Protein 1YN8 (pdb70)

Sequence (354 aa):
GQRAVALYDFEPENDNELRLAEGDIIVFISYKHGQGWLVAENESGSKTTGLLVPEEFVSSYIIQGQRAVALYDFEPENDNELRLAEGDIVFISYKHGQGWLVAENESGSKTGLVPEEFVVSYIQGQRAVALYDFEPENDNELRLAEGDIVFISYKHGQGWLVAENESGSKTTGLVPEEEFVSYIIQGQRRAVALYDFEPENDNELRLAEEGDIVFISSYKHGQGWLVAENESGSKTTGLVPEEFVSYIQGQRRAVALYDFEEPENDNELRLAEGDIVFISYKHGQGWLVAENESGSKTTGLVPEEFVSYIQGQQRAVALYDFEPENDNELRLAEGDIIVFISYKHGQGWLVAENESGSKTTGLVPEEFVSYIQ

Secondary structure (DSSP, 8-state):
-EEEEE-S-B---STTBPPB-TT-EEEEEEEEETTEEEEE-TTSS-EEEEEGGGEEE--/-EEEEE-S-B--SSTTBPPB-TT-EEEEEEEEETTEEEEE-TTSS-EEEEEGGGEEE--/-EEEEE-S-B--SSTTBPPB-TT-EEEEEEEETTTEEEEEETTSS-EEEEEGGGEEE--/-EEEEESS-B--SSTTBPPB-TT-EEEEEEEEETTEEEEE-TTSS-EEEEEGGGEEE--/-EEEEESS-B---STTB--B-TT-EEEEEEEEETTEEEEE-TTSS-EEEEEGGGEEE--/-EEEEESS-B--SSTTB--B-TT-EEEEEEE-STTEEEEE-TTSS-EEEEEGGGEEE--

CATH classification: 2.30.30.40

InterPro domains:
  IPR001452 SH3 domain [PF00018] (116-162)
  IPR001452 SH3 domain [PS50002] (110-171)
  IPR001452 SH3 domain [SM00326] (113-170)
  IPR036028 SH3-like domain superfamily [SSF50044] (103-173)

Organism: Saccharomyces cerevisiae (strain ATCC 204508 / S288c) (NCBI:txid559292)

B-factor: mean 27.91, std 5.93, range [13.0, 69.08]

Solvent-accessible surface area: 21763 Å² total; per-residue (Å²): 82,108,162,0,39,3,70,118,103,23,114,18,158,61,157,57,22,20,144,6,49,130,46,54,71,2,42,11,61,132,119,57,25,174,29,33,8,18,0,57,37,126,95,38,86,139,92,9,12,0,21,57,135,56,14,47,93,86,229,89,105,35,0,0,0,54,20,69,2,75,27,88,80,163,97,20,7,140,6,51,62,11,58,19,2,46,10,59,131,122,117,31,164,18,32,6,16,0,55,30,105,67,11,0,66,63,7,28,0,3,64,60,1,21,30,97,9,125,84,108,120,0,13,2,72,24,101,4,98,34,110,82,154,90,19,13,151,6,50,127,41,58,8,2,48,12,60,133,103,99,37,148,10,31,8,16,0,68,36,96,94,42,87,130,80,4,28,0,0,73,36,0,14,44,96,48,168,69,109,119,0,35,3,87,123,101,30,103,30,150,89,155,89,32,10,151,8,47,129,47,58,55,2,40,10,35,34,88,90,23,168,35,92,4,26,1,57,38,130,93,31,88,137,97,9,23,0,21,56,137,52,16,43,103,73,232,81,92,126,0,39,1,74,18,67,4,78,31,66,77,150,84,21,10,151,6,47,94,41,62,48,2,48,0,47,130,109,110,31,149,12,29,4,18,0,68,34,130,95,39,89,136,82,7,26,0,4,64,59,0,14,47,116,87,234,68,120,93,0,37,2,88,120,105,26,117,27,152,88,162,100,31,9,135,6,50,128,44,58,36,2,53,10,48,163,118,97,54,163,31,87,6,37,0,65,38,124,90,44,96,123,87,6,30,0,20,64,142,54,16,46,129,62,206

Structure (mmCIF, N/CA/C/O backbone):
data_1YN8
#
_entry.id   1YN8
#
_cell.length_a   32.410
_cell.length_b   53.300
_cell.length_c   57.830
_cell.angle_alpha   111.94
_cell.angle_beta   90.98
_cell.angle_gamma   104.18
#
_symmetry.space_group_name_H-M   'P 1'
#
loop_
_entity.id
_entity.type
_entity.pdbx_description
1 polymer 'NAP1-binding protein 2'
2 non-polymer 'CALCIUM ION'
3 water water
#
loop_
_atom_site.group_PDB
_atom_site.id
_atom_site.type_symbol
_atom_site.label_atom_id
_atom_site.label_alt_id
_atom_site.label_comp_id
_atom_site.label_asym_id
_atom_site.label_entity_id
_atom_site.label_seq_id
_atom_site.pdbx_PDB_ins_code
_atom_site.Cartn_x
_atom_site.Cartn_y
_atom_site.Cartn_z
_atom_site.occupancy
_atom_site.B_iso_or_equiv
_atom_site.auth_seq_id
_atom_site.auth_comp_id
_atom_site.auth_asym_id
_atom_site.auth_atom_id
_atom_site.pdbx_PDB_model_num
ATOM 1 N N . GLY A 1 1 ? -4.564 25.503 24.113 1.00 24.33 1 GLY A N 1
ATOM 2 C CA . GLY A 1 1 ? -4.990 26.813 24.706 1.00 24.29 1 GLY A CA 1
ATOM 3 C C . GLY A 1 1 ? -4.558 27.997 23.861 1.00 23.83 1 GLY A C 1
ATOM 4 O O . GLY A 1 1 ? -3.901 27.821 22.836 1.00 23.07 1 GLY A O 1
ATOM 5 N N . GLN A 1 2 ? -4.949 29.199 24.275 1.00 24.11 2 GLN A N 1
ATOM 6 C CA . GLN A 1 2 ? -4.738 30.402 23.484 1.00 23.74 2 GLN A CA 1
ATOM 7 C C . GLN A 1 2 ? -3.361 30.990 23.719 1.00 23.59 2 GLN A C 1
ATOM 8 O O . GLN A 1 2 ? -3.014 31.250 24.844 1.00 25.44 2 GLN A O 1
ATOM 14 N N . ARG A 1 3 ? -2.623 31.292 22.650 1.00 23.85 3 ARG A N 1
ATOM 15 C CA . ARG A 1 3 ? -1.234 31.761 22.771 1.00 23.94 3 ARG A CA 1
ATOM 16 C C . ARG A 1 3 ? -1.079 33.125 23.473 1.00 23.64 3 ARG A C 1
ATOM 17 O O . ARG A 1 3 ? -1.731 34.100 23.082 1.00 21.81 3 ARG A O 1
ATOM 25 N N . ALA A 1 4 ? -0.161 33.208 24.44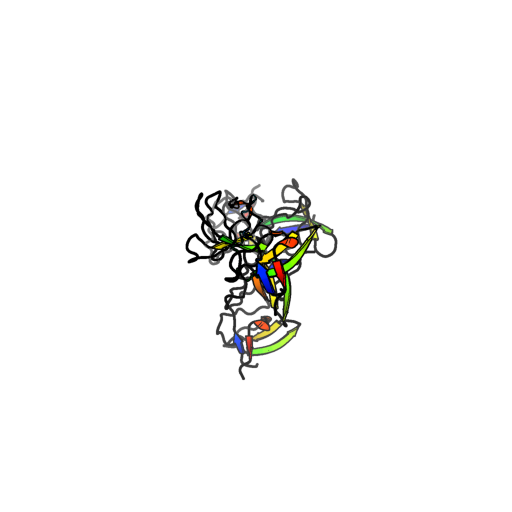3 1.00 24.31 4 ALA A N 1
ATOM 26 C CA . ALA A 1 4 ? 0.130 34.461 25.175 1.00 23.35 4 ALA A CA 1
ATOM 27 C C . ALA A 1 4 ? 1.602 34.536 25.683 1.00 23.90 4 ALA A C 1
ATOM 28 O O . ALA A 1 4 ? 2.377 33.572 25.572 1.00 24.68 4 ALA A O 1
ATOM 30 N N . VAL A 1 5 ? 1.966 35.692 26.225 1.00 23.61 5 VAL A N 1
ATOM 31 C CA . VAL A 1 5 ? 3.320 35.922 26.828 1.00 24.36 5 VAL A CA 1
ATOM 32 C C . VAL A 1 5 ? 3.178 36.657 28.172 1.00 25.01 5 VAL A C 1
ATOM 33 O O . VAL A 1 5 ? 2.252 37.493 28.368 1.00 26.68 5 VAL A O 1
ATOM 37 N N . ALA A 1 6 ? 4.089 36.336 29.086 1.00 25.32 6 ALA A N 1
ATOM 38 C CA . ALA A 1 6 ? 4.177 37.011 30.388 1.00 26.03 6 ALA A CA 1
ATOM 39 C C . ALA A 1 6 ? 4.824 38.391 30.295 1.00 25.85 6 ALA A C 1
ATOM 40 O O . ALA A 1 6 ? 5.940 38.539 29.798 1.00 25.84 6 ALA A O 1
ATOM 42 N N . LEU A 1 7 ? 4.122 39.382 30.843 1.00 25.20 7 LEU A N 1
ATOM 43 C CA . LEU A 1 7 ? 4.576 40.786 30.896 1.00 25.38 7 LEU A CA 1
ATOM 44 C C . LEU A 1 7 ? 5.561 41.066 32.039 1.00 26.32 7 LEU A C 1
ATOM 45 O O . LEU A 1 7 ? 6.483 41.876 31.881 1.00 28.62 7 LEU A O 1
ATOM 50 N N . TYR A 1 8 ? 5.320 40.447 33.205 1.00 25.07 8 TYR A N 1
ATOM 51 C CA . TYR A 1 8 ? 6.122 40.673 34.420 1.00 24.83 8 TYR A CA 1
ATOM 52 C C . TYR A 1 8 ? 6.474 39.358 35.132 1.00 24.02 8 TYR A C 1
ATOM 53 O O . TYR A 1 8 ? 5.750 38.379 34.989 1.00 22.86 8 TYR A O 1
ATOM 62 N N . ASP A 1 9 ? 7.552 39.386 35.941 1.00 24.86 9 ASP A N 1
ATOM 63 C CA . ASP A 1 9 ? 7.831 38.316 36.914 1.00 24.27 9 ASP A CA 1
ATOM 64 C C . ASP A 1 9 ? 6.609 38.126 37.823 1.00 26.15 9 ASP A C 1
ATOM 65 O O . ASP A 1 9 ? 5.934 39.105 38.197 1.00 27.09 9 ASP A O 1
ATOM 70 N N . PHE A 1 10 ? 6.307 36.881 38.179 1.00 25.84 10 PHE A N 1
ATOM 71 C CA . PHE A 1 10 ? 5.233 36.599 39.146 1.00 26.56 10 PHE A CA 1
ATOM 72 C C . PHE A 1 10 ? 5.678 35.528 40.160 1.00 28.90 10 PHE A C 1
ATOM 73 O O . PHE A 1 10 ? 5.951 34.388 39.782 1.00 28.35 10 PHE A O 1
ATOM 81 N N . GLU A 1 11 ? 5.734 35.953 41.425 1.00 30.95 11 GLU A N 1
ATOM 82 C CA . GLU A 1 11 ? 6.116 35.175 42.607 1.00 34.34 11 GLU A CA 1
ATOM 83 C C . GLU A 1 11 ? 4.850 34.615 43.304 1.00 34.93 11 GLU A C 1
ATOM 84 O O . GLU A 1 11 ? 4.069 35.377 43.889 1.00 35.76 11 GLU A O 1
ATOM 90 N N . PRO A 1 12 ? 4.634 33.297 43.221 1.00 36.48 12 PRO A N 1
ATOM 91 C CA . PRO A 1 12 ? 3.379 32.642 43.641 1.00 38.62 12 PRO A CA 1
ATOM 92 C C . PRO A 1 12 ? 2.905 32.751 45.115 1.00 40.80 12 PRO A C 1
ATOM 93 O O . PRO A 1 12 ? 1.775 33.175 45.354 1.00 43.05 12 PRO A O 1
ATOM 97 N N . GLU A 1 13 ? 3.701 32.355 46.096 1.00 42.32 13 GLU A N 1
ATOM 98 C CA . GLU A 1 13 ? 3.208 32.322 47.498 1.00 43.98 13 GLU A CA 1
ATOM 99 C C . GLU A 1 13 ? 2.117 31.274 47.801 1.00 44.06 13 GLU A C 1
ATOM 100 O O . GLU A 1 13 ? 1.599 31.241 48.924 1.00 44.53 13 GLU A O 1
ATOM 106 N N . ASN A 1 14 ? 1.746 30.459 46.818 1.00 43.88 14 ASN A N 1
ATOM 107 C CA . ASN A 1 14 ? 0.713 29.428 46.984 1.00 43.50 14 ASN A CA 1
ATOM 108 C C . ASN A 1 14 ? 0.948 28.291 45.988 1.00 42.28 14 ASN A C 1
ATOM 109 O O . ASN A 1 14 ? 1.387 28.539 44.870 1.00 42.15 14 ASN A O 1
ATOM 114 N N . ASP A 1 15 ? 0.624 27.062 46.382 1.00 40.48 15 ASP A N 1
ATOM 115 C CA . ASP A 1 15 ? 0.784 25.886 45.513 1.00 40.11 15 ASP A CA 1
ATOM 116 C C . ASP A 1 15 ? -0.137 25.855 44.281 1.00 38.33 15 ASP A C 1
ATOM 117 O O . ASP A 1 15 ? 0.102 25.087 43.350 1.00 39.34 15 ASP A O 1
ATOM 122 N N . ASN A 1 16 ? -1.188 26.665 44.295 1.00 35.48 16 ASN A N 1
ATOM 123 C CA . ASN A 1 16 ? -2.161 26.726 43.205 1.00 34.05 16 ASN A CA 1
ATOM 124 C C . ASN A 1 16 ? -1.689 27.649 42.048 1.00 31.45 16 ASN A C 1
ATOM 125 O O . ASN A 1 16 ? -2.216 27.565 40.939 1.00 28.90 16 ASN A O 1
ATOM 130 N N . GLU A 1 17 ? -0.701 28.511 42.329 1.00 30.25 17 GLU A N 1
ATOM 131 C CA . GLU A 1 17 ? -0.252 29.565 41.404 1.00 30.23 17 GLU A CA 1
ATOM 132 C C . GLU A 1 17 ? 1.015 29.142 40.627 1.00 29.84 17 GLU A C 1
ATOM 133 O O . GLU A 1 17 ? 1.877 28.435 41.172 1.00 30.01 17 GLU A O 1
ATOM 139 N N . LEU A 1 18 ? 1.102 29.529 39.348 1.00 28.37 18 LEU A N 1
ATOM 140 C CA . LEU A 1 18 ? 2.204 29.158 38.456 1.00 28.57 18 LEU A CA 1
ATOM 141 C C . LEU A 1 18 ? 3.237 30.280 38.381 1.00 28.50 18 LEU A C 1
ATOM 142 O O . LEU A 1 18 ? 2.909 31.374 37.938 1.00 27.92 18 LEU A O 1
ATOM 147 N N . ARG A 1 19 ? 4.481 30.008 38.760 1.00 28.17 19 ARG A N 1
ATOM 148 C CA . ARG A 1 19 ? 5.539 31.035 38.696 1.00 28.65 19 ARG A CA 1
ATOM 149 C C . ARG A 1 19 ? 5.779 31.486 37.250 1.00 28.18 19 ARG A C 1
ATOM 150 O O . ARG A 1 19 ? 5.883 30.664 36.331 1.00 28.40 19 ARG A O 1
ATOM 158 N N . LEU A 1 20 ? 5.908 32.803 37.055 1.00 26.12 20 LEU A N 1
ATOM 159 C CA . LEU A 1 20 ? 6.287 33.348 35.769 1.00 25.01 20 LEU A CA 1
ATOM 160 C C . LEU A 1 20 ? 7.554 34.202 35.885 1.00 24.05 20 LEU A C 1
ATOM 161 O O . LEU A 1 20 ? 7.851 34.806 36.926 1.00 25.63 20 LEU A O 1
ATOM 166 N N . ALA A 1 21 ? 8.295 34.209 34.789 1.00 23.91 21 ALA A N 1
ATOM 167 C CA . ALA A 1 21 ? 9.316 35.200 34.516 1.00 22.72 21 ALA A CA 1
ATOM 168 C C . ALA A 1 21 ? 8.925 36.038 33.272 1.00 22.87 21 ALA A C 1
ATOM 169 O O . ALA A 1 21 ? 8.356 35.515 32.281 1.00 22.38 21 ALA A O 1
ATOM 171 N N . GLU A 1 22 ? 9.254 37.328 33.311 1.00 23.89 22 GLU A N 1
ATOM 172 C CA . GLU A 1 22 ? 9.017 38.234 32.201 1.00 24.82 22 GLU A CA 1
ATOM 173 C C . GLU A 1 22 ? 9.518 37.584 30.902 1.00 25.54 22 GLU A C 1
ATOM 174 O O . GLU A 1 22 ? 10.655 37.090 30.867 1.00 24.77 22 GLU A O 1
ATOM 180 N N . GLY A 1 23 ? 8.665 37.580 29.874 1.00 23.70 23 GLY A N 1
ATOM 181 C CA . GLY A 1 23 ? 8.968 36.990 28.547 1.00 25.20 23 GLY A CA 1
ATOM 182 C C . GLY A 1 23 ? 8.620 35.522 28.322 1.00 24.83 23 GLY A C 1
ATOM 183 O O . GLY A 1 23 ? 8.773 34.993 27.182 1.00 23.99 23 GLY A O 1
ATOM 184 N N . ASP A 1 24 ? 8.221 34.826 29.389 1.00 24.77 24 ASP A N 1
ATOM 185 C CA . ASP A 1 24 ? 7.780 33.416 29.280 1.00 24.68 24 ASP A CA 1
ATOM 186 C C . ASP A 1 24 ? 6.630 33.213 28.254 1.00 25.78 24 ASP A C 1
ATOM 187 O O . ASP A 1 24 ? 5.644 33.978 28.242 1.00 25.09 24 ASP A O 1
ATOM 192 N N A ILE A 1 25 ? 6.774 32.187 27.416 0.50 25.59 25 ILE A N 1
ATOM 193 N N B ILE A 1 25 ? 6.784 32.197 27.401 0.50 25.69 25 ILE A N 1
ATOM 194 C CA A ILE A 1 25 ? 5.716 31.723 26.508 0.50 26.63 25 ILE A CA 1
ATOM 195 C CA B ILE A 1 25 ? 5.723 31.708 26.503 0.50 26.95 25 ILE A CA 1
ATOM 196 C C A ILE A 1 25 ? 4.742 30.829 27.263 0.50 27.11 25 ILE A C 1
ATOM 197 C C B ILE A 1 25 ? 4.743 30.842 27.285 0.50 27.23 25 ILE A C 1
ATOM 198 O O A ILE A 1 25 ? 5.144 29.824 27.868 0.50 26.60 25 ILE A O 1
ATOM 199 O O B ILE A 1 25 ? 5.145 29.862 27.929 0.50 26.79 25 ILE A O 1
ATOM 208 N N . VAL A 1 26 ? 3.456 31.194 27.217 1.00 25.93 26 VAL A N 1
ATOM 209 C CA . VAL A 1 26 ? 2.391 30.433 27.902 1.00 24.63 26 VAL A CA 1
ATOM 210 C C . VAL A 1 26 ? 1.118 30.250 27.041 1.00 25.11 26 VAL A C 1
ATOM 211 O O . VAL A 1 26 ? 0.964 30.879 26.007 1.00 25.51 26 VAL A O 1
ATOM 215 N N . PHE A 1 27 ? 0.213 29.377 27.490 1.00 24.00 27 PHE A N 1
ATOM 216 C CA . PHE A 1 27 ? -1.052 29.084 26.789 1.00 24.78 27 PHE A CA 1
ATOM 217 C C . PHE A 1 27 ? -2.165 29.161 27.815 1.00 24.93 27 PHE A C 1
ATOM 218 O O . PHE A 1 27 ? -2.093 28.471 28.846 1.00 26.16 27 PHE A O 1
ATOM 226 N N . ILE A 1 28 ? -3.179 29.987 27.539 1.00 23.58 28 ILE A N 1
ATOM 227 C CA . ILE A 1 28 ? -4.266 30.207 28.485 1.00 24.07 28 ILE A CA 1
ATOM 228 C C . ILE A 1 28 ? -5.369 29.198 28.204 1.00 24.44 28 ILE A C 1
ATOM 229 O O . ILE A 1 28 ? -5.948 29.181 27.097 1.00 24.93 28 ILE A O 1
ATOM 234 N N . SER A 1 29 ? -5.687 28.357 29.204 1.00 24.58 29 SER A N 1
ATOM 235 C CA . SER A 1 29 ? -6.752 27.362 29.054 1.00 26.65 29 SER A CA 1
ATOM 236 C C . SER A 1 29 ? -8.173 27.933 29.183 1.00 25.86 29 SER A C 1
ATOM 237 O O . SER A 1 29 ? -9.073 27.569 28.405 1.00 25.76 29 SER A O 1
ATOM 240 N N . TYR A 1 30 ? -8.383 28.774 30.214 1.00 25.19 30 TYR A N 1
ATOM 241 C CA . TYR A 1 30 ? -9.653 29.388 30.539 1.00 25.28 30 TYR A CA 1
ATOM 242 C C . TYR A 1 30 ? -9.474 30.426 31.660 1.00 25.57 30 TYR A C 1
ATOM 243 O O . TYR A 1 30 ? -8.412 30.498 32.291 1.00 25.36 30 TYR A O 1
ATOM 252 N N . L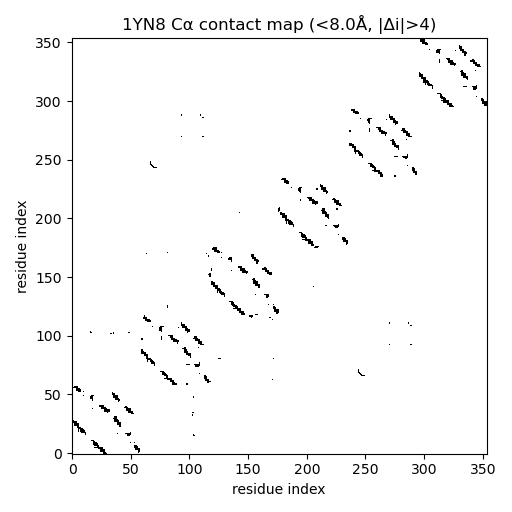YS A 1 31 ? -10.522 31.227 31.847 1.00 23.61 31 LYS A N 1
ATOM 253 C CA . LYS A 1 31 ? -10.614 32.166 32.973 1.00 24.34 31 LYS A CA 1
ATOM 254 C C . LYS A 1 31 ? -11.279 31.511 34.185 1.00 23.58 31 LYS A C 1
ATOM 255 O O . LYS A 1 31 ? -12.478 31.151 34.147 1.00 22.53 31 LYS A O 1
ATOM 261 N N . HIS A 1 32 ? -10.538 31.439 35.290 1.00 24.85 32 HIS A N 1
ATOM 262 C CA . HIS A 1 32 ? -11.050 30.846 36.536 1.00 25.35 32 HIS A CA 1
ATOM 263 C C . HIS A 1 32 ? -12.032 31.741 37.308 1.00 24.47 32 HIS A C 1
ATOM 264 O O . HIS A 1 32 ? -13.018 31.257 37.868 1.00 23.79 32 HIS A O 1
ATOM 271 N N . GLY A 1 33 ? -11.711 33.033 37.408 1.00 25.37 33 GLY A N 1
ATOM 272 C CA . GLY A 1 33 ? -12.608 34.029 38.004 1.00 24.30 33 GLY A CA 1
ATOM 273 C C . GLY A 1 33 ? -12.017 35.418 37.813 1.00 24.17 33 GLY A C 1
ATOM 274 O O . GLY A 1 33 ? -11.056 35.555 37.093 1.00 24.29 33 GLY A O 1
ATOM 275 N N . GLN A 1 34 ? -12.613 36.437 38.443 1.00 24.64 34 GLN A N 1
ATOM 276 C CA . GLN A 1 34 ? -12.132 37.811 38.331 1.00 26.58 34 GLN A CA 1
ATOM 277 C C . GLN A 1 34 ? -10.643 37.862 38.707 1.00 25.13 34 GLN A C 1
ATOM 278 O O . GLN A 1 34 ? -10.274 37.567 39.841 1.00 25.06 34 GLN A O 1
ATOM 284 N N . GLY A 1 35 ? -9.806 38.242 37.755 1.00 24.34 35 GLY A N 1
ATOM 285 C CA . GLY A 1 35 ? -8.397 38.484 38.024 1.00 23.78 35 GLY A CA 1
ATOM 286 C C . GLY A 1 35 ? -7.485 37.279 37.937 1.00 23.00 35 GLY A C 1
ATOM 287 O O . GLY A 1 35 ? -6.277 37.431 38.126 1.00 23.55 35 GLY A O 1
ATOM 288 N N . TRP A 1 36 ? -8.026 36.095 37.596 1.00 22.48 36 TRP A N 1
ATOM 289 C CA . TRP A 1 36 ? -7.234 34.852 37.545 1.00 21.32 36 TRP A CA 1
ATOM 290 C C . TRP A 1 36 ? -7.466 34.044 36.252 1.00 21.62 36 TRP A C 1
ATOM 291 O O . TRP A 1 36 ? -8.612 33.689 35.940 1.00 22.96 36 TRP A O 1
ATOM 302 N N . LEU A 1 37 ? -6.354 33.738 35.574 1.00 21.58 37 LEU A N 1
ATOM 303 C CA . LEU A 1 37 ? -6.340 32.831 34.441 1.00 22.88 37 LEU A CA 1
ATOM 304 C C . LEU A 1 37 ? -5.650 31.500 34.832 1.00 23.02 37 LEU A C 1
ATOM 305 O O . LEU A 1 37 ? -4.699 31.499 35.638 1.00 24.03 37 LEU A O 1
ATOM 310 N N . VAL A 1 38 ? -6.096 30.400 34.212 1.00 22.86 38 VAL A N 1
ATOM 311 C CA . VAL A 1 38 ? -5.396 29.116 34.257 1.00 24.71 38 VAL A CA 1
ATOM 312 C C . VAL A 1 38 ? -4.512 29.018 32.997 1.00 25.92 38 VAL A C 1
ATOM 313 O O . VAL A 1 38 ? -5.009 29.047 31.849 1.00 26.36 38 VAL A O 1
ATOM 317 N N . ALA A 1 39 ? -3.221 28.878 33.236 1.00 25.65 39 ALA A N 1
ATOM 318 C CA . ALA A 1 39 ? -2.193 28.887 32.210 1.00 25.72 39 ALA A CA 1
ATOM 319 C C . ALA A 1 39 ? -1.344 27.623 32.260 1.00 25.20 39 ALA A C 1
ATOM 320 O O . ALA A 1 39 ? -1.180 27.014 33.331 1.00 23.60 39 ALA A O 1
ATOM 322 N N . GLU A 1 40 ? -0.844 27.199 31.095 1.00 25.18 40 GLU A N 1
ATOM 323 C CA . GLU A 1 40 ? 0.236 26.207 31.028 1.00 27.37 40 GLU A CA 1
ATOM 324 C C . GLU A 1 40 ? 1.539 26.843 30.508 1.00 25.44 40 GLU A C 1
ATOM 325 O O . GLU A 1 40 ? 1.525 27.866 29.773 1.00 25.42 40 GLU A O 1
ATOM 331 N N . ASN A 1 41 ? 2.666 26.281 30.957 1.00 24.66 41 ASN A N 1
ATOM 332 C CA . ASN A 1 41 ? 4.001 26.727 30.510 1.00 23.92 41 ASN A CA 1
ATOM 333 C C . ASN A 1 41 ? 4.237 26.347 29.037 1.00 24.84 41 ASN A C 1
ATOM 334 O O . ASN A 1 41 ? 3.392 25.660 28.420 1.00 26.53 41 ASN A O 1
ATOM 339 N N . GLU A 1 42 ? 5.395 26.746 28.500 1.00 24.09 42 GLU A N 1
ATOM 340 C CA . GLU A 1 42 ? 5.729 26.522 27.055 1.00 23.54 42 GLU A CA 1
ATOM 341 C C . GLU A 1 42 ? 5.554 25.087 26.539 1.00 23.82 42 GLU A C 1
ATOM 342 O O . GLU A 1 42 ? 4.980 24.869 25.428 1.00 24.92 42 GLU A O 1
ATOM 348 N N . SER A 1 43 ? 6.084 24.115 27.304 1.00 22.09 43 SER A N 1
ATOM 349 C CA . SER A 1 43 ? 5.998 22.693 26.932 1.00 23.23 43 SER A CA 1
ATOM 350 C C . SER A 1 43 ? 4.671 21.982 27.318 1.00 23.45 43 SER A C 1
ATOM 351 O O . SER A 1 43 ? 4.444 20.831 26.914 1.00 24.26 43 SER A O 1
ATOM 354 N N . GLY A 1 44 ? 3.851 22.620 28.150 1.00 22.37 44 GLY A N 1
ATOM 355 C CA . GLY A 1 44 ? 2.633 22.022 28.729 1.00 23.88 44 GLY A CA 1
ATOM 356 C C . GLY A 1 44 ? 2.847 21.101 29.934 1.00 22.80 44 GLY A C 1
ATOM 357 O O . GLY A 1 44 ? 1.904 20.443 30.377 1.00 24.20 44 GLY A O 1
ATOM 358 N N . SER A 1 45 ? 4.088 21.023 30.444 1.00 22.61 45 SER A N 1
ATOM 359 C CA . SER A 1 45 ? 4.428 20.115 31.563 1.00 21.38 45 SER A CA 1
ATOM 360 C C . SER A 1 45 ? 3.937 20.591 32.946 1.00 21.99 45 SER A C 1
ATOM 361 O O . SER A 1 45 ? 3.903 19.790 33.892 1.00 23.48 45 SER A O 1
ATOM 364 N N . LYS A 1 46 ? 3.561 21.867 33.053 1.00 23.83 46 LYS A N 1
ATOM 365 C CA . LYS A 1 46 ? 3.086 22.443 34.314 1.00 25.59 46 LYS A CA 1
ATOM 366 C C . LYS A 1 46 ? 1.926 23.394 34.044 1.00 24.66 46 LYS A C 1
ATOM 367 O O . LYS A 1 46 ? 1.897 24.063 32.995 1.00 24.20 46 LYS A O 1
ATOM 373 N N A THR A 1 47 ? 0.971 23.482 34.971 0.50 24.85 47 THR A N 1
ATOM 374 N N B THR A 1 47 ? 1.006 23.464 35.013 0.50 24.91 47 THR A N 1
ATOM 375 C CA A THR A 1 47 ? -0.170 24.395 34.816 0.50 24.70 47 THR A CA 1
ATOM 376 C CA B THR A 1 47 ? -0.205 24.279 34.929 0.50 24.84 47 THR A CA 1
ATOM 377 C C A THR A 1 47 ? -0.598 24.965 36.171 0.50 23.93 47 THR A C 1
ATOM 378 C C B THR A 1 47 ? -0.451 25.036 36.244 0.50 24.00 47 THR A C 1
ATOM 379 O O A THR A 1 47 ? -0.499 24.290 37.193 0.50 24.05 47 THR A O 1
ATOM 380 O O B THR A 1 47 ? -0.047 24.583 37.319 0.50 24.38 47 THR A O 1
ATOM 387 N N . GLY A 1 48 ? -1.095 26.199 36.172 1.00 23.07 48 GLY A N 1
ATOM 388 C CA . GLY A 1 48 ? -1.578 26.836 37.409 1.00 24.36 48 GLY A CA 1
ATOM 389 C C . GLY A 1 48 ? -2.157 28.221 37.183 1.00 23.54 48 GLY A C 1
ATOM 390 O O . GLY A 1 48 ? -2.279 28.654 36.044 1.00 23.50 48 GLY A O 1
ATOM 391 N N A LEU A 1 49 ? -2.523 28.895 38.269 0.50 23.60 49 LEU A N 1
ATOM 392 N N B LEU A 1 49 ? -2.534 28.879 38.282 0.50 23.63 49 LEU A N 1
ATOM 393 C CA A LEU A 1 49 ? -3.146 30.225 38.191 0.50 23.02 49 LEU A CA 1
ATOM 394 C CA B LEU A 1 49 ? -3.123 30.232 38.266 0.50 23.17 49 LEU A CA 1
ATOM 395 C C A LEU A 1 49 ? -2.133 31.364 38.132 0.50 23.65 49 LEU A C 1
ATOM 396 C C B LEU A 1 49 ? -2.078 31.327 38.075 0.50 23.73 49 LEU A C 1
ATOM 397 O O A LEU A 1 49 ? -1.127 31.380 38.878 0.50 22.97 49 LEU A O 1
ATOM 398 O O B LEU A 1 49 ? -0.981 31.270 38.672 0.50 23.36 49 LEU A O 1
ATOM 407 N N . VAL A 1 50 ? -2.433 32.327 37.259 1.00 23.67 50 VAL A N 1
ATOM 408 C CA . VAL A 1 50 ? -1.637 33.563 37.105 1.00 25.71 50 VAL A CA 1
ATOM 409 C C . VAL A 1 50 ? -2.577 34.799 37.099 1.00 24.23 50 VAL A C 1
ATOM 410 O O . VAL A 1 50 ? -3.759 34.682 36.727 1.00 22.19 50 VAL A O 1
ATOM 414 N N . PRO A 1 51 ? -2.050 35.977 37.465 1.00 23.38 51 PRO A N 1
ATOM 415 C CA . PRO A 1 51 ? -2.893 37.172 37.397 1.00 23.36 51 PRO A CA 1
ATOM 416 C C . PRO A 1 51 ? -3.310 37.532 35.940 1.00 23.48 51 PRO A C 1
ATOM 417 O O . PRO A 1 51 ? -2.470 37.519 35.044 1.00 22.93 51 PRO A O 1
ATOM 421 N N . GLU A 1 52 ? -4.584 37.907 35.755 1.00 25.33 52 GLU A N 1
ATOM 422 C CA . GLU A 1 52 ? -5.115 38.301 34.443 1.00 27.40 52 GLU A CA 1
ATOM 423 C C . GLU A 1 52 ? -4.327 39.458 33.792 1.00 27.06 52 GLU A C 1
ATOM 424 O O . GLU A 1 52 ? -4.117 39.485 32.551 1.00 27.43 52 GLU A O 1
ATOM 430 N N . GLU A 1 53 ? -3.903 40.419 34.617 1.00 26.13 53 GLU A N 1
ATOM 431 C CA . GLU A 1 53 ? -3.160 41.591 34.105 1.00 26.36 53 GLU A CA 1
ATOM 432 C C . GLU A 1 53 ? -1.641 41.360 33.820 1.00 25.39 53 GLU A C 1
ATOM 433 O O . GLU A 1 53 ? -0.946 42.303 33.395 1.00 25.73 53 GLU A O 1
ATOM 439 N N . PHE A 1 54 ? -1.119 40.151 34.085 1.00 24.22 54 PHE A N 1
ATOM 440 C CA . PHE A 1 54 ? 0.312 39.832 33.927 1.00 25.85 54 PHE A CA 1
ATOM 441 C C . PHE A 1 54 ? 0.615 39.113 32.591 1.00 26.07 54 PHE A C 1
ATOM 442 O O . PHE A 1 54 ? 1.763 38.724 32.353 1.00 25.60 54 PHE A O 1
ATOM 450 N N . VAL A 1 55 ? -0.411 38.904 31.753 1.00 26.65 55 VAL A N 1
ATOM 451 C CA . VAL A 1 55 ? -0.176 38.326 30.397 1.00 27.32 55 VAL A CA 1
ATOM 452 C C . VAL A 1 55 ? -0.801 39.139 29.274 1.00 26.44 55 VAL A C 1
ATOM 453 O O . VAL A 1 55 ? -1.791 39.858 29.511 1.00 26.06 55 VAL A O 1
ATOM 457 N N A SER A 1 56 ? -0.249 38.989 28.068 0.50 24.90 56 SER A N 1
ATOM 458 N N B SER A 1 56 ? -0.220 39.076 28.067 0.50 24.97 56 SER A N 1
ATOM 459 C CA A SER A 1 56 ? -0.776 39.600 26.862 0.50 25.11 56 SER A CA 1
ATOM 460 C CA B SER A 1 56 ? -0.843 39.639 26.859 0.50 25.17 56 SER A CA 1
ATOM 461 C C A SER A 1 56 ? -0.930 38.521 25.775 0.50 24.33 56 SER A C 1
ATOM 462 C C B SER A 1 56 ? -0.903 38.581 25.737 0.50 24.43 56 SER A C 1
ATOM 463 O O A SER A 1 56 ? -0.090 37.605 25.680 0.50 24.41 56 SER A O 1
ATOM 464 O O B SER A 1 56 ? 0.009 37.744 25.585 0.50 24.70 56 SER A O 1
ATOM 469 N N . TYR A 1 57 ? -1.989 38.633 24.972 1.00 23.86 57 TYR A N 1
ATOM 470 C CA . TYR A 1 57 ? -2.249 37.656 23.902 1.00 23.64 57 TYR A CA 1
ATOM 471 C C . TYR A 1 57 ? -1.414 37.983 22.673 1.00 24.72 57 TYR A C 1
ATOM 472 O O . TYR A 1 57 ? -1.279 39.145 22.304 1.00 25.48 57 TYR A O 1
ATOM 481 N N A ILE A 1 58 ? -0.862 36.947 22.045 0.50 25.22 58 ILE A N 1
ATOM 482 N N B ILE A 1 58 ? -0.866 36.942 22.055 0.50 25.37 58 ILE A N 1
ATOM 483 C CA A ILE A 1 58 ? 0.000 37.086 20.866 0.50 26.18 58 ILE A CA 1
ATOM 484 C CA B ILE A 1 58 ? -0.064 37.074 20.844 0.50 26.28 58 ILE A CA 1
ATOM 485 C C A ILE A 1 58 ? -0.857 37.270 19.595 0.50 27.42 58 ILE A C 1
ATOM 486 C C B ILE A 1 58 ? -0.995 37.374 19.683 0.50 27.47 58 ILE A C 1
ATOM 487 O O A ILE A 1 58 ? -1.686 36.431 19.253 0.50 27.83 58 ILE A O 1
ATOM 488 O O B ILE A 1 58 ? -2.039 36.735 19.520 0.50 27.06 58 ILE A O 1
ATOM 497 N N . GLN A 1 59 ? -0.638 38.380 18.891 1.00 28.29 59 GLN A N 1
ATOM 498 C CA . GLN A 1 59 ? -1.494 38.790 17.774 1.00 29.41 59 GLN A CA 1
ATOM 499 C C . GLN A 1 59 ? -1.177 38.074 16.472 1.00 30.97 59 GLN A C 1
ATOM 500 O O . GLN A 1 59 ? -0.564 37.006 16.449 1.00 31.84 59 GLN A O 1
ATOM 507 N N . GLY B 1 1 ? -20.290 34.899 44.832 1.00 27.77 1 GLY B N 1
ATOM 508 C CA . GLY B 1 1 ? -20.524 34.285 46.179 1.00 25.79 1 GLY B CA 1
ATOM 509 C C . GLY B 1 1 ? -20.893 35.300 47.255 1.00 26.52 1 GLY B C 1
ATOM 510 O O . GLY B 1 1 ? -20.783 36.504 47.057 1.00 26.07 1 GLY B O 1
ATOM 511 N N . GLN B 1 2 ? -21.337 34.799 48.402 1.00 25.41 2 GLN B N 1
ATOM 512 C CA . GLN B 1 2 ? -21.730 35.637 49.545 1.00 27.03 2 GLN B CA 1
ATOM 513 C C . GLN B 1 2 ? -20.587 35.783 50.572 1.00 25.82 2 GLN B C 1
ATOM 514 O O . GLN B 1 2 ? -20.050 34.763 51.009 1.00 24.57 2 GLN B O 1
ATOM 520 N N . ARG B 1 3 ? -20.224 37.035 50.928 1.00 25.53 3 ARG B N 1
ATOM 521 C CA . ARG B 1 3 ? -19.100 37.309 51.876 1.00 25.53 3 ARG B CA 1
ATOM 522 C C . ARG B 1 3 ? -19.386 36.718 53.264 1.00 24.03 3 ARG B C 1
ATOM 523 O O . ARG B 1 3 ? -20.503 36.821 53.770 1.00 21.07 3 ARG B O 1
ATOM 531 N N . ALA B 1 4 ? -18.356 36.120 53.868 1.00 23.71 4 ALA B N 1
ATOM 532 C CA . ALA B 1 4 ? -18.468 35.469 55.191 1.00 23.18 4 ALA B CA 1
ATOM 533 C C . ALA B 1 4 ? -17.135 35.454 55.944 1.00 23.36 4 ALA B C 1
ATOM 534 O O . ALA B 1 4 ? -16.085 35.739 55.358 1.00 24.24 4 ALA B O 1
ATOM 536 N N . VAL B 1 5 ? -17.174 35.139 57.239 1.00 22.95 5 VAL B N 1
ATOM 537 C CA . VAL B 1 5 ? -15.946 35.019 58.055 1.00 22.78 5 VAL B CA 1
ATOM 538 C C . VAL B 1 5 ? -15.842 33.623 58.710 1.00 22.36 5 VAL B C 1
ATOM 539 O O . VAL B 1 5 ? -16.855 33.096 59.194 1.00 23.52 5 VAL B O 1
ATOM 543 N N . ALA B 1 6 ? -14.635 33.045 58.697 1.00 23.77 6 ALA B N 1
ATOM 544 C CA . ALA B 1 6 ? -14.331 31.842 59.472 1.00 22.58 6 ALA B CA 1
ATOM 545 C C . ALA B 1 6 ? -14.180 32.162 60.959 1.00 24.40 6 ALA B C 1
ATOM 546 O O . ALA B 1 6 ? -13.323 33.004 61.353 1.00 24.11 6 ALA B O 1
ATOM 548 N N . LEU B 1 7 ? -14.958 31.468 61.792 1.00 25.03 7 LEU B N 1
ATOM 549 C CA . LEU B 1 7 ? -14.885 31.635 63.254 1.00 24.79 7 LEU B CA 1
ATOM 550 C C . LEU B 1 7 ? -14.070 30.521 63.971 1.00 23.46 7 LEU B C 1
ATOM 551 O O . LEU B 1 7 ? -13.918 30.562 65.199 1.00 22.09 7 LEU B O 1
ATOM 556 N N . TYR B 1 8 ? -13.511 29.589 63.195 1.00 23.23 8 TYR B N 1
ATOM 557 C CA . TYR B 1 8 ? -12.652 28.483 63.723 1.00 23.93 8 TYR B CA 1
ATOM 558 C C . TYR B 1 8 ? -11.535 28.237 62.704 1.00 25.19 8 TYR B C 1
ATOM 559 O O . TYR B 1 8 ? -11.691 28.593 61.513 1.00 25.81 8 TYR B O 1
ATOM 568 N N . ASP B 1 9 ? -10.408 27.677 63.146 1.00 24.60 9 ASP B N 1
ATOM 569 C CA . ASP B 1 9 ? -9.427 27.091 62.207 1.00 26.01 9 ASP B CA 1
ATOM 570 C C . ASP B 1 9 ? -10.005 25.781 61.613 1.00 25.30 9 ASP B C 1
ATOM 571 O O . ASP B 1 9 ? -10.779 25.088 62.272 1.00 25.20 9 ASP B O 1
ATOM 576 N N . PHE B 1 10 ? -9.574 25.417 60.399 1.00 23.94 10 PHE B N 1
ATOM 577 C CA . PHE B 1 10 ? -9.992 24.164 59.726 1.00 23.33 10 PHE B CA 1
ATOM 578 C C . PHE B 1 10 ? -8.804 23.624 58.930 1.00 23.65 10 PHE B C 1
ATOM 579 O O . PHE B 1 10 ? -8.366 24.249 57.957 1.00 25.02 10 PHE B O 1
ATOM 587 N N . GLU B 1 11 ? -8.295 22.464 59.360 1.00 24.67 11 GLU B N 1
ATOM 588 C CA . GLU B 1 11 ? -7.175 21.784 58.704 1.00 25.10 11 GLU B CA 1
ATOM 589 C C . GLU B 1 11 ? -7.713 20.650 57.819 1.00 25.64 11 GLU B C 1
ATOM 590 O O . GLU B 1 11 ? -8.221 19.654 58.343 1.00 24.82 11 GLU B O 1
ATOM 596 N N . PRO B 1 12 ? -7.669 20.816 56.481 1.00 25.04 12 PRO B N 1
ATOM 597 C CA . PRO B 1 12 ? -8.269 19.822 55.574 1.00 24.78 12 PRO B CA 1
ATOM 598 C C . PRO B 1 12 ? -7.647 18.418 55.672 1.00 23.76 12 PRO B C 1
ATOM 599 O O . PRO B 1 12 ? -6.461 18.300 55.989 1.00 23.55 12 PRO B O 1
ATOM 603 N N . GLU B 1 13 ? -8.444 17.392 55.359 1.00 23.63 13 GLU B N 1
ATOM 604 C CA . GLU B 1 13 ? -7.960 16.016 55.178 1.00 23.31 13 GLU B CA 1
ATOM 605 C C . GLU B 1 13 ? -8.008 15.547 53.685 1.00 23.64 13 GLU B C 1
ATOM 606 O O . GLU B 1 13 ? -7.412 14.532 53.353 1.00 25.47 13 GLU B O 1
ATOM 612 N N . ASN B 1 14 ? -8.676 16.313 52.804 1.00 22.86 14 ASN B N 1
ATOM 613 C CA . ASN B 1 14 ? -8.805 15.990 51.362 1.00 22.72 14 ASN B CA 1
ATOM 614 C C . ASN B 1 14 ? -8.517 17.184 50.474 1.00 22.14 14 ASN B C 1
ATOM 615 O O . ASN B 1 14 ? -8.759 18.315 50.880 1.00 23.72 14 ASN B O 1
ATOM 620 N N . ASP B 1 15 ? -8.022 16.908 49.252 1.00 22.33 15 ASP B N 1
ATOM 621 C CA . ASP B 1 15 ? -7.538 17.964 48.354 1.00 23.03 15 ASP B CA 1
ATOM 622 C C . ASP B 1 15 ? -8.658 18.864 47.833 1.00 23.10 15 ASP B C 1
ATOM 623 O O . ASP B 1 15 ? -8.375 20.000 47.381 1.00 24.20 15 ASP B O 1
ATOM 628 N N . ASN B 1 16 ? -9.912 18.404 47.934 1.00 22.49 16 ASN B N 1
ATOM 629 C CA . ASN B 1 16 ? -11.093 19.223 47.561 1.00 23.96 16 ASN B CA 1
ATOM 630 C C . ASN B 1 16 ? -11.713 20.102 48.654 1.00 24.50 16 ASN B C 1
ATOM 631 O O . ASN B 1 16 ? -12.778 20.694 48.422 1.00 24.19 16 ASN B O 1
ATOM 636 N N . GLU B 1 17 ? -11.037 20.182 49.815 1.00 22.36 17 GLU B N 1
ATOM 637 C CA . GLU B 1 17 ? -11.412 21.036 50.934 1.00 23.73 17 GLU B CA 1
ATOM 638 C C . GLU B 1 17 ? -10.545 22.300 50.947 1.00 22.46 17 GLU B C 1
ATOM 639 O O . GLU B 1 17 ? -9.416 22.254 50.445 1.00 25.63 17 GLU B O 1
ATOM 645 N N . LEU B 1 18 ? -11.082 23.410 51.473 1.00 22.61 18 LEU B N 1
ATOM 646 C CA . LEU B 1 18 ? -10.328 24.678 51.637 1.00 23.02 18 LEU B CA 1
ATOM 647 C C . LEU B 1 18 ? -9.867 24.942 53.092 1.00 23.20 18 LEU B C 1
ATOM 648 O O . LEU B 1 18 ? -10.708 25.025 54.005 1.00 23.71 18 LEU B O 1
ATOM 653 N N . ARG B 1 19 ? -8.567 25.147 53.302 1.00 23.77 19 ARG B N 1
ATOM 654 C CA . ARG B 1 19 ? -8.040 25.496 54.654 1.00 24.02 19 ARG B CA 1
ATOM 655 C C . ARG B 1 19 ? -8.520 26.885 55.163 1.00 24.57 19 ARG B C 1
ATOM 656 O O . ARG B 1 19 ? -8.533 27.876 54.393 1.00 25.80 19 ARG B O 1
ATOM 664 N N . LEU B 1 20 ? -8.884 26.951 56.452 1.00 23.96 20 LEU B N 1
ATOM 665 C CA . LEU B 1 20 ? -9.291 28.220 57.112 1.00 23.90 20 LEU B CA 1
ATOM 666 C C . LEU B 1 20 ? -8.410 28.533 58.335 1.00 23.98 20 LEU B C 1
ATOM 667 O O . LEU B 1 20 ? -8.027 27.621 59.058 1.00 23.44 20 LEU B O 1
ATOM 672 N N . ALA B 1 21 ? -8.057 29.812 58.500 1.00 23.17 21 ALA B N 1
ATOM 673 C CA . ALA B 1 21 ? -7.542 30.344 59.765 1.00 23.68 21 ALA B CA 1
ATOM 674 C C . ALA B 1 21 ? -8.665 31.181 60.376 1.00 23.58 21 ALA B C 1
ATOM 675 O O . ALA B 1 21 ? -9.331 31.918 59.663 1.00 24.05 21 ALA B O 1
ATOM 677 N N . GLU B 1 22 ? -8.888 31.079 61.687 1.00 24.14 22 GLU B N 1
ATOM 678 C CA . GLU B 1 22 ? -9.867 31.913 62.374 1.00 24.84 22 GLU B CA 1
ATOM 679 C C . GLU B 1 22 ? -9.713 33.387 61.954 1.00 23.36 22 GLU B C 1
ATOM 680 O O . GLU B 1 22 ? -8.616 33.941 62.020 1.00 22.25 22 GLU B O 1
ATOM 686 N N . GLY B 1 23 ? -10.807 34.015 61.534 1.00 23.58 23 GLY B N 1
ATOM 687 C CA . GLY B 1 23 ? -10.791 35.410 61.093 1.00 23.21 23 GLY B CA 1
ATOM 688 C C . GLY B 1 23 ? -10.701 35.655 59.588 1.00 24.29 23 GLY B C 1
ATOM 689 O O . GLY B 1 23 ? -10.850 36.809 59.134 1.00 22.51 23 GLY B O 1
ATOM 690 N N . ASP B 1 24 ? -10.384 34.605 58.824 1.00 23.32 24 ASP B N 1
ATOM 691 C CA . ASP B 1 24 ? -10.308 34.683 57.351 1.00 24.88 24 ASP B CA 1
ATOM 692 C C . ASP B 1 24 ? -11.674 35.059 56.743 1.00 24.17 24 ASP B C 1
ATOM 693 O O . ASP B 1 24 ? -12.702 34.491 57.133 1.00 27.20 24 ASP B O 1
ATOM 698 N N . ILE B 1 25 ? -11.654 35.971 55.772 1.00 25.58 25 ILE B N 1
ATOM 699 C CA . ILE B 1 25 ? -12.803 36.214 54.888 1.00 24.40 25 ILE B CA 1
ATOM 700 C C . ILE B 1 25 ? -12.885 35.138 53.765 1.00 25.65 25 ILE B C 1
ATOM 701 O O . ILE B 1 25 ? -11.883 34.825 53.126 1.00 25.97 25 ILE B O 1
ATOM 706 N N . VAL B 1 26 ? -14.081 34.589 53.545 1.00 23.93 26 VAL B N 1
ATOM 707 C CA . VAL B 1 26 ? -14.356 33.673 52.415 1.00 25.25 26 VAL B CA 1
ATOM 708 C C . VAL B 1 26 ? -15.633 34.103 51.669 1.00 24.47 26 VAL B C 1
ATOM 709 O O . VAL B 1 26 ? -16.402 34.922 52.178 1.00 24.45 26 VAL B O 1
ATOM 713 N N . PHE B 1 27 ? -15.844 33.546 50.471 1.00 24.53 27 PHE B N 1
ATOM 714 C CA . PHE B 1 27 ? -17.056 33.767 49.655 1.00 24.06 27 PHE B CA 1
ATOM 715 C C . PHE B 1 27 ? -17.774 32.451 49.327 1.00 24.18 27 PHE B C 1
ATOM 716 O O . PHE B 1 27 ? -17.219 31.581 48.638 1.00 24.52 27 PHE B O 1
ATOM 724 N N . ILE B 1 28 ? -19.008 32.310 49.809 1.00 23.50 28 ILE B N 1
ATOM 725 C CA . ILE B 1 28 ? -19.764 31.031 49.668 1.00 25.22 28 ILE B CA 1
ATOM 726 C C . ILE B 1 28 ? -20.506 30.975 48.320 1.00 25.70 28 ILE B C 1
ATOM 727 O O . ILE B 1 28 ? -21.332 31.843 48.037 1.00 26.45 28 ILE B O 1
ATOM 732 N N . SER B 1 29 ? -20.192 29.950 47.512 1.00 25.01 29 SER B N 1
ATOM 733 C CA . SER B 1 29 ? -20.764 29.724 46.193 1.00 26.70 29 SER B CA 1
ATOM 734 C C . SER B 1 29 ? -22.094 28.979 46.239 1.00 26.99 29 SER B C 1
ATOM 735 O O . SER B 1 29 ? -23.059 29.400 45.606 1.00 26.84 29 SER B O 1
ATOM 738 N N . TYR B 1 30 ? -22.141 27.868 46.959 1.00 27.24 30 TYR B N 1
ATOM 739 C CA . TYR B 1 30 ? -23.388 27.102 47.111 1.00 28.35 30 TYR B CA 1
ATOM 740 C C . TYR B 1 30 ? -23.229 26.026 48.187 1.00 28.90 30 TYR B C 1
ATOM 741 O O . TYR B 1 30 ? -22.124 25.837 48.697 1.00 27.36 30 TYR B O 1
ATOM 750 N N . LYS B 1 31 ? -24.334 25.361 48.533 1.00 28.89 31 LYS B N 1
ATOM 751 C CA . LYS B 1 31 ? -24.337 24.249 49.500 1.00 30.44 31 LYS B CA 1
ATOM 752 C C . LYS B 1 31 ? -24.105 22.903 48.796 1.00 31.29 31 LYS B C 1
ATOM 753 O O . LYS B 1 31 ? -24.824 22.563 47.858 1.00 30.05 31 LYS B O 1
ATOM 759 N N . HIS B 1 32 ? -23.134 22.127 49.270 1.00 31.98 32 HIS B N 1
ATOM 760 C CA . HIS B 1 32 ? -22.797 20.859 48.609 1.00 34.02 32 HIS B CA 1
ATOM 761 C C . HIS B 1 32 ? -23.683 19.699 49.076 1.00 34.62 32 HIS B C 1
ATOM 762 O O . HIS B 1 32 ? -24.215 18.928 48.270 1.00 34.93 32 HIS B O 1
ATOM 769 N N . GLY B 1 33 ? -23.822 19.557 50.382 1.00 34.57 33 GLY B N 1
ATOM 770 C CA . GLY B 1 33 ? -24.776 18.597 50.939 1.00 34.23 33 GLY B CA 1
ATOM 771 C C . GLY B 1 33 ? -24.900 18.911 52.409 1.00 33.36 33 GLY B C 1
ATOM 772 O O . GLY B 1 33 ? -24.314 19.897 52.875 1.00 33.68 33 GLY B O 1
ATOM 773 N N . GLN B 1 34 ? -25.623 18.078 53.151 1.00 32.70 34 GLN B N 1
ATOM 774 C CA . GLN B 1 34 ? -25.784 18.312 54.588 1.00 31.74 34 GLN B CA 1
ATOM 775 C C . GLN B 1 34 ? -24.439 18.617 55.261 1.00 29.32 34 GLN B C 1
ATOM 776 O O . GLN B 1 34 ? -23.521 17.778 55.242 1.00 28.83 34 GLN B O 1
ATOM 782 N N . GLY B 1 35 ? -24.326 19.814 55.836 1.00 26.81 35 GLY B N 1
ATOM 783 C CA . GLY B 1 35 ? -23.157 20.189 56.662 1.00 25.77 35 GLY B CA 1
ATOM 784 C C . GLY B 1 35 ? -21.954 20.804 56.001 1.00 24.85 35 GLY B C 1
ATOM 785 O O . GLY B 1 35 ? -21.025 21.220 56.727 1.00 22.80 35 GLY B O 1
ATOM 786 N N . TRP B 1 36 ? -21.974 20.935 54.659 1.00 22.82 36 TRP B N 1
ATOM 787 C CA . TRP B 1 36 ? -20.805 21.417 53.903 1.00 23.53 36 TRP B CA 1
ATOM 788 C C . TRP B 1 36 ? -21.212 22.469 52.854 1.00 22.59 36 TRP B C 1
ATOM 789 O O . TRP B 1 36 ? -22.229 22.309 52.182 1.00 23.11 36 TRP B O 1
ATOM 800 N N . LEU B 1 37 ? -20.374 23.489 52.721 1.00 21.59 37 LEU B N 1
ATOM 801 C CA . LEU B 1 37 ? -20.486 24.551 51.697 1.00 22.44 37 LEU B CA 1
ATOM 802 C C . LEU B 1 37 ? -19.269 24.539 50.746 1.00 23.72 37 LEU B C 1
ATOM 803 O O . LEU B 1 37 ? -18.176 24.094 51.120 1.00 24.66 37 LEU B O 1
ATOM 808 N N . VAL B 1 38 ? -19.457 25.023 49.519 1.00 24.21 38 VAL B N 1
ATOM 809 C CA . VAL B 1 38 ? -18.316 25.288 48.630 1.00 25.01 38 VAL B CA 1
ATOM 810 C C . VAL B 1 38 ? -17.983 26.777 48.767 1.00 24.66 38 VAL B C 1
ATOM 811 O O . VAL B 1 38 ? -18.875 27.638 48.645 1.00 25.57 38 VAL B O 1
ATOM 815 N N . ALA B 1 39 ? -16.709 27.069 49.013 1.00 24.24 39 ALA B N 1
ATOM 816 C CA . ALA B 1 39 ? -16.227 28.420 49.284 1.00 24.76 39 ALA B CA 1
ATOM 817 C C . ALA B 1 39 ? -14.982 28.792 48.449 1.00 26.08 39 ALA B C 1
ATOM 818 O O . ALA B 1 39 ? -14.170 27.937 48.136 1.00 25.26 39 ALA B O 1
ATOM 820 N N . GLU B 1 40 ? -14.835 30.078 48.136 1.00 24.68 40 GLU B N 1
ATOM 821 C CA . GLU B 1 40 ? -13.610 30.656 47.575 1.00 25.31 40 GLU B CA 1
ATOM 822 C C . GLU B 1 40 ? -12.878 31.402 48.706 1.00 25.74 40 GLU B C 1
ATOM 823 O O . GLU B 1 40 ? -13.528 31.990 49.594 1.00 25.17 40 GLU B O 1
ATOM 829 N N . ASN B 1 41 ? -11.542 31.414 48.674 1.00 24.36 41 ASN B N 1
ATOM 830 C CA . ASN B 1 41 ? -10.775 32.260 49.607 1.00 24.11 41 ASN B CA 1
ATOM 831 C C . ASN B 1 41 ? -10.874 33.761 49.266 1.00 22.98 41 ASN B C 1
ATOM 832 O O . ASN B 1 41 ? -11.515 34.136 48.307 1.00 21.59 41 ASN B O 1
ATOM 837 N N . GLU B 1 42 ? -10.259 34.615 50.084 1.00 24.10 42 GLU B N 1
ATOM 838 C CA . GLU B 1 42 ? -10.438 36.056 49.941 1.00 25.58 42 GLU B CA 1
ATOM 839 C C . GLU B 1 42 ? -9.977 36.561 48.562 1.00 23.91 42 GLU B C 1
ATOM 840 O O . GLU B 1 42 ? -10.627 37.446 47.967 1.00 24.59 42 GLU B O 1
ATOM 846 N N . SER B 1 43 ? -8.862 36.028 48.054 1.00 22.58 43 SER B N 1
ATOM 847 C CA . SER B 1 43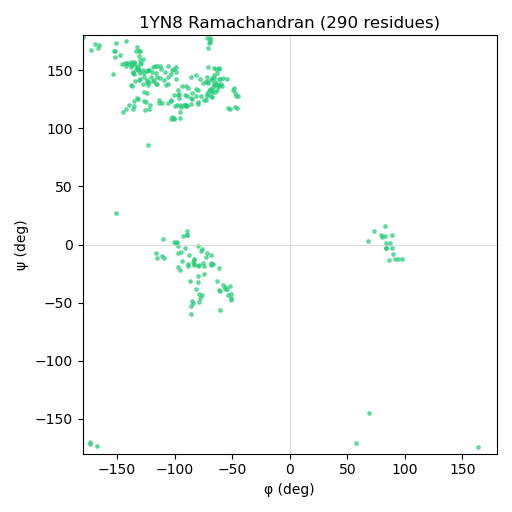 ? -8.288 36.521 46.780 1.00 23.62 43 SER B CA 1
ATOM 848 C C . SER B 1 43 ? -8.958 35.878 45.561 1.00 23.54 43 SER B C 1
ATOM 849 O O . SER B 1 43 ? -8.804 36.358 44.429 1.00 22.00 43 SER B O 1
ATOM 852 N N . GLY B 1 44 ? -9.658 34.772 45.787 1.00 24.48 44 GLY B N 1
ATOM 853 C CA . GLY B 1 44 ? -10.274 34.004 44.687 1.00 26.47 44 GLY B CA 1
ATOM 854 C C . GLY B 1 44 ? -9.359 33.033 43.951 1.00 27.01 44 GLY B C 1
ATOM 855 O O . GLY B 1 44 ? -9.709 32.565 42.853 1.00 29.52 44 GLY B O 1
ATOM 856 N N . SER B 1 45 ? -8.204 32.710 44.529 1.00 25.84 45 SER B N 1
ATOM 857 C CA . SER B 1 45 ? -7.229 31.814 43.874 1.00 26.84 45 SER B CA 1
ATOM 858 C C . SER B 1 45 ? -7.414 30.348 44.308 1.00 27.47 45 SER B C 1
ATOM 859 O O . SER B 1 45 ? -6.863 29.432 43.676 1.00 26.72 45 SER B O 1
ATOM 862 N N . LYS B 1 46 ? -8.178 30.122 45.380 1.00 28.73 46 LYS B N 1
ATOM 863 C CA . LYS B 1 46 ? -8.486 28.756 45.834 1.00 29.55 46 LYS B CA 1
ATOM 864 C C . LYS B 1 46 ? -9.979 28.577 46.081 1.00 29.84 46 LYS B C 1
ATOM 865 O O . LYS B 1 46 ? -10.626 29.470 46.625 1.00 29.62 46 LYS B O 1
ATOM 871 N N . THR B 1 47 ? -10.491 27.399 45.719 1.00 29.29 47 THR B N 1
ATOM 872 C CA . THR B 1 47 ? -11.868 27.005 45.991 1.00 28.41 47 THR B CA 1
ATOM 873 C C . THR B 1 47 ? -11.899 25.614 46.645 1.00 26.82 47 THR B C 1
ATOM 874 O O . THR B 1 47 ? -11.088 24.748 46.315 1.00 27.36 47 THR B O 1
ATOM 878 N N . GLY B 1 48 ? -12.813 25.416 47.597 1.00 25.49 48 GLY B N 1
ATOM 879 C CA . GLY B 1 48 ? -13.058 24.053 48.121 1.00 24.65 48 GLY B CA 1
ATOM 880 C C . GLY B 1 48 ? -14.127 23.988 49.195 1.00 24.08 48 GLY B C 1
ATOM 881 O O . GLY B 1 48 ? -14.713 25.022 49.563 1.00 24.70 48 GLY B O 1
ATOM 882 N N . LEU B 1 49 ? -14.393 22.767 49.677 1.00 23.03 49 LEU B N 1
ATOM 883 C CA . LEU B 1 49 ? -15.394 22.501 50.722 1.00 23.75 49 LEU B CA 1
ATOM 884 C C . LEU B 1 49 ? -14.953 22.980 52.114 1.00 23.11 49 LEU B C 1
ATOM 885 O O . LEU B 1 49 ? -13.786 22.841 52.463 1.00 24.14 49 LEU B O 1
ATOM 890 N N . VAL B 1 50 ? -15.903 23.481 52.911 1.00 22.71 50 VAL B N 1
ATOM 891 C CA . VAL B 1 50 ? -15.683 23.918 54.307 1.00 22.94 50 VAL B CA 1
ATOM 892 C C . VAL B 1 50 ? -16.913 23.542 55.172 1.00 22.49 50 VAL B C 1
ATOM 893 O O . VAL B 1 50 ? -18.035 23.426 54.640 1.00 22.91 50 VAL B O 1
ATOM 897 N N . PRO B 1 51 ? -16.727 23.353 56.503 1.00 22.92 51 PRO B N 1
ATOM 898 C CA . PRO B 1 51 ? -17.852 23.045 57.374 1.00 22.68 51 PRO B CA 1
ATOM 899 C C . PRO B 1 51 ? -18.803 24.231 57.519 1.00 23.80 51 PRO B C 1
ATOM 900 O O . PRO B 1 51 ? -18.358 25.340 57.812 1.00 22.70 51 PRO B O 1
ATOM 904 N N . GLU B 1 52 ? -20.092 23.959 57.271 1.00 22.21 52 GLU B N 1
ATOM 905 C CA . GLU B 1 52 ? -21.157 24.995 57.362 1.00 23.69 52 GLU B CA 1
ATOM 906 C C . GLU B 1 52 ? -21.158 25.650 58.744 1.00 22.40 52 GLU B C 1
ATOM 907 O O . GLU B 1 52 ? -21.371 26.875 58.867 1.00 22.73 52 GLU B O 1
ATOM 913 N N . GLU B 1 53 ? -20.883 24.870 59.797 1.00 22.52 53 GLU B N 1
ATOM 914 C CA . GLU B 1 53 ? -20.902 25.425 61.171 1.00 22.12 53 GLU B CA 1
ATOM 915 C C . GLU B 1 53 ? -19.736 26.343 61.527 1.00 21.75 53 GLU B C 1
ATOM 916 O O . GLU B 1 53 ? -19.727 26.957 62.624 1.00 23.86 53 GLU B O 1
ATOM 922 N N . PHE B 1 54 ? -18.728 26.389 60.673 1.00 22.95 54 PHE B N 1
ATOM 923 C CA . PHE B 1 54 ? -17.556 27.236 60.939 1.00 23.83 54 PHE B CA 1
ATOM 924 C C . PHE B 1 54 ? -17.602 28.632 60.277 1.00 25.97 54 PHE B C 1
ATOM 925 O O . PHE B 1 54 ? -16.638 29.402 60.423 1.00 27.01 54 PHE B O 1
ATOM 933 N N A VAL B 1 55 ? -18.701 28.928 59.582 0.50 25.62 55 VAL B N 1
ATOM 934 N N B VAL B 1 55 ? -18.651 28.936 59.517 0.50 25.25 55 VAL B N 1
ATOM 935 C CA A VAL B 1 55 ? -18.825 30.141 58.763 0.50 25.02 55 VAL B CA 1
ATOM 936 C CA B VAL B 1 55 ? -18.704 30.236 58.833 0.50 24.26 55 VAL B CA 1
ATOM 937 C C A VAL B 1 55 ? -19.955 31.038 59.274 0.50 25.49 55 VAL B C 1
ATOM 938 C C B VAL B 1 55 ? -19.942 31.045 59.183 0.50 25.08 55 VAL B C 1
ATOM 939 O O A VAL B 1 55 ? -21.019 30.532 59.682 0.50 25.57 55 VAL B O 1
ATOM 940 O O B VAL B 1 55 ? -21.047 30.501 59.352 0.50 25.48 55 VAL B O 1
ATOM 947 N N . SER B 1 56 ? -19.747 32.364 59.240 1.00 25.05 56 SER B N 1
ATOM 948 C CA . SER B 1 56 ? -20.804 33.319 59.609 1.00 25.83 56 SER B CA 1
ATOM 949 C C . SER B 1 56 ? -20.916 34.392 58.509 1.00 25.39 56 SER B C 1
ATOM 950 O O . SER B 1 56 ? -19.911 35.005 58.114 1.00 24.21 56 SER B O 1
ATOM 953 N N . TYR B 1 57 ? -22.115 34.555 57.960 1.00 24.97 57 TYR B N 1
ATOM 954 C CA . TYR B 1 57 ? -22.317 35.441 56.819 1.00 24.45 57 TYR B CA 1
ATOM 955 C C . TYR B 1 57 ? -22.204 36.899 57.275 1.00 22.84 57 TYR B C 1
ATOM 956 O O . TYR B 1 57 ? -22.715 37.265 58.348 1.00 21.11 57 TYR B O 1
ATOM 965 N N . ILE B 1 58 ? -21.572 37.715 56.430 1.00 23.10 58 ILE B N 1
ATOM 966 C CA . ILE B 1 58 ? -21.498 39.159 56.641 1.00 25.22 58 ILE B CA 1
ATOM 967 C C . ILE B 1 58 ? -22.480 39.849 55.716 1.00 26.80 58 ILE B C 1
ATOM 968 O O . ILE B 1 58 ? -22.268 39.891 54.498 1.00 27.62 58 ILE B O 1
ATOM 973 N N . GLN B 1 59 ? -23.553 40.371 56.292 1.00 28.65 59 GLN B N 1
ATOM 974 C CA . GLN B 1 59 ? -24.534 41.159 55.559 1.00 31.66 59 GLN B CA 1
ATOM 975 C C . GLN B 1 59 ? -25.453 41.928 56.505 1.00 32.15 59 GLN B C 1
ATOM 976 O O . GLN B 1 59 ? -26.277 42.717 56.020 1.00 32.96 59 GLN B O 1
ATOM 983 N N . GLY C 1 1 ? -18.853 55.943 73.017 1.00 25.63 1 GLY C N 1
ATOM 984 C CA . GLY C 1 1 ? -19.386 54.610 72.631 1.00 24.07 1 GLY C CA 1
ATOM 985 C C . GLY C 1 1 ? -19.010 53.522 73.629 1.00 23.95 1 GLY C C 1
ATOM 986 O O . GLY C 1 1 ? -18.281 53.762 74.596 1.00 21.52 1 GLY C O 1
ATOM 987 N N . GLN C 1 2 ? -19.501 52.319 73.374 1.00 23.31 2 GLN C N 1
ATOM 988 C CA . GLN C 1 2 ? -19.240 51.162 74.254 1.00 23.07 2 GLN C CA 1
ATOM 989 C C . GLN C 1 2 ? -17.865 50.537 73.950 1.00 22.97 2 GLN C C 1
ATOM 990 O O . GLN C 1 2 ? -17.550 50.200 72.798 1.00 24.45 2 GLN C O 1
ATOM 996 N N . ARG C 1 3 ? -17.038 50.367 74.988 1.00 23.70 3 ARG C N 1
ATOM 997 C CA . ARG C 1 3 ? -15.689 49.831 74.823 1.00 22.34 3 ARG C CA 1
ATOM 998 C C . ARG C 1 3 ? -15.674 48.383 74.286 1.00 24.18 3 ARG C C 1
ATOM 999 O O . ARG C 1 3 ? -16.401 47.517 74.787 1.00 23.63 3 ARG C O 1
ATOM 1007 N N . ALA C 1 4 ? -14.840 48.119 73.282 1.00 22.77 4 ALA C N 1
ATOM 1008 C CA . ALA C 1 4 ? -14.691 46.756 72.725 1.00 23.27 4 ALA C CA 1
ATOM 1009 C C . ALA C 1 4 ? -13.296 46.587 72.150 1.00 24.15 4 ALA C C 1
ATOM 1010 O O . ALA C 1 4 ? -12.575 47.555 71.987 1.00 24.33 4 ALA C O 1
ATOM 1012 N N . VAL C 1 5 ? -12.915 45.332 71.864 1.00 24.40 5 VAL C N 1
ATOM 1013 C CA . VAL C 1 5 ? -11.606 45.007 71.281 1.00 24.86 5 VAL C CA 1
ATOM 1014 C C . VAL C 1 5 ? -11.828 44.216 69.972 1.00 23.33 5 VAL C C 1
ATOM 1015 O O . VAL C 1 5 ? -12.724 43.359 69.866 1.00 23.99 5 VAL C O 1
ATOM 1019 N N . ALA C 1 6 ? -11.026 44.530 68.975 1.00 22.14 6 ALA C N 1
ATOM 1020 C CA . ALA C 1 6 ? -11.025 43.785 67.707 1.00 21.70 6 ALA C CA 1
ATOM 1021 C C . ALA C 1 6 ? -10.396 42.376 67.876 1.00 22.41 6 ALA C C 1
ATOM 1022 O O . ALA C 1 6 ? -9.244 42.236 68.343 1.00 24.19 6 ALA C O 1
ATOM 1024 N N . LEU C 1 7 ? -11.110 41.337 67.436 1.00 24.22 7 LEU C N 1
ATOM 1025 C CA . LEU C 1 7 ? -10.626 39.946 67.494 1.00 22.75 7 LEU C CA 1
ATOM 1026 C C . LEU C 1 7 ? -9.631 39.549 66.362 1.00 22.80 7 LEU C C 1
ATOM 1027 O O . LEU C 1 7 ? -8.761 38.672 66.555 1.00 25.66 7 LEU C O 1
ATOM 1032 N N . TYR C 1 8 ? -9.821 40.146 65.185 1.00 22.92 8 TYR C N 1
ATOM 1033 C CA . TYR C 1 8 ? -9.122 39.795 63.958 1.00 23.59 8 TYR C CA 1
ATOM 1034 C C . TYR C 1 8 ? -8.798 41.062 63.175 1.00 23.95 8 TYR C C 1
ATOM 1035 O O . TYR C 1 8 ? -9.537 42.062 63.279 1.00 24.83 8 TYR C O 1
ATOM 1044 N N . ASP C 1 9 ? -7.774 40.981 62.319 1.00 24.27 9 ASP C N 1
ATOM 1045 C CA . ASP C 1 9 ? -7.578 41.989 61.243 1.00 24.38 9 ASP C CA 1
ATOM 1046 C C . ASP C 1 9 ? -8.827 42.042 60.339 1.00 25.38 9 ASP C C 1
ATOM 1047 O O . ASP C 1 9 ? 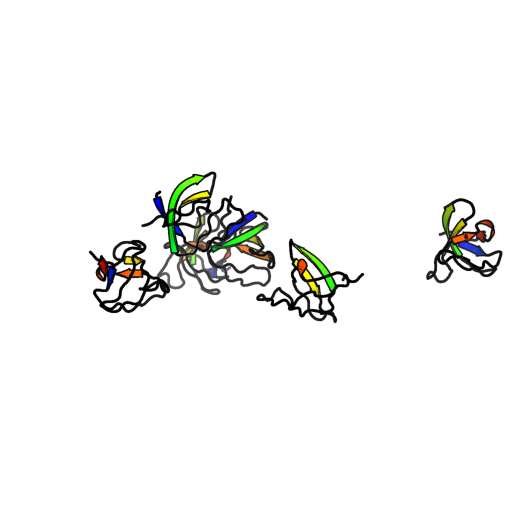-9.447 41.000 60.056 1.00 25.55 9 ASP C O 1
ATOM 1052 N N . PHE C 1 10 ? -9.185 43.244 59.876 1.00 24.86 10 PHE C N 1
ATOM 1053 C CA . PHE C 1 10 ? -10.312 43.429 58.920 1.00 25.44 10 PHE C CA 1
ATOM 1054 C C . PHE C 1 10 ? -9.951 44.477 57.853 1.00 26.23 10 PHE C C 1
ATOM 1055 O O . PHE C 1 10 ? -9.683 45.627 58.193 1.00 25.76 10 PHE C O 1
ATOM 1063 N N . GLU C 1 11 ? -9.954 44.068 56.584 1.00 26.42 11 GLU C N 1
ATOM 1064 C CA . GLU C 1 11 ? -9.631 44.964 55.447 1.00 26.53 11 GLU C CA 1
ATOM 1065 C C . GLU C 1 11 ? -10.889 45.492 54.735 1.00 26.01 11 GLU C C 1
ATOM 1066 O O . GLU C 1 11 ? -11.668 44.718 54.167 1.00 23.61 11 GLU C O 1
ATOM 1072 N N . PRO C 1 12 ? -11.080 46.826 54.724 1.00 27.33 12 PRO C N 1
ATOM 1073 C CA . PRO C 1 12 ? -12.318 47.351 54.120 1.00 28.08 12 PRO C CA 1
ATOM 1074 C C . PRO C 1 12 ? -12.500 47.013 52.640 1.00 28.32 12 PRO C C 1
ATOM 1075 O O . PRO C 1 12 ? -11.517 47.008 51.893 1.00 29.14 12 PRO C O 1
ATOM 1079 N N . GLU C 1 13 ? -13.747 46.741 52.239 1.00 28.19 13 GLU C N 1
ATOM 1080 C CA . GLU C 1 13 ? -14.124 46.520 50.830 1.00 29.07 13 GLU C CA 1
ATOM 1081 C C . GLU C 1 13 ? -14.695 47.780 50.164 1.00 27.52 13 GLU C C 1
ATOM 1082 O O . GLU C 1 13 ? -14.800 47.842 48.917 1.00 26.07 13 GLU C O 1
ATOM 1088 N N . ASN C 1 14 ? -15.137 48.733 50.978 1.00 26.47 14 ASN C N 1
ATOM 1089 C CA . ASN C 1 14 ? -15.493 50.071 50.483 1.00 26.68 14 ASN C CA 1
ATOM 1090 C C . ASN C 1 14 ? -15.082 51.179 51.452 1.00 26.88 14 ASN C C 1
ATOM 1091 O O . ASN C 1 14 ? -14.575 50.893 52.531 1.00 26.85 14 ASN C O 1
ATOM 1096 N N . ASP C 1 15 ? -15.274 52.445 51.063 1.00 27.11 15 ASP C N 1
ATOM 1097 C CA . ASP C 1 15 ? -14.779 53.566 51.884 1.00 27.66 15 ASP C CA 1
ATOM 1098 C C . ASP C 1 15 ? -15.621 53.901 53.144 1.00 27.67 15 ASP C C 1
ATOM 1099 O O . ASP C 1 15 ? -15.220 54.748 53.952 1.00 29.52 15 ASP C O 1
ATOM 1104 N N . ASN C 1 16 ? -16.764 53.247 53.346 1.00 26.47 16 ASN C N 1
ATOM 1105 C CA . ASN C 1 16 ? -17.509 53.418 54.600 1.00 25.43 16 ASN C CA 1
ATOM 1106 C C . ASN C 1 16 ? -17.163 52.336 55.647 1.00 24.62 16 ASN C C 1
ATOM 1107 O O . ASN C 1 16 ? -17.652 52.396 56.783 1.00 24.83 16 ASN C O 1
ATOM 1112 N N . GLU C 1 17 ? -16.365 51.331 55.256 1.00 24.35 17 GLU C N 1
ATOM 1113 C CA . GLU C 1 17 ? -15.890 50.283 56.199 1.00 25.28 17 GLU C CA 1
ATOM 1114 C C . GLU C 1 17 ? -14.597 50.732 56.959 1.00 24.84 17 GLU C C 1
ATOM 1115 O O . GLU C 1 17 ? -13.780 51.443 56.399 1.00 27.29 17 GLU C O 1
ATOM 1121 N N . LEU C 1 18 ? -14.433 50.359 58.235 1.00 24.75 18 LEU C N 1
ATOM 1122 C CA . LEU C 1 18 ? -13.266 50.767 59.049 1.00 25.29 18 LEU C CA 1
ATOM 1123 C C . LEU C 1 18 ? -12.213 49.639 59.137 1.00 25.55 18 LEU C C 1
ATOM 1124 O O . LEU C 1 18 ? -12.536 48.518 59.519 1.00 25.85 18 LEU C O 1
ATOM 1129 N N . ARG C 1 19 ? -10.954 49.955 58.833 1.00 26.57 19 ARG C N 1
ATOM 1130 C CA . ARG C 1 19 ? -9.858 48.978 58.953 1.00 27.00 19 ARG C CA 1
ATOM 1131 C C . ARG C 1 19 ? -9.535 48.672 60.436 1.00 26.48 19 ARG C C 1
ATOM 1132 O O . ARG C 1 19 ? -9.375 49.605 61.260 1.00 27.50 19 ARG C O 1
ATOM 1140 N N . LEU C 1 20 ? -9.446 47.375 60.776 1.00 25.70 20 LEU C N 1
ATOM 1141 C CA . LEU C 1 20 ? -9.085 46.934 62.136 1.00 25.19 20 LEU C CA 1
ATOM 1142 C C . LEU C 1 20 ? -7.820 46.090 62.043 1.00 24.71 20 LEU C C 1
ATOM 1143 O O . LEU C 1 20 ? -7.601 45.359 61.024 1.00 23.97 20 LEU C O 1
ATOM 1148 N N . ALA C 1 21 ? -6.971 46.237 63.067 1.00 23.73 21 ALA C N 1
ATOM 1149 C CA . ALA C 1 21 ? -5.886 45.289 63.374 1.00 24.49 21 ALA C CA 1
ATOM 1150 C C . ALA C 1 21 ? -6.245 44.538 64.656 1.00 24.24 21 ALA C C 1
ATOM 1151 O O . ALA C 1 21 ? -6.819 45.124 65.558 1.00 24.04 21 ALA C O 1
ATOM 1153 N N . GLU C 1 22 ? -5.942 43.234 64.716 1.00 25.04 22 GLU C N 1
ATOM 1154 C CA . GLU C 1 22 ? -6.189 42.428 65.907 1.00 25.83 22 GLU C CA 1
ATOM 1155 C C . GLU C 1 22 ? -5.628 43.181 67.133 1.00 24.69 22 GLU C C 1
ATOM 1156 O O . GLU C 1 22 ? -4.501 43.662 67.083 1.00 23.77 22 GLU C O 1
ATOM 1162 N N . GLY C 1 23 ? -6.413 43.267 68.206 1.00 24.38 23 GLY C N 1
ATOM 1163 C CA . GLY C 1 23 ? -6.026 43.956 69.453 1.00 24.81 23 GLY C CA 1
ATOM 1164 C C . GLY C 1 23 ? -6.379 45.436 69.600 1.00 24.28 23 GLY C C 1
ATOM 1165 O O . GLY C 1 23 ? -6.292 46.000 70.721 1.00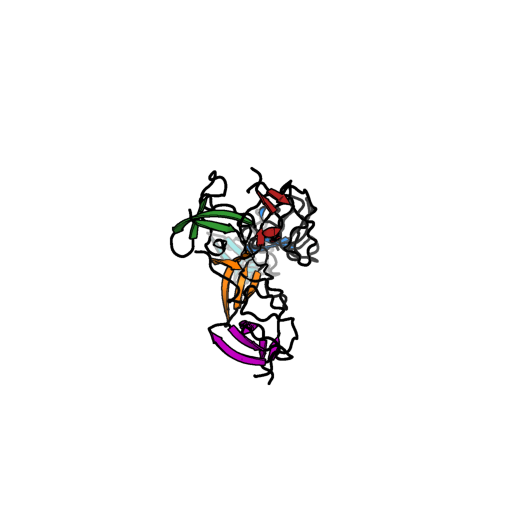 24.89 23 GLY C O 1
ATOM 1166 N N . ASP C 1 24 ? -6.776 46.079 68.498 1.00 24.73 24 ASP C N 1
ATOM 1167 C CA . ASP C 1 24 ? -7.201 47.481 68.510 1.00 25.12 24 ASP C CA 1
ATOM 1168 C C . ASP C 1 24 ? -8.403 47.676 69.477 1.00 25.47 24 ASP C C 1
ATOM 1169 O O . ASP C 1 24 ? -9.338 46.851 69.516 1.00 24.88 24 ASP C O 1
ATOM 1174 N N . ILE C 1 25 ? -8.368 48.740 70.268 1.00 25.12 25 ILE C N 1
ATOM 1175 C CA . ILE C 1 25 ? -9.535 49.127 71.044 1.00 24.28 25 ILE C CA 1
ATOM 1176 C C . ILE C 1 25 ? -10.406 50.067 70.195 1.00 25.51 25 ILE C C 1
ATOM 1177 O O . ILE C 1 25 ? -9.890 50.955 69.514 1.00 26.57 25 ILE C O 1
ATOM 1182 N N . VAL C 1 26 ? -11.710 49.815 70.193 1.00 26.77 26 VAL C N 1
ATOM 1183 C CA . VAL C 1 26 ? -12.687 50.649 69.470 1.00 25.81 26 VAL C CA 1
ATOM 1184 C C . VAL C 1 26 ? -13.828 50.990 70.428 1.00 27.07 26 VAL C C 1
ATOM 1185 O O . VAL C 1 26 ? -14.010 50.341 71.461 1.00 27.75 26 VAL C O 1
ATOM 1189 N N . PHE C 1 27 ? -14.599 52.008 70.067 1.00 25.18 27 PHE C N 1
ATOM 1190 C CA . PHE C 1 27 ? -15.815 52.388 70.799 1.00 24.83 27 PHE C CA 1
ATOM 1191 C C . PHE C 1 27 ? -17.027 52.319 69.859 1.00 25.63 27 PHE C C 1
ATOM 1192 O O . PHE C 1 27 ? -17.046 52.991 68.810 1.00 25.56 27 PHE C O 1
ATOM 1200 N N . ILE C 1 28 ? -18.002 51.477 70.201 1.00 24.62 28 ILE C N 1
ATOM 1201 C CA . ILE C 1 28 ? -19.163 51.167 69.326 1.00 23.92 28 ILE C CA 1
ATOM 1202 C C . ILE C 1 28 ? -20.317 52.143 69.569 1.00 23.26 28 ILE C C 1
ATOM 1203 O O . ILE C 1 28 ? -20.831 52.269 70.705 1.00 24.21 28 ILE C O 1
ATOM 1208 N N . SER C 1 29 ? -20.704 52.888 68.522 1.00 23.17 29 SER C N 1
ATOM 1209 C CA . SER C 1 29 ? -21.781 53.878 68.623 1.00 24.63 29 SER C CA 1
ATOM 1210 C C . SER C 1 29 ? -23.197 53.275 68.580 1.00 22.68 29 SER C C 1
ATOM 1211 O O . SER C 1 29 ? -24.052 53.613 69.428 1.00 23.36 29 SER C O 1
ATOM 1214 N N . TYR C 1 30 ? -23.466 52.414 67.589 1.00 22.71 30 TYR C N 1
ATOM 1215 C CA . TYR C 1 30 ? -24.755 51.741 67.430 1.00 23.35 30 TYR C CA 1
ATOM 1216 C C . TYR C 1 30 ? -24.655 50.565 66.440 1.00 22.65 30 TYR C C 1
ATOM 1217 O O . TYR C 1 30 ? -23.608 50.402 65.790 1.00 23.42 30 TYR C O 1
ATOM 1226 N N . LYS C 1 31 ? -25.739 49.779 66.356 1.00 23.76 31 LYS C N 1
ATOM 1227 C CA . LYS C 1 31 ? -25.876 48.700 65.373 1.00 25.27 31 LYS C CA 1
ATOM 1228 C C . LYS C 1 31 ? -26.668 49.167 64.147 1.00 22.93 31 LYS C C 1
ATOM 1229 O O . LYS C 1 31 ? -27.738 49.722 64.283 1.00 21.77 31 LYS C O 1
ATOM 1235 N N . HIS C 1 32 ? -26.144 48.851 62.956 1.00 23.45 32 HIS C N 1
ATOM 1236 C CA . HIS C 1 32 ? -26.790 49.126 61.692 1.00 25.83 32 HIS C CA 1
ATOM 1237 C C . HIS C 1 32 ? -27.253 47.861 60.989 1.00 25.98 32 HIS C C 1
ATOM 1238 O O . HIS C 1 32 ? -26.460 46.988 60.684 1.00 25.56 32 HIS C O 1
ATOM 1245 N N . GLY C 1 33 ? -28.540 47.769 60.720 1.00 28.41 33 GLY C N 1
ATOM 1246 C CA . GLY C 1 33 ? -29.065 46.666 59.921 1.00 30.27 33 GLY C CA 1
ATOM 1247 C C . GLY C 1 33 ? -28.958 45.367 60.678 1.00 31.92 33 GLY C C 1
ATOM 1248 O O . GLY C 1 33 ? -29.069 45.363 61.899 1.00 33.53 33 GLY C O 1
ATOM 1249 N N . GLN C 1 34 ? -28.698 44.274 59.962 1.00 32.89 34 GLN C N 1
ATOM 1250 C CA . GLN C 1 34 ? -28.762 42.944 60.559 1.00 33.26 34 GLN C CA 1
ATOM 1251 C C . GLN C 1 34 ? -27.457 42.514 61.219 1.00 32.04 34 GLN C C 1
ATOM 1252 O O . GLN C 1 34 ? -27.496 41.791 62.220 1.00 34.94 34 GLN C O 1
ATOM 1258 N N . GLY C 1 35 ? -26.314 42.958 60.698 1.00 29.29 35 GLY C N 1
ATOM 1259 C CA . GLY C 1 35 ? -25.025 42.484 61.204 1.00 27.68 35 GLY C CA 1
ATOM 1260 C C . GLY C 1 35 ? -23.811 43.390 61.126 1.00 28.18 35 GLY C C 1
ATOM 1261 O O . GLY C 1 35 ? -22.665 42.879 61.116 1.00 28.95 35 GLY C O 1
ATOM 1262 N N . TRP C 1 36 ? -24.038 44.709 61.133 1.00 24.39 36 TRP C N 1
ATOM 1263 C CA . TRP C 1 36 ? -22.946 45.703 61.099 1.00 23.39 36 TRP C CA 1
ATOM 1264 C C . TRP C 1 36 ? -22.970 46.605 62.334 1.00 24.22 36 TRP C C 1
ATOM 1265 O O . TRP C 1 36 ? -24.068 46.896 62.872 1.00 24.66 36 TRP C O 1
ATOM 1276 N N . LEU C 1 37 ? -21.775 47.050 62.744 1.00 22.24 37 LEU C N 1
ATOM 1277 C CA . LEU C 1 37 ? -21.601 48.024 63.835 1.00 24.50 37 LEU C CA 1
ATOM 1278 C C . LEU C 1 37 ? -20.946 49.310 63.348 1.00 23.68 37 LEU C C 1
ATOM 1279 O O . LEU C 1 37 ? -20.014 49.252 62.533 1.00 24.86 37 LEU C O 1
ATOM 1284 N N . VAL C 1 38 ? -21.374 50.475 63.861 1.00 23.40 38 VAL C N 1
ATOM 1285 C CA . VAL C 1 38 ? -20.690 51.749 63.578 1.00 23.65 38 VAL C CA 1
ATOM 1286 C C . VAL C 1 38 ? -19.704 52.007 64.702 1.00 24.57 38 VAL C C 1
ATOM 1287 O O . VAL C 1 38 ? -20.116 52.157 65.867 1.00 25.33 38 VAL C O 1
ATOM 1291 N N . ALA C 1 39 ? -18.418 52.069 64.356 1.00 25.08 39 ALA C N 1
ATOM 1292 C CA . ALA C 1 39 ? -17.303 52.080 65.342 1.00 25.72 39 ALA C CA 1
ATOM 1293 C C . ALA C 1 39 ? -16.360 53.249 65.151 1.00 25.22 39 ALA C C 1
ATOM 1294 O O . ALA C 1 39 ? -16.091 53.642 64.024 1.00 25.00 39 ALA C O 1
ATOM 1296 N N . GLU C 1 40 ? -15.849 53.781 66.272 1.00 24.93 40 GLU C N 1
ATOM 1297 C CA . GLU C 1 40 ? -14.750 54.752 66.294 1.00 26.40 40 GLU C CA 1
ATOM 1298 C C . GLU C 1 40 ? -13.459 54.040 66.767 1.00 26.07 40 GLU C C 1
ATOM 1299 O O . GLU C 1 40 ? -13.528 53.107 67.601 1.00 25.41 40 GLU C O 1
ATOM 1305 N N . ASN C 1 41 ? -12.296 54.427 66.206 1.00 26.03 41 ASN C N 1
ATOM 1306 C CA . ASN C 1 41 ? -10.977 53.978 66.710 1.00 25.79 41 ASN C CA 1
ATOM 1307 C C . ASN C 1 41 ? -10.659 54.621 68.086 1.00 25.28 41 ASN C C 1
ATOM 1308 O O . ASN C 1 41 ? -11.406 55.481 68.596 1.00 23.65 41 ASN C O 1
ATOM 1313 N N . GLU C 1 42 ? -9.570 54.175 68.689 1.00 24.83 42 GLU C N 1
ATOM 1314 C CA . GLU C 1 42 ? -9.235 54.559 70.063 1.00 25.84 42 GLU C CA 1
ATOM 1315 C C . GLU C 1 42 ? -9.029 56.068 70.237 1.00 25.72 42 GLU C C 1
ATOM 1316 O O . GLU C 1 42 ? -9.478 56.632 71.228 1.00 25.75 42 GLU C O 1
ATOM 1322 N N . SER C 1 43 ? -8.396 56.713 69.257 1.00 24.48 43 SER C N 1
ATOM 1323 C CA . SER C 1 43 ? -8.126 58.154 69.298 1.00 24.19 43 SER C CA 1
ATOM 1324 C C . SER C 1 43 ? -9.329 59.010 68.929 1.00 23.77 43 SER C C 1
ATOM 1325 O O . SER C 1 43 ? -9.359 60.216 69.182 1.00 22.68 43 SER C O 1
ATOM 1328 N N . GLY C 1 44 ? -10.304 58.403 68.282 1.00 23.56 44 GLY C N 1
ATOM 1329 C CA . GLY C 1 44 ? -11.435 59.125 67.734 1.00 24.25 44 GLY C CA 1
ATOM 1330 C C . GLY C 1 44 ? -11.170 59.753 66.369 1.00 25.37 44 GLY C C 1
ATOM 1331 O O . GLY C 1 44 ? -12.007 60.503 65.879 1.00 28.36 44 GLY C O 1
ATOM 1332 N N . SER C 1 45 ? -10.029 59.470 65.745 1.00 25.02 45 SER C N 1
ATOM 1333 C CA . SER C 1 45 ? -9.677 60.131 64.465 1.00 25.03 45 SER C CA 1
ATOM 1334 C C . SER C 1 45 ? -10.323 59.469 63.236 1.00 25.56 45 SER C C 1
ATOM 1335 O O . SER C 1 45 ? -10.289 60.053 62.147 1.00 24.04 45 SER C O 1
ATOM 1338 N N . LYS C 1 46 ? -10.874 58.260 63.398 1.00 25.98 46 LYS C N 1
ATOM 1339 C CA . LYS C 1 46 ? -11.641 57.585 62.311 1.00 26.76 46 LYS C CA 1
ATOM 1340 C C . LYS C 1 46 ? -12.911 56.881 62.770 1.00 25.26 46 LYS C C 1
ATOM 1341 O O . LYS C 1 46 ? -12.994 56.401 63.906 1.00 26.77 46 LYS C O 1
ATOM 1347 N N A THR C 1 47 ? -13.920 56.821 61.894 0.50 24.17 47 THR C N 1
ATOM 1348 N N B THR C 1 47 ? -13.844 56.756 61.830 0.50 24.63 47 THR C N 1
ATOM 1349 C CA A THR C 1 47 ? -15.178 56.114 62.182 0.50 23.68 47 THR C CA 1
ATOM 1350 C CA B THR C 1 47 ? -15.146 56.160 62.056 0.50 24.75 47 THR C CA 1
ATOM 1351 C C A THR C 1 47 ? -15.676 55.385 60.918 0.50 23.55 47 THR C C 1
ATOM 1352 C C B THR C 1 47 ? -15.465 55.256 60.861 0.50 23.80 47 THR C C 1
ATOM 1353 O O A THR C 1 47 ? -15.623 55.933 59.810 0.50 22.30 47 THR C O 1
ATOM 1354 O O B THR C 1 47 ? -15.022 55.526 59.736 0.50 22.60 47 THR C O 1
ATOM 1361 N N . GLY C 1 48 ? -16.198 54.178 61.101 1.00 21.54 48 GLY C N 1
ATOM 1362 C CA . GLY C 1 48 ? -16.729 53.373 60.005 1.00 22.10 48 GLY C CA 1
ATOM 1363 C C . GLY C 1 48 ? -17.406 52.083 60.440 1.00 23.66 48 GLY C C 1
ATOM 1364 O O . GLY C 1 48 ? -17.550 51.817 61.659 1.00 24.98 48 GLY C O 1
ATOM 1365 N N . LEU C 1 49 ? -17.836 51.289 59.445 1.00 22.59 49 LEU C N 1
ATOM 1366 C CA . LEU C 1 49 ? -18.613 50.088 59.684 1.00 24.17 49 LEU C CA 1
ATOM 1367 C C . LEU C 1 49 ? -17.710 48.857 59.778 1.00 24.52 49 LEU C C 1
ATOM 1368 O O . LEU C 1 49 ? -16.750 48.729 59.011 1.00 24.11 49 LEU C O 1
ATOM 1373 N N . VAL C 1 50 ? -17.989 48.007 60.767 1.00 24.54 50 VAL C N 1
ATOM 1374 C CA . VAL C 1 50 ? -17.334 46.699 60.885 1.00 23.85 50 VAL C CA 1
ATOM 1375 C C . VAL C 1 50 ? -18.396 45.609 61.137 1.00 24.24 50 VAL C C 1
ATOM 1376 O O . VAL C 1 50 ? -19.454 45.913 61.712 1.00 24.14 50 VAL C O 1
ATOM 1380 N N . PRO C 1 51 ? -18.120 44.354 60.721 1.00 24.45 51 PRO C N 1
ATOM 1381 C CA . PRO C 1 51 ? -19.085 43.293 61.052 1.00 23.67 51 PRO C CA 1
ATOM 1382 C C . PRO C 1 51 ? -19.047 42.975 62.547 1.00 24.64 51 PRO C C 1
ATOM 1383 O O . PRO C 1 51 ? -17.956 43.020 63.145 1.00 24.88 51 PRO C O 1
ATOM 1387 N N A GLU C 1 52 ? -20.209 42.641 63.118 0.50 25.02 52 GLU C N 1
ATOM 1388 N N B GLU C 1 52 ? -20.209 42.661 63.133 0.50 25.34 52 GLU C N 1
ATOM 1389 C CA A GLU C 1 52 ? -20.332 42.404 64.560 0.50 25.67 52 GLU C CA 1
ATOM 1390 C CA B GLU C 1 52 ? -20.312 42.386 64.576 0.50 26.34 52 GLU C CA 1
ATOM 1391 C C A GLU C 1 52 ? -19.465 41.238 65.052 0.50 25.20 52 GLU C C 1
ATOM 1392 C C B GLU C 1 52 ? -19.360 41.284 65.024 0.50 25.38 52 GLU C C 1
ATOM 1393 O O A GLU C 1 52 ? -19.036 41.227 66.212 0.50 25.89 52 GLU C O 1
ATOM 1394 O O B GLU C 1 52 ? -18.753 41.367 66.106 0.50 25.45 52 GLU C O 1
ATOM 1405 N N . GLU C 1 53 ? -19.183 40.286 64.157 1.00 24.75 53 GLU C N 1
ATOM 1406 C CA . GLU C 1 53 ? -18.330 39.129 64.453 1.00 23.02 53 GLU C CA 1
ATOM 1407 C C . GLU C 1 53 ? -16.874 39.471 64.794 1.00 25.02 53 GLU C C 1
ATOM 1408 O O . GLU C 1 53 ? -16.182 38.642 65.369 1.00 25.83 53 GLU C O 1
ATOM 1414 N N . PHE C 1 54 ? -16.426 40.670 64.422 1.00 24.23 54 PHE C N 1
ATOM 1415 C CA . PHE C 1 54 ? -15.017 41.076 64.518 1.00 24.59 54 PHE C CA 1
ATOM 1416 C C . PHE C 1 54 ? -14.656 41.744 65.840 1.00 24.73 54 PHE C C 1
ATOM 1417 O O . PHE C 1 54 ? -13.459 42.091 66.018 1.00 27.11 54 PHE C O 1
ATOM 1425 N N . VAL C 1 55 ? -15.645 41.938 66.729 1.00 25.58 55 VAL C N 1
ATOM 1426 C CA . VAL C 1 55 ? -15.366 42.567 68.054 1.00 26.53 55 VAL C CA 1
ATOM 1427 C C . VAL C 1 55 ? -15.923 41.791 69.267 1.00 25.63 55 VAL C C 1
ATOM 1428 O O . VAL C 1 55 ? -16.896 41.018 69.173 1.00 25.83 55 VAL C O 1
ATOM 1432 N N . SER C 1 56 ? -15.282 42.018 70.408 1.00 25.00 56 SER C N 1
ATOM 1433 C CA . SER C 1 56 ? -15.751 41.522 71.692 1.00 26.13 56 SER C CA 1
ATOM 1434 C C . SER C 1 56 ? -15.848 42.688 72.683 1.00 26.54 56 SER C C 1
ATOM 1435 O O . SER C 1 56 ? -14.901 43.461 72.815 1.00 24.73 56 SER C O 1
ATOM 1438 N N . TYR C 1 57 ? -16.989 42.791 73.368 1.00 26.62 57 TYR C N 1
ATOM 1439 C CA . TYR C 1 57 ? -17.198 43.819 74.418 1.00 28.13 57 TYR C CA 1
ATOM 1440 C C . TYR C 1 57 ? -16.334 43.524 75.640 1.00 29.86 57 TYR C C 1
ATOM 1441 O O . TYR C 1 57 ? -16.085 42.365 75.973 1.00 27.77 57 TYR C O 1
ATOM 1450 N N A ILE C 1 58 ? -15.828 44.565 76.293 0.50 31.35 58 ILE C N 1
ATOM 1451 N N B ILE C 1 58 ? -15.902 44.583 76.320 0.50 31.43 58 ILE C N 1
ATOM 1452 C CA A ILE C 1 58 ? -14.817 44.333 77.316 0.50 33.65 58 ILE C CA 1
ATOM 1453 C CA B ILE C 1 58 ? -14.971 44.427 77.425 0.50 33.74 58 ILE C CA 1
ATOM 1454 C C A ILE C 1 58 ? -15.432 43.843 78.619 0.50 36.17 58 ILE C C 1
ATOM 1455 C C B ILE C 1 58 ? -15.624 43.787 78.625 0.50 36.23 58 ILE C C 1
ATOM 1456 O O A ILE C 1 58 ? -16.121 44.582 79.323 0.50 37.61 58 ILE C O 1
ATOM 1457 O O B ILE C 1 58 ? -16.518 44.355 79.256 0.50 37.29 58 ILE C O 1
ATOM 1466 N N . GLN C 1 59 ? -15.209 42.546 78.856 1.00 38.22 59 GLN C N 1
ATOM 1467 C CA . GLN C 1 59 ? -15.237 41.926 80.141 1.00 40.23 59 GLN C CA 1
ATOM 1468 C C . GLN C 1 59 ? -13.773 41.549 80.314 1.00 41.65 59 GLN C C 1
ATOM 1469 O O . GLN C 1 59 ? -13.340 41.057 81.377 1.00 42.96 59 GLN C O 1
ATOM 1476 N N . GLY D 1 1 ? -2.785 53.521 75.069 1.00 29.58 1 GLY D N 1
ATOM 1477 C CA . GLY D 1 1 ? -3.026 52.888 76.390 1.00 28.38 1 GLY D CA 1
ATOM 1478 C C . GLY D 1 1 ? -2.514 53.688 77.568 1.00 28.61 1 GLY D C 1
ATOM 1479 O O . GLY D 1 1 ? -1.910 54.747 77.408 1.00 30.24 1 GLY D O 1
ATOM 1480 N N . GLN D 1 2 ? -2.717 53.149 78.770 1.00 26.70 2 GLN D N 1
ATOM 1481 C CA . GLN D 1 2 ? -2.464 53.885 80.009 1.00 25.61 2 GLN D CA 1
ATOM 1482 C C . GLN D 1 2 ? -1.095 53.533 80.648 1.00 26.06 2 GLN D C 1
ATOM 1483 O O . GLN D 1 2 ? -0.802 52.358 80.910 1.00 26.80 2 GLN D O 1
ATOM 1489 N N A ARG D 1 3 ? -0.277 54.559 80.896 0.50 26.78 3 ARG D N 1
ATOM 1490 N N B ARG D 1 3 ? -0.288 54.558 80.915 0.50 27.03 3 ARG D N 1
ATOM 1491 C CA A ARG D 1 3 ? 1.115 54.384 81.354 0.50 26.35 3 ARG D CA 1
ATOM 1492 C CA B ARG D 1 3 ? 1.107 54.374 81.340 0.50 26.90 3 ARG D CA 1
ATOM 1493 C C A ARG D 1 3 ? 1.209 53.784 82.764 0.50 26.79 3 ARG D C 1
ATOM 1494 C C B ARG D 1 3 ? 1.230 53.801 82.763 0.50 27.05 3 ARG D C 1
ATOM 1495 O O A ARG D 1 3 ? 0.559 54.270 83.700 0.50 26.33 3 ARG D O 1
ATOM 1496 O O B ARG D 1 3 ? 0.617 54.321 83.706 0.50 26.63 3 ARG D O 1
ATOM 1511 N N . ALA D 1 4 ? 2.029 52.740 82.905 1.00 26.16 4 ALA D N 1
ATOM 1512 C CA . ALA D 1 4 ? 2.256 52.053 84.204 1.00 27.07 4 ALA D CA 1
ATOM 1513 C C . ALA D 1 4 ? 3.681 51.475 84.327 1.00 27.31 4 ALA D C 1
ATOM 1514 O O . ALA D 1 4 ? 4.421 51.414 83.342 1.00 28.19 4 ALA D O 1
ATOM 1516 N N . VAL D 1 5 ? 4.055 51.027 85.529 1.00 25.93 5 VAL D N 1
ATOM 1517 C CA . VAL D 1 5 ? 5.383 50.449 85.786 1.00 26.38 5 VAL D CA 1
ATOM 1518 C C . VAL D 1 5 ? 5.255 49.071 86.456 1.00 25.97 5 VAL D C 1
ATOM 1519 O O . VAL D 1 5 ? 4.404 48.888 87.336 1.00 27.20 5 VAL D O 1
ATOM 1523 N N . ALA D 1 6 ? 6.072 48.104 86.025 1.00 25.74 6 ALA D N 1
ATOM 1524 C CA . ALA D 1 6 ? 6.082 46.773 86.632 1.00 25.09 6 ALA D CA 1
ATOM 1525 C C . ALA D 1 6 ? 6.667 46.803 88.059 1.00 25.08 6 ALA D C 1
ATOM 1526 O O . ALA D 1 6 ? 7.731 47.402 88.310 1.00 26.00 6 ALA D O 1
ATOM 1528 N N . LEU D 1 7 ? 5.968 46.149 88.984 1.00 26.48 7 LEU D N 1
ATOM 1529 C CA . LEU D 1 7 ? 6.380 46.033 90.386 1.00 24.51 7 LEU D CA 1
ATOM 1530 C C . LEU D 1 7 ? 7.148 44.744 90.732 1.00 24.41 7 LEU D C 1
ATOM 1531 O O . LEU D 1 7 ? 7.821 44.704 91.759 1.00 25.65 7 LEU D O 1
ATOM 1536 N N . TYR D 1 8 ? 6.972 43.700 89.907 1.00 24.01 8 TYR D N 1
ATOM 1537 C CA . TYR D 1 8 ? 7.576 42.359 90.069 1.00 23.57 8 TYR D CA 1
ATOM 1538 C C . TYR D 1 8 ? 8.057 41.850 88.691 1.00 24.95 8 TYR D C 1
ATOM 1539 O O . TYR D 1 8 ? 7.557 42.307 87.637 1.00 25.77 8 TYR D O 1
ATOM 1548 N N . ASP D 1 9 ? 9.028 40.919 88.692 1.00 23.05 9 ASP D N 1
ATOM 1549 C CA . ASP D 1 9 ? 9.316 40.121 87.502 1.00 24.02 9 ASP D CA 1
ATOM 1550 C C . ASP D 1 9 ? 8.090 39.219 87.213 1.00 23.98 9 ASP D C 1
ATOM 1551 O O . ASP D 1 9 ? 7.378 38.825 88.137 1.00 24.95 9 ASP D O 1
ATOM 1556 N N . PHE D 1 10 ? 7.870 38.862 85.949 1.00 23.40 10 PHE D N 1
ATOM 1557 C CA . PHE D 1 10 ? 6.818 37.903 85.547 1.00 23.76 10 PHE D CA 1
ATOM 1558 C C . PHE D 1 10 ? 7.333 37.027 84.406 1.00 23.98 10 PHE D C 1
ATOM 1559 O O . PHE D 1 10 ? 7.618 37.519 83.325 1.00 24.56 10 PHE D O 1
ATOM 1567 N N . GLU D 1 11 ? 7.435 35.729 84.671 1.00 23.29 11 GLU D N 1
ATOM 1568 C CA . GLU D 1 11 ? 7.883 34.766 83.651 1.00 25.14 11 GLU D CA 1
ATOM 1569 C C . GLU D 1 11 ? 6.700 33.961 83.045 1.00 24.62 11 GLU D C 1
ATOM 1570 O O . GLU D 1 11 ? 6.112 33.118 83.715 1.00 23.17 11 GLU D O 1
ATOM 1576 N N . PRO D 1 12 ? 6.357 34.210 81.770 1.00 25.24 12 PRO D N 1
ATOM 1577 C CA . PRO D 1 12 ? 5.203 33.516 81.184 1.00 26.20 12 PRO D CA 1
ATOM 1578 C C . PRO D 1 12 ? 5.257 31.987 81.104 1.00 24.73 12 PRO D C 1
ATOM 1579 O O . PRO D 1 12 ? 6.330 31.392 80.951 1.00 24.34 12 PRO D O 1
ATOM 1583 N N . GLU D 1 13 ? 4.071 31.376 81.163 1.00 24.30 13 GLU D N 1
ATOM 1584 C CA . GLU D 1 13 ? 3.879 29.940 80.934 1.00 25.31 13 GLU D CA 1
ATOM 1585 C C . GLU D 1 13 ? 3.013 29.627 79.682 1.00 24.57 13 GLU D C 1
ATOM 1586 O O . GLU D 1 13 ? 2.917 28.463 79.260 1.00 24.23 13 GLU D O 1
ATOM 1592 N N . ASN D 1 14 ? 2.360 30.654 79.123 1.00 25.86 14 ASN D N 1
ATOM 1593 C CA . ASN D 1 14 ? 1.453 30.498 77.956 1.00 27.56 14 ASN D CA 1
ATOM 1594 C C . ASN D 1 14 ? 1.778 31.538 76.885 1.00 27.34 14 ASN D C 1
ATOM 1595 O O . ASN D 1 14 ? 2.297 32.598 77.230 1.00 26.90 14 ASN D O 1
ATOM 1600 N N . ASP D 1 15 ? 1.513 31.240 75.597 1.00 26.88 15 ASP D N 1
ATOM 1601 C CA . ASP D 1 15 ? 1.935 32.167 74.520 1.00 29.01 15 ASP D CA 1
ATOM 1602 C C . ASP D 1 15 ? 1.193 33.512 74.491 1.00 28.81 15 ASP D C 1
ATOM 1603 O O . ASP D 1 15 ? 1.662 34.441 73.834 1.00 31.59 15 ASP D O 1
ATOM 1608 N N . ASN D 1 16 ? 0.053 33.616 75.180 1.00 26.49 16 ASN D N 1
ATOM 1609 C CA . ASN D 1 16 ? -0.733 34.879 75.216 1.00 26.38 16 ASN D CA 1
ATOM 1610 C C . ASN D 1 16 ? -0.363 35.859 76.343 1.00 25.54 16 ASN D C 1
ATOM 1611 O O . ASN D 1 16 ? -1.042 36.884 76.495 1.00 24.97 16 ASN D O 1
ATOM 1616 N N . GLU D 1 17 ? 0.725 35.571 77.073 1.00 24.71 17 GLU D N 1
ATOM 1617 C CA . GLU D 1 17 ? 1.222 36.385 78.194 1.00 25.41 17 GLU D CA 1
ATOM 1618 C C . GLU D 1 17 ? 2.443 37.241 77.787 1.00 26.14 17 GLU D C 1
ATOM 1619 O O . GLU D 1 17 ? 3.190 36.843 76.879 1.00 28.05 17 GLU D O 1
ATOM 1625 N N . LEU D 1 18 ? 2.616 38.408 78.425 1.00 25.39 18 LEU D N 1
ATOM 1626 C CA . LEU D 1 18 ? 3.751 39.326 78.214 1.00 25.80 18 LEU D CA 1
ATOM 1627 C C . LEU D 1 18 ? 4.787 39.228 79.353 1.00 26.95 18 LEU D C 1
ATOM 1628 O O . LEU D 1 18 ? 4.447 39.425 80.512 1.00 25.78 18 LEU D O 1
ATOM 1633 N N . ARG D 1 19 ? 6.043 38.943 79.012 1.00 26.75 19 ARG D N 1
ATOM 1634 C CA . ARG D 1 19 ? 7.143 38.907 79.995 1.00 27.09 19 ARG D CA 1
ATOM 1635 C C . ARG D 1 19 ? 7.445 40.297 80.575 1.00 26.17 19 ARG D C 1
ATOM 1636 O O . ARG D 1 19 ? 7.504 41.291 79.834 1.00 26.62 19 ARG D O 1
ATOM 1644 N N . LEU D 1 20 ? 7.632 40.344 81.898 1.00 24.28 20 LEU D N 1
ATOM 1645 C CA . LEU D 1 20 ? 8.027 41.559 82.644 1.00 23.01 20 LEU D CA 1
ATOM 1646 C C . LEU D 1 20 ? 9.270 41.375 83.528 1.00 22.37 20 LEU D C 1
ATOM 1647 O O . LEU D 1 20 ? 9.526 40.256 84.074 1.00 22.94 20 LEU D O 1
ATOM 1652 N N . ALA D 1 21 ? 10.033 42.472 83.650 1.00 22.54 21 ALA D N 1
ATOM 1653 C CA . ALA D 1 21 ? 11.061 42.663 84.695 1.00 23.61 21 ALA D CA 1
ATOM 1654 C C . ALA D 1 21 ? 10.671 43.834 85.581 1.00 25.93 21 ALA D C 1
ATOM 1655 O O . ALA D 1 21 ? 10.203 44.859 85.073 1.00 26.24 21 ALA D O 1
ATOM 1657 N N A GLU D 1 22 ? 10.890 43.695 86.892 0.50 25.72 22 GLU D N 1
ATOM 1658 N N B GLU D 1 22 ? 10.851 43.693 86.894 0.50 25.12 22 GLU D N 1
ATOM 1659 C CA A GLU D 1 22 ? 10.689 44.802 87.841 0.50 26.37 22 GLU D CA 1
ATOM 1660 C CA B GLU D 1 22 ? 10.550 44.793 87.814 0.50 25.15 22 GLU D CA 1
ATOM 1661 C C A GLU D 1 22 ? 11.222 46.116 87.242 0.50 25.79 22 GLU D C 1
ATOM 1662 C C B GLU D 1 22 ? 11.198 46.099 87.293 0.50 25.25 22 GLU D C 1
ATOM 1663 O O A GLU D 1 22 ? 12.354 46.161 86.741 0.50 25.39 22 GLU D O 1
ATOM 1664 O O B GLU D 1 22 ? 12.370 46.112 86.884 0.50 25.05 22 GLU D O 1
ATOM 1675 N N . GLY D 1 23 ? 10.417 47.176 87.287 1.00 25.68 23 GLY D N 1
ATOM 1676 C CA . GLY D 1 23 ? 10.861 48.489 86.762 1.00 25.36 23 GLY D CA 1
ATOM 1677 C C . GLY D 1 23 ? 10.549 48.772 85.297 1.00 25.72 23 GLY D C 1
ATOM 1678 O O . GLY D 1 23 ? 10.737 49.915 84.830 1.00 26.29 23 GLY D O 1
ATOM 1679 N N . ASP D 1 24 ? 10.087 47.754 84.558 1.00 26.13 24 ASP D N 1
ATOM 1680 C CA . ASP D 1 24 ? 9.723 47.924 83.130 1.00 26.23 24 ASP D CA 1
ATOM 1681 C C . ASP D 1 24 ? 8.522 48.890 82.962 1.00 25.17 24 ASP D C 1
ATOM 1682 O O . ASP D 1 24 ? 7.526 48.845 83.723 1.00 27.47 24 ASP D O 1
ATOM 1687 N N . ILE D 1 25 ? 8.583 49.738 81.946 1.00 25.14 25 ILE D N 1
ATOM 1688 C CA . ILE D 1 25 ? 7.447 50.595 81.548 1.00 26.47 25 ILE D CA 1
ATOM 1689 C C . ILE D 1 25 ? 6.508 49.844 80.592 1.00 25.90 25 ILE D C 1
ATOM 1690 O O . ILE D 1 25 ? 6.936 49.318 79.552 1.00 24.80 25 ILE D O 1
ATOM 1695 N N . VAL D 1 26 ? 5.218 49.803 80.938 1.00 24.86 26 VAL D N 1
ATOM 1696 C CA . VAL D 1 26 ? 4.224 49.187 80.093 1.00 24.61 26 VAL D CA 1
ATOM 1697 C C . VAL D 1 26 ? 3.027 50.136 79.878 1.00 24.40 26 VAL D C 1
ATOM 1698 O O . VAL D 1 26 ? 2.875 51.149 80.610 1.00 24.05 26 VAL D O 1
ATOM 1702 N N . PHE D 1 27 ? 2.174 49.823 78.903 1.00 24.23 27 PHE D N 1
ATOM 1703 C CA . PHE D 1 27 ? 0.934 50.580 78.677 1.00 24.55 27 PHE D CA 1
ATOM 1704 C C . PHE D 1 27 ? -0.268 49.609 78.697 1.00 25.68 27 PHE D C 1
ATOM 1705 O O . PHE D 1 27 ? -0.318 48.641 77.915 1.00 25.46 27 PHE D O 1
ATOM 1713 N N . ILE D 1 28 ? -1.213 49.883 79.594 1.00 26.04 28 ILE D N 1
ATOM 1714 C CA . ILE D 1 28 ? -2.430 49.067 79.730 1.00 26.25 28 ILE D CA 1
ATOM 1715 C C . ILE D 1 28 ? -3.512 49.399 78.705 1.00 26.16 28 ILE D C 1
ATOM 1716 O O . ILE D 1 28 ? -3.945 50.567 78.596 1.00 24.76 28 ILE D O 1
ATOM 1721 N N A SER D 1 29 ? -3.948 48.391 77.947 0.50 25.20 29 SER D N 1
ATOM 1722 N N B SER D 1 29 ? -3.941 48.381 77.950 0.50 24.97 29 SER D N 1
ATOM 1723 C CA A SER D 1 29 ? -5.048 48.565 76.988 0.50 25.51 29 SER D CA 1
ATOM 1724 C CA B SER D 1 29 ? -5.029 48.521 76.972 0.50 25.07 29 SER D CA 1
ATOM 1725 C C A SER D 1 29 ? -6.421 48.379 77.638 0.50 24.06 29 SER D C 1
ATOM 1726 C C B SER D 1 29 ? -6.404 48.372 77.632 0.50 23.84 29 SER D C 1
ATOM 1727 O O A SER D 1 29 ? -7.293 49.222 77.495 0.50 23.25 29 SER D O 1
ATOM 1728 O O B SER D 1 29 ? -7.257 49.234 77.490 0.50 23.00 29 SER D O 1
ATOM 1733 N N . TYR D 1 30 ? -6.613 47.253 78.324 1.00 23.72 30 TYR D N 1
ATOM 1734 C CA . TYR D 1 30 ? -7.891 46.951 79.005 1.00 23.81 30 TYR D CA 1
ATOM 1735 C C . TYR D 1 30 ? -7.746 45.861 80.062 1.00 23.35 30 TYR D C 1
ATOM 1736 O O . TYR D 1 30 ? -6.684 45.193 80.140 1.00 25.13 30 TYR D O 1
ATOM 1745 N N . LYS D 1 31 ? -8.795 45.705 80.885 1.00 24.52 31 LYS D N 1
ATOM 1746 C CA . LYS D 1 31 ? -8.864 44.633 81.867 1.00 26.40 31 LYS D CA 1
ATOM 1747 C C . LYS D 1 31 ? -9.563 43.446 81.221 1.00 26.87 31 LYS D C 1
ATOM 1748 O O . LYS D 1 31 ? -10.726 43.555 80.809 1.00 26.77 31 LYS D O 1
ATOM 1754 N N . HIS D 1 32 ? -8.856 42.312 81.160 1.00 26.94 32 HIS D N 1
ATOM 1755 C CA . HIS D 1 32 ? -9.342 41.086 80.492 1.00 28.51 32 HIS D CA 1
ATOM 1756 C C . HIS D 1 32 ? -10.330 40.291 81.343 1.00 30.97 32 HIS D C 1
ATOM 1757 O O . HIS D 1 32 ? -11.202 39.592 80.806 1.00 33.26 32 HIS D O 1
ATOM 1764 N N . GLY D 1 33 ? -10.213 40.422 82.662 1.00 30.82 33 GLY D N 1
ATOM 1765 C CA . GLY D 1 33 ? -11.062 39.735 83.613 1.00 30.66 33 GLY D CA 1
ATOM 1766 C C . GLY D 1 33 ? -10.444 39.763 85.002 1.00 30.47 33 GLY D C 1
ATOM 1767 O O . GLY D 1 33 ? -9.383 40.390 85.235 1.00 30.72 33 GLY D O 1
ATOM 1768 N N . GLN D 1 34 ? -11.081 39.062 85.929 1.00 30.73 34 GLN D N 1
ATOM 1769 C CA . GLN D 1 34 ? -10.623 39.081 87.306 1.00 30.78 34 GLN D CA 1
ATOM 1770 C C . GLN D 1 34 ? -9.124 38.746 87.381 1.00 28.93 34 GLN D C 1
ATOM 1771 O O . GLN D 1 34 ? -8.704 37.641 87.000 1.00 28.91 34 GLN D O 1
ATOM 1777 N N . GLY D 1 35 ? -8.327 39.707 87.855 1.00 26.60 35 GLY D N 1
ATOM 1778 C CA . GLY D 1 35 ? -6.894 39.498 88.107 1.00 24.71 35 GLY D CA 1
ATOM 1779 C C . GLY D 1 35 ? -5.886 39.622 86.970 1.00 24.18 35 GLY D C 1
ATOM 1780 O O . GLY D 1 35 ? -4.682 39.417 87.218 1.00 21.89 35 GLY D O 1
ATOM 1781 N N . TRP D 1 36 ? -6.344 39.957 85.740 1.00 23.00 36 TRP D N 1
ATOM 1782 C CA . TRP D 1 36 ? -5.469 40.040 84.549 1.00 23.20 36 TRP D CA 1
ATOM 1783 C C . TRP D 1 36 ? -5.760 41.270 83.691 1.00 24.16 36 TRP D C 1
ATOM 1784 O O . TRP D 1 36 ? -6.936 41.588 83.434 1.00 23.55 36 TRP D O 1
ATOM 1795 N N . LEU D 1 37 ? -4.697 41.941 83.236 1.00 24.45 37 LEU D N 1
ATOM 1796 C CA . LEU D 1 37 ? -4.766 43.087 82.306 1.00 25.44 37 LEU D CA 1
ATOM 1797 C C . LEU D 1 37 ? -4.153 42.732 80.948 1.00 24.46 37 LEU D C 1
ATOM 1798 O O . LEU D 1 37 ? -3.257 41.883 80.861 1.00 26.23 37 LEU D O 1
ATOM 1803 N N . VAL D 1 38 ? -4.573 43.381 79.874 1.00 22.93 38 VAL D N 1
ATOM 1804 C CA . VAL D 1 38 ? -3.807 43.255 78.597 1.00 22.63 38 VAL D CA 1
ATOM 1805 C C . VAL D 1 38 ? -2.884 44.461 78.492 1.00 24.76 38 VAL D C 1
ATOM 1806 O O . VAL D 1 38 ? -3.355 45.617 78.636 1.00 25.23 38 VAL D O 1
ATOM 1810 N N . ALA D 1 39 ? -1.593 44.204 78.250 1.00 24.20 39 ALA D N 1
ATOM 1811 C CA . ALA D 1 39 ? -0.585 45.275 78.208 1.00 25.15 39 ALA D CA 1
ATOM 1812 C C . ALA D 1 39 ? 0.294 45.198 76.944 1.00 26.00 39 ALA D C 1
ATOM 1813 O O . ALA D 1 39 ? 0.376 44.160 76.271 1.00 24.59 39 ALA D O 1
ATOM 1815 N N . GLU D 1 40 ? 0.908 46.338 76.603 1.00 24.13 40 GLU D N 1
ATOM 1816 C CA . GLU D 1 40 ? 2.019 46.359 75.648 1.00 23.96 40 GLU D CA 1
ATOM 1817 C C . GLU D 1 40 ? 3.308 46.811 76.338 1.00 23.70 40 GLU D C 1
ATOM 1818 O O . GLU D 1 40 ? 3.272 47.515 77.373 1.00 22.44 40 GLU D O 1
ATOM 1824 N N . ASN D 1 41 ? 4.448 46.366 75.784 1.00 23.28 41 ASN D N 1
ATOM 1825 C CA . ASN D 1 41 ? 5.763 46.831 76.245 1.00 22.29 41 ASN D CA 1
ATOM 1826 C C . ASN D 1 41 ? 6.044 48.308 75.887 1.00 22.43 41 ASN D C 1
ATOM 1827 O O . ASN D 1 41 ? 5.209 49.015 75.257 1.00 22.43 41 ASN D O 1
ATOM 1832 N N . GLU D 1 42 ? 7.189 48.809 76.360 1.00 22.90 42 GLU D N 1
ATOM 1833 C CA . GLU D 1 42 ? 7.540 50.222 76.215 1.00 21.61 42 GLU D CA 1
ATOM 1834 C C . GLU D 1 42 ? 7.415 50.747 74.768 1.00 22.66 42 GLU D C 1
ATOM 1835 O O . GLU D 1 42 ? 6.952 51.883 74.570 1.00 21.97 42 GLU D O 1
ATOM 1841 N N . SER D 1 43 ? 7.867 49.977 73.792 1.00 22.91 43 SER D N 1
ATOM 1842 C CA . SER D 1 43 ? 7.752 50.366 72.370 1.00 23.53 43 SER D CA 1
ATOM 1843 C C . SER D 1 43 ? 6.424 49.954 71.698 1.00 23.07 43 SER D C 1
ATOM 1844 O O . SER D 1 43 ? 6.172 50.366 70.536 1.00 23.15 43 SER D O 1
ATOM 1847 N N . GLY D 1 44 ? 5.602 49.150 72.362 1.00 21.96 44 GLY D N 1
ATOM 1848 C CA . GLY D 1 44 ? 4.376 48.609 71.722 1.00 24.94 44 GLY D CA 1
ATOM 1849 C C . GLY D 1 44 ? 4.588 47.511 70.669 1.00 25.68 44 GLY D C 1
ATOM 1850 O O . GLY D 1 44 ? 3.646 47.153 69.941 1.00 25.49 44 GLY D O 1
ATOM 1851 N N . SER D 1 45 ? 5.811 46.972 70.598 1.00 25.15 45 SER D N 1
ATOM 1852 C CA . SER D 1 45 ? 6.177 45.887 69.677 1.00 25.25 45 SER D CA 1
ATOM 1853 C C . SER D 1 45 ? 5.719 44.490 70.159 1.00 24.62 45 SER D C 1
ATOM 1854 O O . SER D 1 45 ? 5.677 43.548 69.354 1.00 25.07 45 SER D O 1
ATOM 1857 N N . LYS D 1 46 ? 5.396 44.355 71.451 1.00 23.39 46 LYS D N 1
ATOM 1858 C CA . LYS D 1 46 ? 4.872 43.112 72.019 1.00 25.73 46 LYS D CA 1
ATOM 1859 C C . LYS D 1 46 ? 3.658 43.404 72.915 1.00 25.53 46 LYS D C 1
ATOM 1860 O O . LYS D 1 46 ? 3.622 44.437 73.582 1.00 27.35 46 LYS D O 1
ATOM 1866 N N A THR D 1 47 ? 2.683 42.500 72.893 0.50 25.35 47 THR D N 1
ATOM 1867 N N B THR D 1 47 ? 2.667 42.505 72.897 0.50 25.25 47 THR D N 1
ATOM 1868 C CA A THR D 1 47 ? 1.474 42.624 73.679 0.50 25.04 47 THR D CA 1
ATOM 1869 C CA B THR D 1 47 ? 1.420 42.668 73.650 0.50 24.91 47 THR D CA 1
ATOM 1870 C C A THR D 1 47 ? 1.231 41.310 74.394 0.50 24.66 47 THR D C 1
ATOM 1871 C C B THR D 1 47 ? 0.983 41.331 74.247 0.50 24.36 47 THR D C 1
ATOM 1872 O O A THR D 1 47 ? 1.755 40.251 73.989 0.50 25.64 47 THR D O 1
ATOM 1873 O O B THR D 1 47 ? 1.072 40.285 73.583 0.50 24.60 47 THR D O 1
ATOM 1880 N N . GLY D 1 48 ? 0.457 41.372 75.465 1.00 24.30 48 GLY D N 1
ATOM 1881 C CA . GLY D 1 48 ? 0.011 40.148 76.145 1.00 25.21 48 GLY D CA 1
ATOM 1882 C C . GLY D 1 48 ? -0.610 40.383 77.519 1.00 24.40 48 GLY D C 1
ATOM 1883 O O . GLY D 1 48 ? -0.562 41.481 78.064 1.00 26.91 48 GLY D O 1
ATOM 1884 N N . LEU D 1 49 ? -1.172 39.318 78.085 1.00 24.67 49 LEU D N 1
ATOM 1885 C CA . LEU D 1 49 ? -1.695 39.347 79.481 1.00 24.61 49 LEU D CA 1
ATOM 1886 C C . LEU D 1 49 ? -0.609 39.470 80.583 1.00 26.26 49 LEU D C 1
ATOM 1887 O O . LEU D 1 49 ? 0.464 38.814 80.485 1.00 23.64 49 LEU D O 1
ATOM 1892 N N . VAL D 1 50 ? -0.920 40.256 81.640 1.00 24.03 50 VAL D N 1
ATOM 1893 C CA . VAL D 1 50 ? -0.065 40.365 82.857 1.00 24.77 50 VAL D CA 1
ATOM 1894 C C . VAL D 1 50 ? -0.956 40.395 84.114 1.00 25.59 50 VAL D C 1
ATOM 1895 O O . VAL D 1 50 ? -2.142 40.762 84.015 1.00 26.02 50 VAL D O 1
ATOM 1899 N N . PRO D 1 51 ? -0.415 39.990 85.299 1.00 25.90 51 PRO D N 1
ATOM 1900 C CA . PRO D 1 51 ? -1.246 40.068 86.503 1.00 25.08 51 PRO D CA 1
ATOM 1901 C C . PRO D 1 51 ? -1.529 41.511 86.930 1.00 24.47 51 PRO D C 1
ATOM 1902 O O . PRO D 1 51 ? -0.614 42.327 86.971 1.00 23.60 51 PRO D O 1
ATOM 1906 N N . GLU D 1 52 ? -2.793 41.798 87.240 1.00 24.75 52 GLU D N 1
ATOM 1907 C CA . GLU D 1 52 ? -3.208 43.143 87.662 1.00 25.65 52 GLU D CA 1
ATOM 1908 C C . GLU D 1 52 ? -2.432 43.602 88.912 1.00 22.99 52 GLU D C 1
ATOM 1909 O O . GLU D 1 52 ? -2.111 44.770 89.055 1.00 22.40 52 GLU D O 1
ATOM 1915 N N . GLU D 1 53 ? -2.113 42.668 89.806 1.00 22.96 53 GLU D N 1
ATOM 1916 C CA . GLU D 1 53 ? -1.353 43.008 91.030 1.00 22.21 53 GLU D CA 1
ATOM 1917 C C . GLU D 1 53 ? 0.129 43.347 90.781 1.00 23.28 53 GLU D C 1
ATOM 1918 O O . GLU D 1 53 ? 0.817 43.787 91.715 1.00 24.72 53 GLU D O 1
ATOM 1924 N N . PHE D 1 54 ? 0.624 43.162 89.551 1.00 22.94 54 PHE D N 1
ATOM 1925 C CA . PHE D 1 54 ? 2.042 43.388 89.236 1.00 25.29 54 PHE D CA 1
ATOM 1926 C C . PHE D 1 54 ? 2.327 44.758 88.604 1.00 25.97 54 PHE D C 1
ATOM 1927 O O . PHE D 1 54 ? 3.488 45.072 88.282 1.00 26.69 54 PHE D O 1
ATOM 1935 N N . VAL D 1 55 ? 1.290 45.599 88.460 1.00 25.88 55 VAL D N 1
ATOM 1936 C CA . VAL D 1 55 ? 1.516 46.944 87.944 1.00 28.41 55 VAL D CA 1
ATOM 1937 C C . VAL D 1 55 ? 0.966 48.094 88.792 1.00 27.46 55 VAL D C 1
ATOM 1938 O O . VAL D 1 55 ? 0.056 47.931 89.623 1.00 26.65 55 VAL D O 1
ATOM 1942 N N . SER D 1 56 ? 1.531 49.268 88.551 1.00 27.88 56 SER D N 1
ATOM 1943 C CA . SER D 1 56 ? 1.168 50.491 89.270 1.00 27.74 56 SER D CA 1
ATOM 1944 C C . SER D 1 56 ? 1.031 51.623 88.244 1.00 25.90 56 SER D C 1
ATOM 1945 O O . SER D 1 56 ? 1.966 51.864 87.466 1.00 26.58 56 SER D O 1
ATOM 1948 N N . TYR D 1 57 ? -0.127 52.284 88.203 1.00 25.61 57 TYR D N 1
ATOM 1949 C CA . TYR D 1 57 ? -0.349 53.383 87.249 1.00 24.85 57 TYR D CA 1
ATOM 1950 C C . TYR D 1 57 ? 0.477 54.617 87.643 1.00 24.57 57 TYR D C 1
ATOM 1951 O O . TYR D 1 57 ? 0.588 54.980 88.826 1.00 23.87 57 TYR D O 1
ATOM 1960 N N . ILE D 1 58 ? 1.054 55.267 86.642 1.00 26.19 58 ILE D N 1
ATOM 1961 C CA . ILE D 1 58 ? 1.891 56.446 86.889 1.00 28.57 58 ILE D CA 1
ATOM 1962 C C . ILE D 1 58 ? 1.034 57.671 87.106 1.00 33.02 58 ILE D C 1
ATOM 1963 O O . ILE D 1 58 ? 0.254 58.014 86.229 1.00 33.03 58 ILE D O 1
ATOM 1968 N N . GLN D 1 59 ? 1.202 58.273 88.291 1.00 35.39 59 GLN D N 1
ATOM 1969 C CA . GLN D 1 59 ? 0.835 59.660 88.633 1.00 40.10 59 GLN D CA 1
ATOM 1970 C C . GLN D 1 59 ? 1.207 59.937 90.092 1.00 41.02 59 GLN D C 1
ATOM 1971 O O . GLN D 1 59 ? 1.266 59.027 90.936 1.00 42.63 59 GLN D O 1
ATOM 1978 N N . GLY E 1 1 ? -21.778 6.184 76.449 1.00 27.12 1 GLY E N 1
ATOM 1979 C CA . GLY E 1 1 ? -22.114 6.816 75.134 1.00 26.68 1 GLY E CA 1
ATOM 1980 C C . GLY E 1 1 ? -21.784 5.878 73.996 1.00 26.71 1 GLY E C 1
ATOM 1981 O O . GLY E 1 1 ? -21.404 4.744 74.232 1.00 26.17 1 GLY E O 1
ATOM 1982 N N . GLN E 1 2 ? -21.950 6.341 72.760 1.00 24.94 2 GLN E N 1
ATOM 1983 C CA . GLN E 1 2 ? -21.721 5.526 71.583 1.00 25.67 2 GLN E CA 1
ATOM 1984 C C . GLN E 1 2 ? -20.347 5.825 70.921 1.00 24.60 2 GLN E C 1
ATOM 1985 O O . GLN E 1 2 ? -20.036 6.957 70.604 1.00 25.00 2 GLN E O 1
ATOM 1991 N N A ARG E 1 3 ? -19.539 4.785 70.711 0.50 24.05 3 ARG E N 1
ATOM 1992 N N B ARG E 1 3 ? -19.540 4.792 70.708 0.50 24.94 3 ARG E N 1
ATOM 1993 C CA A ARG E 1 3 ? -18.153 4.930 70.207 0.50 24.29 3 ARG E CA 1
ATOM 1994 C CA B ARG E 1 3 ? -18.168 4.988 70.226 0.50 25.87 3 ARG E CA 1
ATOM 1995 C C A ARG E 1 3 ? -18.091 5.575 68.812 0.50 23.15 3 ARG E C 1
ATOM 1996 C C B ARG E 1 3 ? -18.112 5.602 68.825 0.50 24.00 3 ARG E C 1
ATOM 1997 O O A ARG E 1 3 ? -18.817 5.168 67.903 0.50 22.24 3 ARG E O 1
ATOM 1998 O O B ARG E 1 3 ? -18.853 5.198 67.928 0.50 23.19 3 ARG E O 1
ATOM 2013 N N . ALA E 1 4 ? -17.220 6.569 68.645 1.00 23.78 4 ALA E N 1
ATOM 2014 C CA . ALA E 1 4 ? -17.011 7.199 67.356 1.00 24.11 4 ALA E CA 1
ATOM 2015 C C . ALA E 1 4 ? -15.575 7.625 67.223 1.00 24.81 4 ALA E C 1
ATOM 2016 O O . ALA E 1 4 ? -14.859 7.707 68.235 1.00 26.48 4 ALA E O 1
ATOM 2018 N N . VAL E 1 5 ? -15.149 7.853 65.980 1.00 23.92 5 VAL E N 1
ATOM 2019 C CA . VAL E 1 5 ? -13.783 8.296 65.703 1.00 23.73 5 VAL E CA 1
ATOM 2020 C C . VAL E 1 5 ? -13.787 9.680 65.014 1.00 23.64 5 VAL E C 1
ATOM 2021 O O . VAL E 1 5 ? -14.664 9.943 64.167 1.00 25.51 5 VAL E O 1
ATOM 2025 N N . ALA E 1 6 ? -12.825 10.538 65.399 1.00 22.76 6 ALA E N 1
ATOM 2026 C CA . ALA E 1 6 ? -12.624 11.847 64.793 1.00 21.37 6 ALA E CA 1
ATOM 2027 C C . ALA E 1 6 ? -12.039 11.722 63.394 1.00 23.63 6 ALA E C 1
ATOM 2028 O O . ALA E 1 6 ? -10.998 11.056 63.182 1.00 23.71 6 ALA E O 1
ATOM 2030 N N . LEU E 1 7 ? -12.697 12.405 62.461 1.00 23.87 7 LEU E N 1
ATOM 2031 C CA . LEU E 1 7 ? -12.246 12.488 61.048 1.00 24.43 7 LEU E CA 1
ATOM 2032 C C . LEU E 1 7 ? -11.276 13.640 60.750 1.00 24.70 7 LEU E C 1
ATOM 2033 O O . LEU E 1 7 ? -10.591 13.619 59.704 1.00 25.19 7 LEU E O 1
ATOM 2038 N N . TYR E 1 8 ? -11.231 14.638 61.645 1.00 24.15 8 TYR E N 1
ATOM 2039 C CA . TYR E 1 8 ? -10.459 15.909 61.485 1.00 24.85 8 TYR E CA 1
ATOM 2040 C C . TYR E 1 8 ? -9.944 16.375 62.851 1.00 25.13 8 TYR E C 1
ATOM 2041 O O . TYR E 1 8 ? -10.565 16.055 63.874 1.00 25.05 8 TYR E O 1
ATOM 2050 N N . ASP E 1 9 ? -8.855 17.162 62.861 1.00 25.16 9 ASP E N 1
ATOM 2051 C CA . ASP E 1 9 ? -8.449 17.967 64.049 1.00 24.62 9 ASP E CA 1
ATOM 2052 C C . ASP E 1 9 ? -9.552 19.005 64.342 1.00 24.94 9 ASP E C 1
ATOM 2053 O O . ASP E 1 9 ? -10.192 19.488 63.401 1.00 26.22 9 ASP E O 1
ATOM 2058 N N . PHE E 1 10 ? -9.751 19.355 65.618 1.00 23.52 10 PHE E N 1
ATOM 2059 C CA . PHE E 1 10 ? -10.721 20.376 66.054 1.00 23.09 10 PHE E CA 1
ATOM 2060 C C . PHE E 1 10 ? -10.123 21.156 67.228 1.00 24.19 10 PHE E C 1
ATOM 2061 O O . PHE E 1 10 ? -9.910 20.592 68.308 1.00 25.59 10 PHE E O 1
ATOM 2069 N N A GLU E 1 11 ? -9.847 22.433 66.980 0.50 22.45 11 GLU E N 1
ATOM 2070 N N B GLU E 1 11 ? -9.854 22.439 67.006 0.50 22.90 11 GLU E N 1
ATOM 2071 C CA A GLU E 1 11 ? -9.373 23.349 68.002 0.50 24.19 11 GLU E CA 1
ATOM 2072 C CA B GLU E 1 11 ? -9.331 23.311 68.049 0.50 24.92 11 GLU E CA 1
ATOM 2073 C C A GLU E 1 11 ? -10.553 24.163 68.541 0.50 24.07 11 GLU E C 1
ATOM 2074 C C B GLU E 1 11 ? -10.425 24.244 68.589 0.50 24.58 11 GLU E C 1
ATOM 2075 O O A GLU E 1 11 ? -11.203 24.868 67.785 0.50 22.71 11 GLU E O 1
ATOM 2076 O O B GLU E 1 11 ? -10.853 25.158 67.896 0.50 23.52 11 GLU E O 1
ATOM 2087 N N . PRO E 1 12 ? -10.869 24.020 69.842 1.00 24.40 12 PRO E N 1
ATOM 2088 C CA . PRO E 1 12 ? -11.921 24.825 70.480 1.00 25.00 12 PRO E CA 1
ATOM 2089 C C . PRO E 1 12 ? -11.720 26.340 70.485 1.00 23.44 12 PRO E C 1
ATOM 2090 O O . PRO E 1 12 ? -10.576 26.838 70.604 1.00 21.52 12 PRO E O 1
ATOM 2094 N N . GLU E 1 13 ? -12.839 27.071 70.371 1.00 25.19 13 GLU E N 1
ATOM 2095 C CA . GLU E 1 13 ? -12.878 28.519 70.504 1.00 25.12 13 GLU E CA 1
ATOM 2096 C C . GLU E 1 13 ? -13.726 28.975 71.712 1.00 25.65 13 GLU E C 1
ATOM 2097 O O . GLU E 1 13 ? -13.766 30.170 72.040 1.00 26.15 13 GLU E O 1
ATOM 2103 N N . ASN E 1 14 ? -14.406 28.033 72.361 1.00 27.10 14 ASN E N 1
ATOM 2104 C CA . ASN E 1 14 ? -15.316 28.322 73.477 1.00 27.55 14 ASN E CA 1
ATOM 2105 C C . ASN E 1 14 ? -15.142 27.282 74.598 1.00 28.40 14 ASN E C 1
ATOM 2106 O O . ASN E 1 14 ? -14.710 26.140 74.345 1.00 25.66 14 ASN E O 1
ATOM 2111 N N . ASP E 1 15 ? -15.450 27.713 75.826 1.00 28.43 15 ASP E N 1
ATOM 2112 C CA . ASP E 1 15 ? -15.361 26.874 77.033 1.00 29.14 15 ASP E CA 1
ATOM 2113 C C . ASP E 1 15 ? -16.078 25.527 76.958 1.00 26.92 15 ASP E C 1
ATOM 2114 O O . ASP E 1 15 ? -15.601 24.516 77.517 1.00 29.38 15 ASP E O 1
ATOM 2119 N N . ASN E 1 16 ? -17.216 25.505 76.270 1.00 26.06 16 ASN E N 1
ATOM 2120 C CA . ASN E 1 16 ? -18.083 24.321 76.267 1.00 25.36 16 ASN E CA 1
ATOM 2121 C C . ASN E 1 16 ? -17.779 23.298 75.170 1.00 24.64 16 ASN E C 1
ATOM 2122 O O . ASN E 1 16 ? -18.555 22.345 74.966 1.00 23.75 16 ASN E O 1
ATOM 2127 N N . GLU E 1 17 ? -16.633 23.463 74.496 1.00 24.79 17 GLU E N 1
ATOM 2128 C CA . GLU E 1 17 ? -16.215 22.578 73.364 1.00 25.09 17 GLU E CA 1
ATOM 2129 C C . GLU E 1 17 ? -15.080 21.618 73.767 1.00 26.07 17 GLU E C 1
ATOM 2130 O O . GLU E 1 17 ? -14.312 21.916 74.700 1.00 27.53 17 GLU E O 1
ATOM 2136 N N . LEU E 1 18 ? -14.989 20.476 73.084 1.00 24.83 18 LEU E N 1
ATOM 2137 C CA . LEU E 1 18 ? -14.036 19.406 73.416 1.00 24.15 18 LEU E CA 1
ATOM 2138 C C . LEU E 1 18 ? -13.033 19.313 72.262 1.00 25.59 18 LEU E C 1
ATOM 2139 O O . LEU E 1 18 ? -13.457 19.149 71.125 1.00 24.82 18 LEU E O 1
ATOM 2144 N N . ARG E 1 19 ? -11.741 19.424 72.547 1.00 24.52 19 ARG E N 1
ATOM 2145 C CA . ARG E 1 19 ? -10.702 19.303 71.535 1.00 24.04 19 ARG E CA 1
ATOM 2146 C C . ARG E 1 19 ? -10.630 17.886 70.935 1.00 24.09 19 ARG E C 1
ATOM 2147 O O . ARG E 1 19 ? -10.786 16.873 71.645 1.00 24.03 19 ARG E O 1
ATOM 2155 N N . LEU E 1 20 ? -10.344 17.831 69.631 1.00 24.16 20 LEU E N 1
ATOM 2156 C CA . LEU E 1 20 ? -10.064 16.575 68.906 1.00 24.06 20 LEU E CA 1
ATOM 2157 C C . LEU E 1 20 ? -8.782 16.647 68.073 1.00 23.38 20 LEU E C 1
ATOM 2158 O O . LEU E 1 20 ? -8.406 17.731 67.553 1.00 22.94 20 LEU E O 1
ATOM 2163 N N . ALA E 1 21 ? -8.121 15.492 67.958 1.00 23.44 21 ALA E N 1
ATOM 2164 C CA . ALA E 1 21 ? -7.091 15.221 66.916 1.00 24.82 21 ALA E CA 1
ATOM 2165 C C . ALA E 1 21 ? -7.663 14.132 65.968 1.00 25.84 21 ALA E C 1
ATOM 2166 O O . ALA E 1 21 ? -8.343 13.204 66.430 1.00 25.83 21 ALA E O 1
ATOM 2168 N N . GLU E 1 22 ? -7.379 14.224 64.661 1.00 26.39 22 GLU E N 1
ATOM 2169 C CA . GLU E 1 22 ? -7.787 13.163 63.715 1.00 26.48 22 GLU E CA 1
ATOM 2170 C C . GLU E 1 22 ? -7.377 11.791 64.275 1.00 25.91 22 GLU E C 1
ATOM 2171 O O . GLU E 1 22 ? -6.282 11.647 64.804 1.00 26.35 22 GLU E O 1
ATOM 2177 N N . GLY E 1 23 ? -8.291 10.828 64.198 1.00 26.20 23 GLY E N 1
ATOM 2178 C CA . GLY E 1 23 ? -8.089 9.500 64.776 1.00 25.49 23 GLY E CA 1
ATOM 2179 C C . GLY E 1 23 ? -8.442 9.254 66.239 1.00 24.45 23 GLY E C 1
ATOM 2180 O O . GLY E 1 23 ? -8.504 8.081 66.663 1.00 24.45 23 GLY E O 1
ATOM 2181 N N . ASP E 1 24 ? -8.668 10.306 67.022 1.00 24.08 24 ASP E N 1
ATOM 2182 C CA . ASP E 1 24 ? -9.082 10.164 68.435 1.00 24.51 24 ASP E CA 1
ATOM 2183 C C . ASP E 1 24 ? -10.437 9.440 68.575 1.00 26.80 24 ASP E C 1
ATOM 2184 O O . ASP E 1 24 ? -11.370 9.702 67.802 1.00 26.09 24 ASP E O 1
ATOM 2189 N N . ILE E 1 25 ? -10.558 8.607 69.617 1.00 26.41 25 ILE E N 1
ATOM 2190 C CA . ILE E 1 25 ? -11.820 7.965 69.971 1.00 25.80 25 ILE E CA 1
ATOM 2191 C C . ILE E 1 25 ? -12.558 8.874 70.951 1.00 26.51 25 ILE E C 1
ATOM 2192 O O . ILE E 1 25 ? -11.958 9.423 71.888 1.00 25.27 25 ILE E O 1
ATOM 2197 N N . VAL E 1 26 ? -13.851 9.009 70.713 1.00 23.58 26 VAL E N 1
ATOM 2198 C CA . VAL E 1 26 ? -14.767 9.703 71.646 1.00 23.55 26 VAL E CA 1
ATOM 2199 C C . VAL E 1 26 ? -16.022 8.837 71.848 1.00 25.45 26 VAL E C 1
ATOM 2200 O O . VAL E 1 26 ? -16.267 7.877 71.082 1.00 24.95 26 VAL E O 1
ATOM 2204 N N . PHE E 1 27 ? -16.860 9.236 72.826 1.00 24.92 27 PHE E N 1
ATOM 2205 C CA . PHE E 1 27 ? -18.129 8.564 73.094 1.00 24.55 27 PHE E CA 1
ATOM 2206 C C . PHE E 1 27 ? -19.249 9.591 73.058 1.00 25.36 27 PHE E C 1
ATOM 2207 O O . PHE E 1 27 ? -19.298 10.521 73.898 1.00 25.10 27 PHE E O 1
ATOM 2215 N N . ILE E 1 28 ? -20.157 9.436 72.096 1.00 25.28 28 ILE E N 1
ATOM 2216 C CA . ILE E 1 28 ? -21.215 10.414 71.873 1.00 23.64 28 ILE E CA 1
ATOM 2217 C C . ILE E 1 28 ? -22.355 10.190 72.854 1.00 24.76 28 ILE E C 1
ATOM 2218 O O . ILE E 1 28 ? -22.812 9.064 73.014 1.00 26.65 28 ILE E O 1
ATOM 2223 N N . SER E 1 29 ? -22.830 11.265 73.472 1.00 24.88 29 SER E N 1
ATOM 2224 C CA . SER E 1 29 ? -24.034 11.218 74.324 1.00 26.44 29 SER E CA 1
ATOM 2225 C C . SER E 1 29 ? -25.326 11.381 73.526 1.00 25.65 29 SER E C 1
ATOM 2226 O O . SER E 1 29 ? -26.184 10.495 73.545 1.00 27.06 29 SER E O 1
ATOM 2229 N N . TYR E 1 30 ? -25.464 12.518 72.836 1.00 25.62 30 TYR E N 1
ATOM 2230 C CA . TYR E 1 30 ? -26.656 12.876 72.055 1.00 25.85 30 TYR E CA 1
ATOM 2231 C C . TYR E 1 30 ? -26.308 14.071 71.142 1.00 25.16 30 TYR E C 1
ATOM 2232 O O . TYR E 1 30 ? -25.203 14.648 71.266 1.00 26.33 30 TYR E O 1
ATOM 2241 N N . LYS E 1 31 ? -27.211 14.370 70.209 1.00 25.69 31 LYS E N 1
ATOM 2242 C CA . LYS E 1 31 ? -27.183 15.580 69.382 1.00 25.18 31 LYS E CA 1
ATOM 2243 C C . LYS E 1 31 ? -27.720 16.802 70.135 1.00 25.24 31 LYS E C 1
ATOM 2244 O O . LYS E 1 31 ? -28.875 16.837 70.566 1.00 24.94 31 LYS E O 1
ATOM 2250 N N . HIS E 1 32 ? -26.897 17.845 70.230 1.00 27.14 32 HIS E N 1
ATOM 2251 C CA . HIS E 1 32 ? -27.244 19.088 70.948 1.00 28.70 32 HIS E CA 1
ATOM 2252 C C . HIS E 1 32 ? -28.160 20.033 70.140 1.00 30.20 32 HIS E C 1
ATOM 2253 O O . HIS E 1 32 ? -29.104 20.656 70.679 1.00 28.77 32 HIS E O 1
ATOM 2260 N N . GLY E 1 33 ? -27.859 20.173 68.858 1.00 29.51 33 GLY E N 1
ATOM 2261 C CA . GLY E 1 33 ? -28.710 20.923 67.946 1.00 29.10 33 GLY E CA 1
ATOM 2262 C C . GLY E 1 33 ? -28.151 20.731 66.559 1.00 28.73 33 GLY E C 1
ATOM 2263 O O . GLY E 1 33 ? -27.252 19.890 66.362 1.00 28.72 33 GLY E O 1
ATOM 2264 N N . GLN E 1 34 ? -28.670 21.506 65.608 1.00 27.93 34 GLN E N 1
ATOM 2265 C CA . GLN E 1 34 ? -28.158 21.513 64.237 1.00 27.60 34 GLN E CA 1
ATOM 2266 C C . GLN E 1 34 ? -26.615 21.572 64.219 1.00 26.58 34 GLN E C 1
ATOM 2267 O O . GLN E 1 34 ? -26.021 22.509 64.738 1.00 25.61 34 GLN E O 1
ATOM 2273 N N . GLY E 1 35 ? -25.980 20.540 63.669 1.00 25.05 35 GLY E N 1
ATOM 2274 C CA . GLY E 1 35 ? -24.532 20.537 63.415 1.00 25.58 35 GLY E CA 1
ATOM 2275 C C . GLY E 1 35 ? -23.576 20.164 64.544 1.00 22.54 35 GLY E C 1
ATOM 2276 O O . GLY E 1 35 ? -22.347 20.081 64.297 1.00 24.37 35 GLY E O 1
ATOM 2277 N N . TRP E 1 36 ? -24.094 19.908 65.762 1.00 22.38 36 TRP E N 1
ATOM 2278 C CA . TRP E 1 36 ? -23.235 19.699 66.948 1.00 23.57 36 TRP E CA 1
ATOM 2279 C C . TRP E 1 36 ? -23.725 18.541 67.840 1.00 22.48 36 TRP E C 1
ATOM 2280 O O . TRP E 1 36 ? -24.947 18.382 68.063 1.00 24.37 36 TRP E O 1
ATOM 2291 N N . LEU E 1 37 ? -22.758 17.749 68.286 1.00 21.83 37 LEU E N 1
ATOM 2292 C CA . LEU E 1 37 ? -22.958 16.567 69.172 1.00 22.59 37 LEU E CA 1
ATOM 2293 C C . LEU E 1 37 ? -22.249 16.819 70.543 1.00 22.83 37 LEU E C 1
ATOM 2294 O O . LEU E 1 37 ? -21.165 17.454 70.597 1.00 24.84 37 LEU E O 1
ATOM 2299 N N . VAL E 1 38 ? -22.811 16.275 71.624 1.00 22.71 38 VAL E N 1
ATOM 2300 C CA . VAL E 1 38 ? -22.162 16.295 72.956 1.00 23.77 38 VAL E CA 1
ATOM 2301 C C . VAL E 1 38 ? -21.331 15.014 73.047 1.00 24.63 38 VAL E C 1
ATOM 2302 O O . VAL E 1 38 ? -21.854 13.901 72.799 1.00 25.30 38 VAL E O 1
ATOM 2306 N N . ALA E 1 39 ? -20.050 15.143 73.402 1.00 24.61 39 ALA E N 1
ATOM 2307 C CA . ALA E 1 39 ? -19.145 13.993 73.392 1.00 25.42 39 ALA E CA 1
ATOM 2308 C C . ALA E 1 39 ? -18.276 13.977 74.648 1.00 26.06 39 ALA E C 1
ATOM 2309 O O . ALA E 1 39 ? -17.984 15.057 75.192 1.00 25.21 39 ALA E O 1
ATOM 2311 N N . GLU E 1 40 ? -17.912 12.777 75.117 1.00 25.51 40 GLU E N 1
ATOM 2312 C CA . GLU E 1 40 ? -16.860 12.560 76.139 1.00 27.24 40 GLU E CA 1
ATOM 2313 C C . GLU E 1 40 ? -15.569 12.159 75.423 1.00 25.99 40 GLU E C 1
ATOM 2314 O O . GLU E 1 40 ? -15.611 11.489 74.372 1.00 24.44 40 GLU E O 1
ATOM 2320 N N . ASN E 1 41 ? -14.421 12.533 75.992 1.00 23.79 41 ASN E N 1
ATOM 2321 C CA . ASN E 1 41 ? -13.121 12.031 75.510 1.00 23.64 41 ASN E CA 1
ATOM 2322 C C . ASN E 1 41 ? -12.910 10.543 75.793 1.00 22.82 41 ASN E C 1
ATOM 2323 O O . ASN E 1 41 ? -13.732 9.935 76.432 1.00 23.29 41 ASN E O 1
ATOM 2328 N N . GLU E 1 42 ? -11.810 10.000 75.279 1.00 24.20 42 GLU E N 1
ATOM 2329 C CA . GLU E 1 42 ? -11.480 8.570 75.415 1.00 23.42 42 GLU E CA 1
ATOM 2330 C C . GLU E 1 42 ? -11.546 8.052 76.862 1.00 24.49 42 GLU E C 1
ATOM 2331 O O . GLU E 1 42 ? -12.092 6.969 77.080 1.00 23.77 42 GLU E O 1
ATOM 2337 N N . SER E 1 43 ? -10.964 8.792 77.827 1.00 24.05 43 SER E N 1
ATOM 2338 C CA . SER E 1 43 ? -10.933 8.342 79.242 1.00 23.86 43 SER E CA 1
ATOM 2339 C C . SER E 1 43 ? -12.218 8.702 80.011 1.00 25.06 43 SER E C 1
ATOM 2340 O O . SER E 1 43 ? -12.446 8.187 81.110 1.00 25.71 43 SER E O 1
ATOM 2343 N N . GLY E 1 44 ? -13.026 9.604 79.445 1.00 23.04 44 GLY E N 1
ATOM 2344 C CA . GLY E 1 44 ? -14.206 10.154 80.105 1.00 23.86 44 GLY E CA 1
ATOM 2345 C C . GLY E 1 44 ? -13.987 11.265 81.132 1.00 23.51 44 GLY E C 1
ATOM 2346 O O . GLY E 1 44 ? -14.928 11.637 81.854 1.00 23.56 44 GLY E O 1
ATOM 2347 N N . SER E 1 45 ? -12.761 11.767 81.241 1.00 22.79 45 SER E N 1
ATOM 2348 C CA . SER E 1 45 ? -12.421 12.866 82.172 1.00 22.22 45 SER E CA 1
ATOM 2349 C C . SER E 1 45 ? -12.906 14.260 81.736 1.00 22.25 45 SER E C 1
ATOM 2350 O O . SER E 1 45 ? -12.951 15.179 82.590 1.00 21.71 45 SER E O 1
ATOM 2353 N N . LYS E 1 46 ? -13.232 14.438 80.449 1.00 22.82 46 LYS E N 1
ATOM 2354 C CA . LYS E 1 46 ? -13.792 15.721 79.936 1.00 23.79 46 LYS E CA 1
ATOM 2355 C C . LYS E 1 46 ? -15.017 15.498 78.997 1.00 23.74 46 LYS E C 1
ATOM 2356 O O . LYS E 1 46 ? -15.104 14.457 78.345 1.00 25.14 46 LYS E O 1
ATOM 2362 N N A THR E 1 47 ? -15.915 16.490 78.935 0.50 23.07 47 THR E N 1
ATOM 2363 N N B THR E 1 47 ? -15.915 16.493 78.936 0.50 25.00 47 THR E N 1
ATOM 2364 C CA A THR E 1 47 ? -17.083 16.472 78.035 0.50 22.97 47 THR E CA 1
ATOM 2365 C CA B THR E 1 47 ? -17.100 16.471 78.052 0.50 25.11 47 THR E CA 1
ATOM 2366 C C A THR E 1 47 ? -17.172 17.840 77.340 0.50 23.54 47 THR E C 1
ATOM 2367 C C B THR E 1 47 ? -17.316 17.841 77.406 0.50 24.59 47 THR E C 1
ATOM 2368 O O A THR E 1 47 ? -16.675 18.846 77.854 0.50 25.34 47 THR E O 1
ATOM 2369 O O B THR E 1 47 ? -17.143 18.864 78.071 0.50 25.83 47 THR E O 1
ATOM 2376 N N . GLY E 1 48 ? -17.738 17.843 76.139 1.00 23.54 48 GLY E N 1
ATOM 2377 C CA . GLY E 1 48 ? -17.997 19.082 75.407 1.00 23.82 48 GLY E CA 1
ATOM 2378 C C . GLY E 1 48 ? -18.559 18.856 74.004 1.00 25.66 48 GLY E C 1
ATOM 2379 O O . GLY E 1 48 ? -18.743 17.716 73.530 1.00 25.07 48 GLY E O 1
ATOM 2380 N N . LEU E 1 49 ? -18.869 19.973 73.345 1.00 25.06 49 LEU E N 1
ATOM 2381 C CA . LEU E 1 49 ? -19.427 19.952 71.999 1.00 24.48 49 LEU E CA 1
ATOM 2382 C C . LEU E 1 49 ? -18.368 19.700 70.936 1.00 24.00 49 LEU E C 1
ATOM 2383 O O . LEU E 1 49 ? -17.240 20.195 71.057 1.00 25.41 49 LEU E O 1
ATOM 2388 N N . VAL E 1 50 ? -18.742 18.929 69.900 1.00 22.68 50 VAL E N 1
ATOM 2389 C CA . VAL E 1 50 ? -17.956 18.727 68.667 1.00 23.62 50 VAL E CA 1
ATOM 2390 C C . VAL E 1 50 ? -18.832 18.784 67.396 1.00 23.96 50 VAL E C 1
ATOM 2391 O O . VAL E 1 50 ? -20.059 18.534 67.482 1.00 24.36 50 VAL E O 1
ATOM 2395 N N . PRO E 1 51 ? -18.243 19.141 66.220 1.00 24.34 51 PRO E N 1
ATOM 2396 C CA . PRO E 1 51 ? -19.066 19.158 64.997 1.00 24.27 51 PRO E CA 1
ATOM 2397 C C . PRO E 1 51 ? -19.511 17.756 64.571 1.00 23.81 51 PRO E C 1
ATOM 2398 O O . PRO E 1 51 ? -18.685 16.848 64.472 1.00 25.00 51 PRO E O 1
ATOM 2402 N N . GLU E 1 52 ? -20.794 17.625 64.254 1.00 24.69 52 GLU E N 1
ATOM 2403 C CA . GLU E 1 52 ? -21.405 16.399 63.757 1.00 25.42 52 GLU E CA 1
ATOM 2404 C C . GLU E 1 52 ? -20.656 15.851 62.531 1.00 24.63 52 GLU E C 1
ATOM 2405 O O . GLU E 1 52 ? -20.429 14.637 62.423 1.00 23.41 52 GLU E O 1
ATOM 2411 N N . GLU E 1 53 ? -20.290 16.732 61.609 1.00 23.62 53 GLU E N 1
ATOM 2412 C CA . GLU E 1 53 ? -19.515 16.324 60.409 1.00 23.60 53 GLU E CA 1
ATOM 2413 C C . GLU E 1 53 ? -18.065 15.864 60.677 1.00 25.37 53 GLU E C 1
ATOM 2414 O O . GLU E 1 53 ? -17.431 15.343 59.767 1.00 25.75 53 GLU E O 1
ATOM 2420 N N . PHE E 1 54 ? -17.544 16.031 61.903 1.00 24.55 54 PHE E N 1
ATOM 2421 C CA . PHE E 1 54 ? -16.146 15.650 62.218 1.00 25.98 54 PHE E CA 1
ATOM 2422 C C . PHE E 1 54 ? -15.990 14.277 62.863 1.00 27.58 54 PHE E C 1
ATOM 2423 O O . PHE E 1 54 ? -14.854 13.896 63.186 1.00 27.96 54 PHE E O 1
ATOM 2431 N N . VAL E 1 55 ? -17.095 13.568 63.109 1.00 27.83 55 VAL E N 1
ATOM 2432 C CA . VAL E 1 55 ? -17.013 12.182 63.649 1.00 29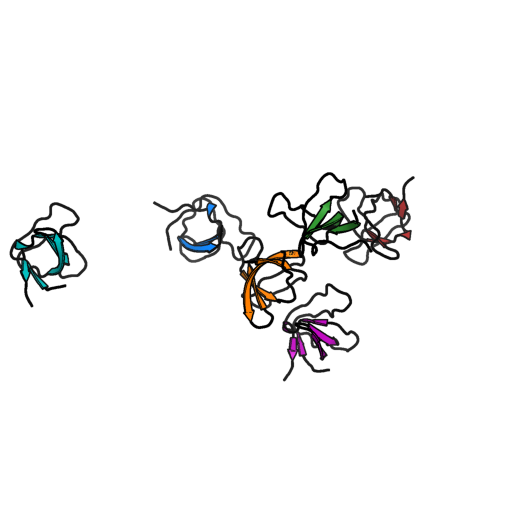.60 55 VAL E CA 1
ATOM 2433 C C . VAL E 1 55 ? -17.831 11.133 62.858 1.00 30.02 55 VAL E C 1
ATOM 2434 O O . VAL E 1 55 ? -18.805 11.445 62.155 1.00 29.44 55 VAL E O 1
ATOM 2438 N N . SER E 1 56 ? -17.415 9.874 62.970 1.00 27.79 56 SER E N 1
ATOM 2439 C CA . SER E 1 56 ? -18.098 8.756 62.343 1.00 28.08 56 SER E CA 1
ATOM 2440 C C . SER E 1 56 ? -18.390 7.718 63.429 1.00 26.45 56 SER E C 1
ATOM 2441 O O . SER E 1 56 ? -17.456 7.267 64.123 1.00 25.94 56 SER E O 1
ATOM 2444 N N . TYR E 1 57 ? -19.670 7.362 63.589 1.00 25.27 57 TYR E N 1
ATOM 2445 C CA . TYR E 1 57 ? -20.056 6.370 64.577 1.00 26.13 57 TYR E CA 1
ATOM 2446 C C . TYR E 1 57 ? -19.497 5.012 64.144 1.00 27.08 57 TYR E C 1
ATOM 2447 O O . TYR E 1 57 ? -19.462 4.684 62.949 1.00 27.03 57 TYR E O 1
ATOM 2456 N N . ILE E 1 58 ? -19.064 4.218 65.112 1.00 27.01 58 ILE E N 1
ATOM 2457 C CA . ILE E 1 58 ? -18.498 2.896 64.813 1.00 28.16 58 ILE E CA 1
ATOM 2458 C C . ILE E 1 58 ? -19.638 1.877 64.681 1.00 30.04 58 ILE E C 1
ATOM 2459 O O . ILE E 1 58 ? -20.470 1.754 65.592 1.00 29.31 58 ILE E O 1
ATOM 2464 N N . GLN E 1 59 ? -19.679 1.177 63.550 1.00 32.97 59 GLN E N 1
ATOM 2465 C CA . GLN E 1 59 ? -20.716 0.167 63.290 1.00 35.80 59 GLN E CA 1
ATOM 2466 C C . GLN E 1 59 ? -20.396 -1.176 63.942 1.00 37.24 59 GLN E C 1
ATOM 2467 O O . GLN E 1 59 ? -19.358 -1.371 64.581 1.00 38.88 59 GLN E O 1
ATOM 2474 N N . GLY F 1 1 ? -21.298 18.579 -1.521 1.00 30.09 1 GLY F N 1
ATOM 2475 C CA . GLY F 1 1 ? -22.764 18.353 -1.530 1.00 29.79 1 GLY F CA 1
ATOM 2476 C C . GLY F 1 1 ? -23.182 17.469 -2.682 1.00 29.01 1 GLY F C 1
ATOM 2477 O O . GLY F 1 1 ? -23.293 16.261 -2.508 1.00 31.19 1 GLY F O 1
ATOM 2478 N N A GLN F 1 2 ? -23.397 18.070 -3.851 0.50 28.20 2 GLN F N 1
ATOM 2479 N N B GLN F 1 2 ? -23.419 18.074 -3.851 0.50 28.32 2 GLN F N 1
ATOM 2480 C CA A GLN F 1 2 ? -23.803 17.328 -5.044 0.50 26.90 2 GLN F CA 1
ATOM 2481 C CA B GLN F 1 2 ? -23.818 17.352 -5.075 0.50 27.13 2 GLN F CA 1
ATOM 2482 C C A GLN F 1 2 ? -22.631 17.234 -6.016 0.50 25.32 2 GLN F C 1
ATOM 2483 C C B GLN F 1 2 ? -22.608 17.233 -5.995 0.50 25.49 2 GLN F C 1
ATOM 2484 O O A GLN F 1 2 ? -22.025 18.243 -6.348 0.50 23.25 2 GLN F O 1
ATOM 2485 O O B GLN F 1 2 ? -21.952 18.228 -6.274 0.50 23.49 2 GLN F O 1
ATOM 2496 N N . ARG F 1 3 ? -22.320 16.017 -6.458 1.00 23.76 3 ARG F N 1
ATOM 2497 C CA . ARG F 1 3 ? -21.147 15.766 -7.320 1.00 24.21 3 ARG F CA 1
ATOM 2498 C C . ARG F 1 3 ? -21.284 16.397 -8.715 1.00 22.88 3 ARG F C 1
ATOM 2499 O O . ARG F 1 3 ? -22.388 16.433 -9.279 1.00 21.92 3 ARG F O 1
ATOM 2507 N N . ALA F 1 4 ? -20.151 16.829 -9.270 1.00 23.04 4 ALA F N 1
ATOM 2508 C CA . ALA F 1 4 ? -20.091 17.415 -10.611 1.00 22.97 4 ALA F CA 1
ATOM 2509 C C . ALA F 1 4 ? -18.725 17.175 -11.259 1.00 22.98 4 ALA F C 1
ATOM 2510 O O . ALA F 1 4 ? -17.750 16.882 -10.561 1.00 23.02 4 ALA F O 1
ATOM 2512 N N . VAL F 1 5 ? -18.673 17.316 -12.584 1.00 23.84 5 VAL F N 1
ATOM 2513 C CA . VAL F 1 5 ? -17.430 17.203 -13.361 1.00 23.11 5 VAL F CA 1
ATOM 2514 C C . VAL F 1 5 ? -17.114 18.554 -14.013 1.00 24.25 5 VAL F C 1
ATOM 2515 O O . VAL F 1 5 ? -18.000 19.254 -14.523 1.00 23.43 5 VAL F O 1
ATOM 2519 N N . ALA F 1 6 ? -15.838 18.932 -13.973 1.00 23.20 6 ALA F N 1
ATOM 2520 C CA . ALA F 1 6 ? -15.379 20.142 -14.658 1.00 24.88 6 ALA F CA 1
ATOM 2521 C C . ALA F 1 6 ? -15.342 19.965 -16.203 1.00 25.00 6 ALA F C 1
ATOM 2522 O O . ALA F 1 6 ? -14.693 19.057 -16.708 1.00 23.80 6 ALA F O 1
ATOM 2524 N N . LEU F 1 7 ? -16.038 20.850 -16.926 1.00 24.36 7 LEU F N 1
ATOM 2525 C CA . LEU F 1 7 ? -16.093 20.819 -18.408 1.00 25.16 7 LEU F CA 1
ATOM 2526 C C . LEU F 1 7 ? -14.969 21.622 -19.085 1.00 24.79 7 LEU F C 1
ATOM 2527 O O . LEU F 1 7 ? -14.737 21.454 -20.293 1.00 25.13 7 LEU F O 1
ATOM 2532 N N . TYR F 1 8 ? -14.322 22.510 -18.310 1.00 25.16 8 TYR F N 1
ATOM 2533 C CA . TYR F 1 8 ? -13.244 23.400 -18.750 1.00 24.83 8 TYR F CA 1
ATOM 2534 C C . TYR F 1 8 ? -12.110 23.423 -17.712 1.00 24.25 8 TYR F C 1
ATOM 2535 O O . TYR F 1 8 ? -12.359 23.149 -16.554 1.00 24.59 8 TYR F O 1
ATOM 2544 N N . ASP F 1 9 ? -10.891 23.766 -18.122 1.00 23.55 9 ASP F N 1
ATOM 2545 C CA . ASP F 1 9 ? -9.868 24.273 -17.179 1.00 23.51 9 ASP F CA 1
ATOM 2546 C C . ASP F 1 9 ? -10.319 25.648 -16.595 1.00 24.56 9 ASP F C 1
ATOM 2547 O O . ASP F 1 9 ? -10.947 26.436 -17.303 1.00 24.78 9 ASP F O 1
ATOM 2552 N N . PHE F 1 10 ? -9.986 25.928 -15.333 1.00 23.60 10 PHE F N 1
ATOM 2553 C CA . PHE F 1 10 ? -10.234 27.252 -14.723 1.00 22.89 10 PHE F CA 1
ATOM 2554 C C . PHE F 1 10 ? -8.991 27.707 -13.949 1.00 23.41 10 PHE F C 1
ATOM 2555 O O . PHE F 1 10 ? -8.547 27.019 -13.010 1.00 24.77 10 PHE F O 1
ATOM 2563 N N . GLU F 1 11 ? -8.437 28.843 -14.379 1.00 24.73 11 GLU F N 1
ATOM 2564 C CA . GLU F 1 11 ? -7.249 29.437 -13.764 1.00 25.73 11 GLU F CA 1
ATOM 2565 C C . GLU F 1 11 ? -7.654 30.590 -12.834 1.00 24.43 11 GLU F C 1
ATOM 2566 O O . GLU F 1 11 ? -8.074 31.665 -13.300 1.00 21.15 11 GLU F O 1
ATOM 2572 N N . PRO F 1 12 ? -7.532 30.388 -11.515 1.00 23.00 12 PRO F N 1
ATOM 2573 C CA . PRO F 1 12 ? -7.978 31.437 -10.579 1.00 23.91 12 PRO F CA 1
ATOM 2574 C C . PRO F 1 12 ? -7.220 32.764 -10.630 1.00 22.90 12 PRO F C 1
ATOM 2575 O O . PRO F 1 12 ? -6.023 32.778 -10.955 1.00 22.66 12 PRO F O 1
ATOM 2579 N N . GLU F 1 13 ? -7.911 33.860 -10.288 1.00 22.31 13 GLU F N 1
ATOM 2580 C CA . GLU F 1 13 ? -7.282 35.192 -10.082 1.00 22.56 13 GLU F CA 1
ATOM 2581 C C . GLU F 1 13 ? -7.282 35.681 -8.599 1.00 21.76 13 GLU F C 1
ATOM 2582 O O . GLU F 1 13 ? -6.626 36.683 -8.251 1.00 21.97 13 GLU F O 1
ATOM 2588 N N . ASN F 1 14 ? -8.007 34.980 -7.732 1.00 21.32 14 ASN F N 1
ATOM 2589 C CA . ASN F 1 14 ? -8.109 35.322 -6.317 1.00 20.83 14 ASN F CA 1
ATOM 2590 C C . ASN F 1 14 ? -7.993 34.080 -5.424 1.00 20.82 14 ASN F C 1
ATOM 2591 O O . ASN F 1 14 ? -8.419 32.991 -5.837 1.00 21.57 14 ASN F O 1
ATOM 2596 N N . ASP F 1 15 ? -7.419 34.267 -4.218 1.00 21.69 15 ASP F N 1
ATOM 2597 C CA . ASP F 1 15 ? -7.119 33.152 -3.286 1.00 21.56 15 ASP F CA 1
ATOM 2598 C C . ASP F 1 15 ? -8.343 32.364 -2.821 1.00 22.20 15 ASP F C 1
ATOM 2599 O O . ASP F 1 15 ? -8.189 31.216 -2.394 1.00 24.10 15 ASP F O 1
ATOM 2604 N N . ASN F 1 16 ? -9.541 32.946 -2.923 1.00 23.07 16 ASN F N 1
ATOM 2605 C CA . ASN F 1 16 ? -10.782 32.294 -2.503 1.00 23.58 16 ASN F CA 1
ATOM 2606 C C . ASN F 1 16 ? -11.524 31.515 -3.619 1.00 24.93 16 ASN F C 1
ATOM 2607 O O . ASN F 1 16 ? -12.624 30.992 -3.399 1.00 26.00 16 ASN F O 1
ATOM 2612 N N . GLU F 1 17 ? -10.873 31.397 -4.778 1.00 22.56 17 GLU F N 1
ATOM 2613 C CA . GLU F 1 17 ? -11.347 30.581 -5.941 1.00 23.63 17 GLU F CA 1
ATOM 2614 C C . GLU F 1 17 ? -10.628 29.226 -5.936 1.00 23.46 17 GLU F C 1
ATOM 2615 O O . GLU F 1 17 ? -9.498 29.131 -5.418 1.00 23.12 17 GLU F O 1
ATOM 2621 N N . LEU F 1 18 ? -11.260 28.190 -6.501 1.00 22.73 18 LEU F N 1
ATOM 2622 C CA . LEU F 1 18 ? -10.639 26.859 -6.669 1.00 23.45 18 LEU F CA 1
ATOM 2623 C C . LEU F 1 18 ? -10.236 26.556 -8.136 1.00 24.05 18 LEU F C 1
ATOM 2624 O O . LEU F 1 18 ? -11.089 26.538 -9.024 1.00 22.69 18 LEU F O 1
ATOM 2629 N N . ARG F 1 19 ? -8.957 26.276 -8.377 1.00 23.99 19 ARG F N 1
ATOM 2630 C CA . ARG F 1 19 ? -8.473 25.835 -9.696 1.00 25.49 19 ARG F CA 1
ATOM 2631 C C . ARG F 1 19 ? -9.130 24.545 -10.148 1.00 23.96 19 ARG F C 1
ATOM 2632 O O . ARG F 1 19 ? -9.225 23.587 -9.352 1.00 24.61 19 ARG F O 1
ATOM 2640 N N . LEU F 1 20 ? -9.495 24.493 -11.432 1.00 24.00 20 LEU F N 1
ATOM 2641 C CA . LEU F 1 20 ? -10.060 23.251 -12.054 1.00 22.56 20 LEU F CA 1
ATOM 2642 C C . LEU F 1 20 ? -9.243 22.842 -13.263 1.00 22.80 20 LEU F C 1
ATOM 2643 O O . LEU F 1 20 ? -8.766 23.699 -14.031 1.00 21.75 20 LEU F O 1
ATOM 2648 N N . ALA F 1 21 ? -9.069 21.532 -13.412 1.00 22.91 21 ALA F N 1
ATOM 2649 C CA . ALA F 1 21 ? -8.670 20.913 -14.688 1.00 22.52 21 ALA F CA 1
ATOM 2650 C C . ALA F 1 21 ? -9.865 20.160 -15.298 1.00 23.10 21 ALA F C 1
ATOM 2651 O O . ALA F 1 21 ? -10.588 19.453 -14.582 1.00 21.24 21 ALA F O 1
ATOM 2653 N N . GLU F 1 22 ? -10.076 20.286 -16.621 1.00 23.79 22 GLU F N 1
ATOM 2654 C CA . GLU F 1 22 ? -11.129 19.516 -17.310 1.00 24.08 22 GLU F CA 1
ATOM 2655 C C . GLU F 1 22 ? -11.136 18.053 -16.878 1.00 24.69 22 GLU F C 1
ATOM 2656 O O . GLU F 1 22 ? -10.108 17.379 -16.978 1.00 25.20 22 GLU F O 1
ATOM 2662 N N . GLY F 1 23 ? -12.315 17.567 -16.471 1.00 23.83 23 GLY F N 1
ATOM 2663 C CA . GLY F 1 23 ? -12.493 16.200 -15.984 1.00 23.18 23 GLY F CA 1
ATOM 2664 C C . GLY F 1 23 ? -12.406 16.006 -14.474 1.00 23.45 23 GLY F C 1
ATOM 2665 O O . GLY F 1 23 ? -12.739 14.927 -13.970 1.00 24.72 23 GLY F O 1
ATOM 2666 N N . ASP F 1 24 ? -11.933 17.010 -13.735 1.00 22.69 24 ASP F N 1
ATOM 2667 C CA . ASP F 1 24 ? -11.899 16.934 -12.267 1.00 22.97 24 ASP F CA 1
ATOM 2668 C C . ASP F 1 24 ? -13.308 16.716 -11.701 1.00 23.86 24 ASP F C 1
ATOM 2669 O O . ASP F 1 24 ? -14.280 17.331 -12.188 1.00 23.94 24 ASP F O 1
ATOM 2674 N N A ILE F 1 25 ? -13.399 15.849 -10.688 0.50 24.43 25 ILE F N 1
ATOM 2675 N N B ILE F 1 25 ? -13.439 15.857 -10.687 0.50 24.25 25 ILE F N 1
ATOM 2676 C CA A ILE F 1 25 ? -14.610 15.678 -9.891 0.50 24.50 25 ILE F CA 1
ATOM 2677 C CA B ILE F 1 25 ? -14.719 15.680 -9.996 0.50 24.10 25 ILE F CA 1
ATOM 2678 C C A ILE F 1 25 ? -14.583 16.698 -8.758 0.50 24.45 25 ILE F C 1
ATOM 2679 C C B ILE F 1 25 ? -14.701 16.499 -8.695 0.50 24.25 25 ILE F C 1
ATOM 2680 O O A ILE F 1 25 ? -13.539 16.924 -8.121 0.50 24.40 25 ILE F O 1
ATOM 2681 O O B ILE F 1 25 ? -13.790 16.346 -7.870 0.50 24.98 25 ILE F O 1
ATOM 2690 N N . VAL F 1 26 ? -15.712 17.350 -8.521 1.00 24.09 26 VAL F N 1
ATOM 2691 C CA . VAL F 1 26 ? -15.810 18.264 -7.363 1.00 25.56 26 VAL F CA 1
ATOM 2692 C C . VAL F 1 26 ? -17.174 18.089 -6.68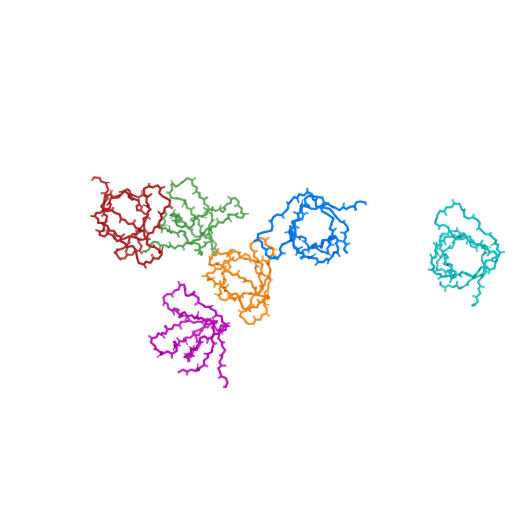6 1.00 25.74 26 VAL F C 1
ATOM 2693 O O . VAL F 1 26 ? -18.107 17.532 -7.282 1.00 24.78 26 VAL F O 1
ATOM 2697 N N . PHE F 1 27 ? -17.296 18.569 -5.453 1.00 24.85 27 PHE F N 1
ATOM 2698 C CA . PHE F 1 27 ? -18.552 18.513 -4.721 1.00 26.24 27 PHE F CA 1
ATOM 2699 C C . PHE F 1 27 ? -19.070 19.954 -4.520 1.00 25.43 27 PHE F C 1
ATOM 2700 O O . PHE F 1 27 ? -18.368 20.824 -3.958 1.00 25.34 27 PHE F O 1
ATOM 2708 N N . ILE F 1 28 ? -20.276 20.209 -5.020 1.00 26.01 28 ILE F N 1
ATOM 2709 C CA . ILE F 1 28 ? -20.884 21.538 -4.977 1.00 26.10 28 ILE F CA 1
ATOM 2710 C C . ILE F 1 28 ? -21.802 21.642 -3.743 1.00 27.33 28 ILE F C 1
ATOM 2711 O O . ILE F 1 28 ? -22.826 20.961 -3.652 1.00 26.86 28 ILE F O 1
ATOM 2716 N N . SER F 1 29 ? -21.421 22.500 -2.800 1.00 28.93 29 SER F N 1
ATOM 2717 C CA . SER F 1 29 ? -22.163 22.680 -1.543 1.00 30.63 29 SER F CA 1
ATOM 2718 C C . SER F 1 29 ? -23.318 23.689 -1.666 1.00 30.84 29 SER F C 1
ATOM 2719 O O . SER F 1 29 ? -24.446 23.378 -1.270 1.00 31.31 29 SER F O 1
ATOM 2722 N N . TYR F 1 30 ? -23.017 24.896 -2.168 1.00 30.37 30 TYR F N 1
ATOM 2723 C CA . TYR F 1 30 ? -23.976 26.010 -2.251 1.00 31.74 30 TYR F CA 1
ATOM 2724 C C . TYR F 1 30 ? -23.713 26.903 -3.470 1.00 31.31 30 TYR F C 1
ATOM 2725 O O . TYR F 1 30 ? -22.627 26.863 -4.056 1.00 28.66 30 TYR F O 1
ATOM 2734 N N . LYS F 1 31 ? -24.716 27.702 -3.825 1.00 31.86 31 LYS F N 1
ATOM 2735 C CA . LYS F 1 31 ? -24.553 28.807 -4.780 1.00 33.49 31 LYS F CA 1
ATOM 2736 C C . LYS F 1 31 ? -23.972 30.032 -4.059 1.00 32.99 31 LYS F C 1
ATOM 2737 O O . LYS F 1 31 ? -24.259 30.257 -2.876 1.00 33.89 31 LYS F O 1
ATOM 2743 N N . HIS F 1 32 ? -23.147 30.802 -4.772 1.00 33.38 32 HIS F N 1
ATOM 2744 C CA . HIS F 1 32 ? -22.581 32.063 -4.260 1.00 33.71 32 HIS F CA 1
ATOM 2745 C C . HIS F 1 32 ? -22.934 33.217 -5.191 1.00 33.06 32 HIS F C 1
ATOM 2746 O O . HIS F 1 32 ? -22.169 33.559 -6.088 1.00 33.85 32 HIS F O 1
ATOM 2753 N N . GLY F 1 33 ? -24.103 33.806 -4.986 1.00 32.95 33 GLY F N 1
ATOM 2754 C CA . GLY F 1 33 ? -24.584 34.869 -5.874 1.00 32.52 33 GLY F CA 1
ATOM 2755 C C . GLY F 1 33 ? -24.670 34.423 -7.325 1.00 32.15 33 GLY F C 1
ATOM 2756 O O . GLY F 1 33 ? -24.479 33.236 -7.640 1.00 35.02 33 GLY F O 1
ATOM 2757 N N . GLN F 1 34 ? -24.908 35.376 -8.217 1.00 31.46 34 GLN F N 1
ATOM 2758 C CA . GLN F 1 34 ? -25.124 35.081 -9.634 1.00 30.38 34 GLN F CA 1
ATOM 2759 C C . GLN F 1 34 ? -23.842 34.555 -10.270 1.00 28.64 34 GLN F C 1
ATOM 2760 O O . GLN F 1 34 ? -22.777 35.163 -10.142 1.00 30.05 34 GLN F O 1
ATOM 2766 N N . GLY F 1 35 ? -23.931 33.403 -10.920 1.00 25.97 35 GLY F N 1
ATOM 2767 C CA . GLY F 1 35 ? -22.831 32.909 -11.753 1.00 25.16 35 GLY F CA 1
ATOM 2768 C C . GLY F 1 35 ? -21.684 32.140 -11.101 1.00 23.56 35 GLY F C 1
ATOM 2769 O O . GLY F 1 35 ? -20.779 31.682 -11.813 1.00 22.31 35 GLY F O 1
ATOM 2770 N N . TRP F 1 36 ? -21.703 31.998 -9.770 1.00 22.38 36 TRP F N 1
ATOM 2771 C CA . TRP F 1 36 ? -20.627 31.304 -9.062 1.00 23.43 36 TRP F CA 1
ATOM 2772 C C . TRP F 1 36 ? -21.151 30.234 -8.067 1.00 24.54 36 TRP F C 1
ATOM 2773 O O . TRP F 1 36 ? -22.279 30.362 -7.544 1.00 23.54 36 TRP F O 1
ATOM 2784 N N . LEU F 1 37 ? -20.346 29.180 -7.859 1.00 22.91 37 LEU F N 1
ATOM 2785 C CA . LEU F 1 37 ? -20.651 28.074 -6.926 1.00 24.17 37 LEU F CA 1
ATOM 2786 C C . LEU F 1 37 ? -19.492 27.840 -5.935 1.00 23.96 37 LEU F C 1
ATOM 2787 O O . LEU F 1 37 ? -18.329 28.063 -6.277 1.00 23.86 37 LEU F O 1
ATOM 2792 N N . VAL F 1 38 ? -19.817 27.355 -4.725 1.00 25.12 38 VAL F N 1
ATOM 2793 C CA . VAL F 1 38 ? -18.811 26.928 -3.767 1.00 24.73 38 VAL F CA 1
ATOM 2794 C C . VAL F 1 38 ? -18.529 25.442 -3.988 1.00 25.07 38 VAL F C 1
ATOM 2795 O O . VAL F 1 38 ? -19.466 24.624 -3.880 1.00 23.71 38 VAL F O 1
ATOM 2799 N N . ALA F 1 39 ? -17.270 25.097 -4.311 1.00 24.21 39 ALA F N 1
ATOM 2800 C CA . ALA F 1 39 ? -16.879 23.715 -4.635 1.00 25.98 39 ALA F CA 1
ATOM 2801 C C . ALA F 1 39 ? -15.770 23.239 -3.716 1.00 26.38 39 ALA F C 1
ATOM 2802 O O . ALA F 1 39 ? -14.930 24.030 -3.263 1.00 26.13 39 ALA F O 1
ATOM 2804 N N . GLU F 1 40 ? -15.757 21.931 -3.466 1.00 26.29 40 GLU F N 1
ATOM 2805 C CA . GLU F 1 40 ? -14.699 21.272 -2.716 1.00 26.83 40 GLU F CA 1
ATOM 2806 C C . GLU F 1 40 ? -14.001 20.280 -3.659 1.00 26.89 40 GLU F C 1
ATOM 2807 O O . GLU F 1 40 ? -14.671 19.581 -4.456 1.00 25.82 40 GLU F O 1
ATOM 2813 N N . ASN F 1 41 ? -12.671 20.223 -3.591 1.00 25.99 41 ASN F N 1
ATOM 2814 C CA . ASN F 1 41 ? -11.923 19.316 -4.467 1.00 26.90 41 ASN F CA 1
ATOM 2815 C C . ASN F 1 41 ? -12.101 17.839 -4.094 1.00 27.30 41 ASN F C 1
ATOM 2816 O O . ASN F 1 41 ? -12.673 17.533 -3.063 1.00 26.90 41 ASN F O 1
ATOM 2821 N N . GLU F 1 42 ? -11.646 16.922 -4.945 1.00 28.95 42 GLU F N 1
ATOM 2822 C CA . GLU F 1 42 ? -11.865 15.493 -4.690 1.00 29.17 42 GLU F CA 1
ATOM 2823 C C . GLU F 1 42 ? -11.186 14.984 -3.407 1.00 28.10 42 GLU F C 1
ATOM 2824 O O . GLU F 1 42 ? -11.717 14.092 -2.740 1.00 26.96 42 GLU F O 1
ATOM 2830 N N . SER F 1 43 ? -10.043 15.565 -3.032 1.00 27.80 43 SER F N 1
ATOM 2831 C CA . SER F 1 43 ? -9.328 15.127 -1.822 1.00 26.62 43 SER F CA 1
ATOM 2832 C C . SER F 1 43 ? -10.001 15.595 -0.513 1.00 25.49 43 SER F C 1
ATOM 2833 O O . SER F 1 43 ? -9.847 14.965 0.525 1.00 23.65 43 SER F O 1
ATOM 2836 N N . GLY F 1 44 ? -10.753 16.694 -0.594 1.00 25.98 44 GLY F N 1
ATOM 2837 C CA . GLY F 1 44 ? -11.403 17.301 0.570 1.00 26.34 44 GLY F CA 1
ATOM 2838 C C . GLY F 1 44 ? -10.556 18.319 1.313 1.00 26.49 44 GLY F C 1
ATOM 2839 O O . GLY F 1 44 ? -10.942 18.763 2.409 1.00 27.86 44 GLY F O 1
ATOM 2840 N N . SER F 1 45 ? -9.400 18.685 0.756 1.00 25.26 45 SER F N 1
ATOM 2841 C CA . SER F 1 45 ? -8.445 19.575 1.474 1.00 23.98 45 SER F CA 1
ATOM 2842 C C . SER F 1 45 ? -8.347 20.977 0.874 1.00 24.86 45 SER F C 1
ATOM 2843 O O . SER F 1 45 ? -7.538 21.779 1.340 1.00 25.24 45 SER F O 1
ATOM 2846 N N . LYS F 1 46 ? -9.177 21.276 -0.127 1.00 25.89 46 LYS F N 1
ATOM 2847 C CA . LYS F 1 46 ? -9.268 22.633 -0.680 1.00 27.83 46 LYS F CA 1
ATOM 2848 C C . LYS F 1 46 ? -10.686 22.961 -1.088 1.00 27.70 46 LYS F C 1
ATOM 2849 O O . LYS F 1 46 ? -11.363 22.133 -1.731 1.00 28.37 46 LYS F O 1
ATOM 2855 N N A THR F 1 47 ? -11.112 24.196 -0.796 0.50 27.54 47 THR F N 1
ATOM 2856 N N B THR F 1 47 ? -11.125 24.165 -0.733 0.50 27.20 47 THR F N 1
ATOM 2857 C CA A THR F 1 47 ? -12.482 24.659 -1.058 0.50 26.63 47 THR F CA 1
ATOM 2858 C CA B THR F 1 47 ? -12.402 24.667 -1.194 0.50 26.16 47 THR F CA 1
ATOM 2859 C C A THR F 1 47 ? -12.496 26.113 -1.544 0.50 25.56 47 THR F C 1
ATOM 2860 C C B THR F 1 47 ? -12.243 26.038 -1.822 0.50 24.90 47 THR F C 1
ATOM 2861 O O A THR F 1 47 ? -11.902 26.971 -0.893 0.50 24.94 47 THR F O 1
ATOM 2862 O O B THR F 1 47 ? -11.248 26.740 -1.617 0.50 22.87 47 THR F O 1
ATOM 2869 N N . GLY F 1 48 ? -13.218 26.396 -2.636 1.00 23.85 48 GLY F N 1
ATOM 2870 C CA . GLY F 1 48 ? -13.251 27.734 -3.214 1.00 23.15 48 GLY F CA 1
ATOM 2871 C C . GLY F 1 48 ? -14.319 27.934 -4.275 1.00 22.28 48 GLY F C 1
ATOM 2872 O O . GLY F 1 48 ? -15.045 27.005 -4.620 1.00 22.92 48 GLY F O 1
ATOM 2873 N N . LEU F 1 49 ? -14.438 29.167 -4.766 1.00 22.39 49 LEU F N 1
ATOM 2874 C CA . LEU F 1 49 ? -15.394 29.514 -5.813 1.00 22.47 49 LEU F CA 1
ATOM 2875 C C . LEU F 1 49 ? -15.006 29.050 -7.250 1.00 23.57 49 LEU F C 1
ATOM 2876 O O . LEU F 1 49 ? -13.818 29.146 -7.667 1.00 22.95 49 LEU F O 1
ATOM 2881 N N . VAL F 1 50 ? -16.018 28.564 -7.984 1.00 22.89 50 VAL F N 1
ATOM 2882 C CA . VAL F 1 50 ? -15.888 28.233 -9.409 1.00 23.83 50 VAL F CA 1
ATOM 2883 C C . VAL F 1 50 ? -17.064 28.760 -10.275 1.00 23.80 50 VAL F C 1
ATOM 2884 O O . VAL F 1 50 ? -18.167 29.002 -9.754 1.00 23.97 50 VAL F O 1
ATOM 2888 N N . PRO F 1 51 ? -16.827 28.971 -11.594 1.00 23.04 51 PRO F N 1
ATOM 2889 C CA . PRO F 1 51 ? -17.926 29.450 -12.445 1.00 22.83 51 PRO F CA 1
ATOM 2890 C C . PRO F 1 51 ? -19.022 28.389 -12.605 1.00 21.87 51 PRO F C 1
ATOM 2891 O O . PRO F 1 51 ? -18.725 27.249 -12.901 1.00 21.52 51 PRO F O 1
ATOM 2895 N N . GLU F 1 52 ? -20.272 28.788 -12.409 1.00 21.80 52 GLU F N 1
ATOM 2896 C CA . GLU F 1 52 ? -21.449 27.908 -12.561 1.00 22.72 52 GLU F CA 1
ATOM 2897 C C . GLU F 1 52 ? -21.534 27.204 -13.926 1.00 22.63 52 GLU F C 1
ATOM 2898 O O . GLU F 1 52 ? -21.919 26.015 -14.012 1.00 22.27 52 GLU F O 1
ATOM 2904 N N . GLU F 1 53 ? -21.155 27.916 -14.983 1.00 22.93 53 GLU F N 1
ATOM 2905 C CA . GLU F 1 53 ? -21.239 27.384 -16.355 1.00 22.69 53 GLU F CA 1
ATOM 2906 C C . GLU F 1 53 ? -20.126 26.374 -16.679 1.00 23.79 53 GLU F C 1
ATOM 2907 O O . GLU F 1 53 ? -20.126 25.792 -17.779 1.00 25.53 53 GLU F O 1
ATOM 2913 N N . PHE F 1 54 ? -19.200 26.165 -15.743 1.00 23.30 54 PHE F N 1
ATOM 2914 C CA . PHE F 1 54 ? -18.033 25.321 -15.991 1.00 23.89 54 PHE F CA 1
ATOM 2915 C C . PHE F 1 54 ? -18.188 23.880 -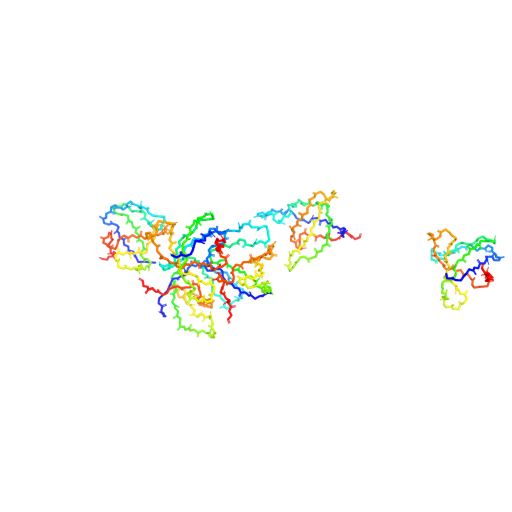15.490 1.00 25.57 54 PHE F C 1
ATOM 2916 O O . PHE F 1 54 ? -17.312 23.055 -15.777 1.00 25.30 54 PHE F O 1
ATOM 2924 N N . VAL F 1 55 ? -19.273 23.584 -14.768 1.00 26.54 55 VAL F N 1
ATOM 2925 C CA . VAL F 1 55 ? -19.512 22.217 -14.245 1.00 25.96 55 VAL F CA 1
ATOM 2926 C C . VAL F 1 55 ? -20.802 21.578 -14.780 1.00 26.87 55 VAL F C 1
ATOM 2927 O O . VAL F 1 55 ? -21.780 22.267 -15.133 1.00 26.75 55 VAL F O 1
ATOM 2931 N N . SER F 1 56 ? -20.803 20.249 -14.828 1.00 26.55 56 SER F N 1
ATOM 2932 C CA . SER F 1 56 ? -21.994 19.477 -15.159 1.00 25.23 56 SER F CA 1
ATOM 2933 C C . SER F 1 56 ? -22.264 18.484 -14.000 1.00 24.69 56 SER F C 1
ATOM 2934 O O . SER F 1 56 ? -21.360 17.794 -13.555 1.00 24.03 56 SER F O 1
ATOM 2937 N N . TYR F 1 57 ? -23.498 18.440 -13.507 1.00 24.04 57 TYR F N 1
ATOM 2938 C CA . TYR F 1 57 ? -23.830 17.592 -12.362 1.00 24.13 57 TYR F CA 1
ATOM 2939 C C . TYR F 1 57 ? -23.844 16.135 -12.786 1.00 23.47 57 TYR F C 1
ATOM 2940 O O . TYR F 1 57 ? -24.296 15.805 -13.889 1.00 23.98 57 TYR F O 1
ATOM 2949 N N . ILE F 1 58 ? -23.318 15.276 -11.918 1.00 20.47 58 ILE F N 1
ATOM 2950 C CA . ILE F 1 58 ? -23.287 13.831 -12.142 1.00 21.68 58 ILE F CA 1
ATOM 2951 C C . ILE F 1 58 ? -23.749 13.074 -10.886 1.00 22.14 58 ILE F C 1
ATOM 2952 O O . ILE F 1 58 ? -23.855 13.661 -9.808 1.00 23.00 58 ILE F O 1
ATOM 2957 N N . GLN F 1 59 ? -24.028 11.780 -11.028 1.00 22.00 59 GLN F N 1
ATOM 2958 C CA . GLN F 1 59 ? -24.392 10.914 -9.881 1.00 22.78 59 GLN F CA 1
ATOM 2959 C C . GLN F 1 59 ? -23.167 10.499 -9.045 1.00 24.08 59 GLN F C 1
ATOM 2960 O O . GLN F 1 59 ? -22.013 10.576 -9.473 1.00 24.81 59 GLN F O 1
#

Nearest PDB structures (foldseek):
  1yn8-assembly6_F  TM=9.926E-01  e=3.985E-10  Saccharomyces cerevisiae
  4hxj-assembly2_B  TM=8.742E-01  e=2.256E-05  Homo sapiens
  4hvw-assembly1_A  TM=8.909E-01  e=3.594E-05  Gallus gallus
  8bq3-assembly1_A  TM=9.243E-01  e=1.151E-04  Homo sapiens
  2mox-assembly1_A  TM=8.892E-01  e=1.294E-04  Homo sapiens

GO terms:
  GO:0005737 cytoplasm (C, IDA)
  GO:0043409 negative regulation of MAPK cascade (P, IGI)
  GO:0005634 nucleus (C, HDA)
  GO:0043409 negative regulation of MAPK cascade (P, IMP)
  GO:0030674 protein-macromolecule adaptor activity (F, IMP)
  GO:0071852 fungal-type cell wall organization or biogenesis (P, IMP)
  GO:0030674 protein-macromolecule adaptor activity (F, IPI)
  GO:0005515 protein binding (F, IPI)

Foldseek 3Di:
DFKKFFQAFDDDPDPQADTDHHGWIWHWDDAPDVQWTWIAGPVRPDIHIDGPVGMDGDD/DFKKFFQDFDDDPDPQADTDDHGFIWAFDAADDPQWTWIAGPVRPDIHIDGPVGIDTDD/DFKKFFQAFDDDPDDQADTDHHGWIWHWDDDDDDFWTWIAGPVRPDIHIDGPVGIDGDD/DFKKFFQDFDDDDDPQADGDHHGFIWHFDAAPDPQWTWIAGPVNPDIHIDGPVGIDGDD/DFKKFFCAFDDDPDPQADGDHHGFIWHWDAAPDPQWTWIAGPVRPDIHIDGPVGIDTDD/DFKKFFCDFDDDPDPQADTDDGGFIWHWDAADPPQKTWIAGPVRPDIHIDGPVGIDTDD

Radius of gyration: 34.41 Å; Cα contacts (8 Å, |Δi|>4): 913; chains: 6; bounding box: 40×60×110 Å